Protein AF-A0A955E7Z4-F1 (afdb_monomer)

Mean predicted aligned error: 15.77 Å

Radius of gyration: 37.19 Å; Cα contacts (8 Å, |Δi|>4): 334; chains: 1; bounding box: 110×41×116 Å

Foldseek 3Di:
DDDDDDDPPPPDDDDPDPLLVLLVVLLVLAPDDPVVSVVVSVVVSVVLVVQLVVVVVVPDDSVVSSVVSVPLCPDSNVNNVQCNVQVVDPVSVVLVVVVSVVSSVVVVPPDDDDDDDDDDDDDDDDDDDDPDDDPDDPQPDFDQPDKDFDFFWQDQLVVLVCVLLVRRVAAEACVQPDPVSVVPSPATDGDGTIDGSVRSQVSSCVRVCVPFQWHWDDDRRYIYIHHVLRVFLVQWDKDKAAQLLDAPVVLVSLQVVLVVVLVVVDDSPQWDWDDDPRIIIITTHPVSVVVSVVSSVVSSVVVVVVLVVVLVVLVVVLVVLVVVLVVLVVVLVVLVVVLVVLVVVLVVDPDPVVNVVSVVVNVVSVVVNVVSVVVNVVSVVVNVVSVVVSVVVVCSVVVSDHDPDD

Solvent-accessible surface area (backbone atoms only — not comparable to full-atom values): 23881 Å² total; per-residue (Å²): 136,87,83,78,82,82,79,78,81,78,78,70,84,68,78,80,52,69,66,58,58,51,46,54,54,38,48,71,62,35,86,57,59,71,72,56,38,51,52,53,46,53,55,51,48,55,52,50,52,54,47,24,52,54,33,38,75,74,68,41,54,70,74,55,16,46,53,48,50,52,56,65,64,50,57,60,72,57,44,24,50,53,55,36,54,24,66,75,33,84,80,40,41,63,57,46,65,53,45,59,60,49,49,62,64,57,70,75,72,83,80,83,80,94,73,88,81,92,76,95,70,92,76,86,76,87,82,78,88,82,88,75,90,70,93,69,75,84,77,78,80,69,64,69,84,50,71,46,80,41,84,40,74,66,29,34,62,69,59,48,52,47,54,52,24,58,76,63,72,32,43,76,43,56,89,67,40,64,70,74,60,81,70,42,85,83,42,60,42,75,42,81,46,77,34,32,58,67,57,46,50,53,51,52,31,62,65,39,32,79,77,71,39,41,45,76,43,81,58,89,63,29,40,38,40,22,34,54,70,47,44,45,57,70,58,36,45,80,46,77,45,81,36,80,91,43,56,76,68,54,39,49,51,52,46,54,50,52,47,50,56,61,54,72,76,53,85,79,85,62,70,44,76,43,81,55,89,61,26,46,35,39,34,25,42,62,70,54,48,59,52,47,53,50,50,53,51,50,53,49,48,55,50,53,51,55,50,51,53,50,53,51,52,51,52,54,51,49,51,53,50,51,56,48,49,54,51,52,52,53,50,48,51,54,51,50,56,48,48,54,52,52,55,51,49,57,76,69,55,87,50,72,74,58,49,54,56,51,51,51,53,51,52,55,50,53,52,51,54,52,52,50,55,52,52,51,54,52,50,52,52,54,46,54,53,53,51,50,54,49,52,55,52,52,47,54,64,74,60,77,55,80,78,82,82,130

Secondary structure (DSSP, 8-state):
-PPPP------PPPS--HHHHHHHHHHHH--S-HHHHHHHHHHHHHHHHHHHHHHHHTT--HHHHHHHHHHHT--HHHHHHHHHHHHHSTTHHHHHHHHHHHHHHHGGGSSS-----------PPPPP---------------TT--EEEEEEEE-HHHHHHHHHHHHT-EEE-TTS-HHHHT-TT--EEEEEEE-HHHHHHHHHHHHHHHH-EEEEEETTEEEEEEHHHHHHHH-EEEEEE-TTS-HHHHHHHHHHHHHHHHHS---S--EEEEETTEEEEEE-HHHHHHHHHHHHHHHHHHHHHHHHHHHHHHHHHHHHHHHHHHHHHHHHHHHHHHHHHHHHHHH---HHHHHHHHHHHHHHHHHHHHHHHHHHHHHHHHHHHHHHHHHHHHHHHH-S-----

Sequence (406 aa):
MKTRPKNKLIVEPSTRDSISAWLDVLTSMLALPAHQRVQVRDELEDHLRSRVDDLLITGLDEPDAIRKAVSELGETAELAKVVTNAHTQPTQRRRIMQSVLITAAIAGMSIGGFSLMTSTGNTSAPQVPVVGAVDTEPEKSVDPARIEGFNLESVSLFDAVTQVADRYGMSVDFSQTPEFIRDSSLSAADLMGKYNLDLALGTLESQYAMQFGYRLLVDGNRIVVLSEDGYARYHAVTMVYSIDWADEATAHEVFDTVDELLSQGRSDGITIVRKVASSLVIYGDPDIQIEAEKMVTQLMHVYMEARTAKLVEHRDRIRRIDEELERVRNELRVAHDKEVVVANSMRQQENAADLQSVAKQYAEQQELLRDLRLQIRDLDKRYEYLSGLLIEQEYLELSGKPIPGG

Nearest PDB structures (foldseek):
  3na7-assembly1_A  TM=7.162E-01  e=8.065E-01  Helicobacter pylori NCTC 11638
  8sbj-assembly1_B  TM=3.851E-01  e=1.193E+00  Homo sapiens

pLDDT: mean 79.39, std 18.03, range [28.94, 97.25]

Structure (mmCIF, N/CA/C/O backbone):
data_AF-A0A955E7Z4-F1
#
_entry.id   AF-A0A955E7Z4-F1
#
loop_
_atom_site.group_PDB
_atom_site.id
_atom_site.type_symbol
_atom_site.label_atom_id
_atom_site.label_alt_id
_atom_site.label_comp_id
_atom_site.label_asym_id
_atom_site.label_entity_id
_atom_site.label_seq_id
_atom_site.pdbx_PDB_ins_code
_atom_site.Cartn_x
_atom_site.Cartn_y
_atom_site.Cartn_z
_atom_site.occupancy
_atom_site.B_iso_or_equiv
_atom_site.auth_seq_id
_atom_site.auth_comp_id
_atom_site.auth_asym_id
_atom_site.auth_atom_id
_atom_site.pdbx_PDB_model_num
ATOM 1 N N . MET A 1 1 ? 66.608 15.744 -22.080 1.00 44.94 1 MET A N 1
ATOM 2 C CA . MET A 1 1 ? 65.505 15.512 -21.119 1.00 44.94 1 MET A CA 1
ATOM 3 C C . MET A 1 1 ? 65.171 14.028 -21.129 1.00 44.94 1 MET A C 1
ATOM 5 O O . MET A 1 1 ? 64.788 13.524 -22.173 1.00 44.94 1 MET A O 1
ATOM 9 N N . LYS A 1 2 ? 65.417 13.309 -20.025 1.00 43.53 2 LYS A N 1
ATOM 10 C CA . LYS A 1 2 ? 65.114 11.872 -19.898 1.00 43.53 2 LYS A CA 1
ATOM 11 C C . LYS A 1 2 ? 63.672 11.720 -19.412 1.00 43.53 2 LYS A C 1
ATOM 13 O O . LYS A 1 2 ? 63.341 12.199 -18.331 1.00 43.53 2 LYS A O 1
ATOM 18 N N . THR A 1 3 ? 62.820 11.103 -20.219 1.00 51.41 3 THR A N 1
ATOM 19 C CA . THR A 1 3 ? 61.421 10.812 -19.893 1.00 51.41 3 THR A CA 1
ATOM 20 C C . THR A 1 3 ? 61.345 9.669 -18.879 1.00 51.41 3 THR A C 1
ATOM 22 O O . THR A 1 3 ? 61.904 8.593 -19.075 1.00 51.41 3 THR A O 1
ATOM 25 N N . ARG A 1 4 ? 60.682 9.937 -17.751 1.00 41.91 4 ARG A N 1
ATOM 26 C CA . ARG A 1 4 ? 60.452 8.996 -16.647 1.00 41.91 4 ARG A CA 1
ATOM 27 C C . ARG A 1 4 ? 59.278 8.079 -17.034 1.00 41.91 4 ARG A C 1
ATOM 29 O O . ARG A 1 4 ? 58.229 8.615 -17.399 1.00 41.91 4 ARG A O 1
ATOM 36 N N . PRO A 1 5 ? 59.407 6.743 -16.988 1.00 54.09 5 PRO A N 1
ATOM 37 C CA . PRO A 1 5 ? 58.297 5.860 -17.327 1.00 54.09 5 PRO A CA 1
ATOM 38 C C . PRO A 1 5 ? 57.207 5.964 -16.253 1.00 54.09 5 PRO A C 1
ATOM 40 O O . PRO A 1 5 ? 57.486 5.883 -15.055 1.00 54.09 5 PRO A O 1
ATOM 43 N N . LYS A 1 6 ? 55.963 6.187 -16.690 1.00 53.38 6 LYS A N 1
ATOM 44 C CA . LYS A 1 6 ? 54.777 6.175 -15.829 1.00 53.38 6 LYS A CA 1
ATOM 45 C C . LYS A 1 6 ? 54.517 4.735 -15.391 1.00 53.38 6 LYS A C 1
ATOM 47 O O . LYS A 1 6 ? 54.146 3.898 -16.209 1.00 53.38 6 LYS A O 1
ATOM 52 N N . ASN A 1 7 ? 54.727 4.471 -14.108 1.00 44.97 7 ASN A N 1
ATOM 53 C CA . ASN A 1 7 ? 54.358 3.217 -13.471 1.00 44.97 7 ASN A CA 1
ATOM 54 C C . ASN A 1 7 ? 52.821 3.146 -13.443 1.00 44.97 7 ASN A C 1
ATOM 56 O O . ASN A 1 7 ? 52.184 3.961 -12.776 1.00 44.97 7 ASN A O 1
ATOM 60 N N . LYS A 1 8 ? 52.219 2.234 -14.215 1.00 47.91 8 LYS A N 1
ATOM 61 C CA . LYS A 1 8 ? 50.800 1.892 -14.064 1.00 47.91 8 LYS A CA 1
ATOM 62 C C . LYS A 1 8 ? 50.671 1.170 -12.726 1.00 47.91 8 LYS A C 1
ATOM 64 O O . LYS A 1 8 ? 51.192 0.069 -12.584 1.00 47.91 8 LYS A O 1
ATOM 69 N N . LEU A 1 9 ? 50.016 1.807 -11.758 1.00 43.94 9 LEU A N 1
ATOM 70 C CA . LEU A 1 9 ? 49.538 1.133 -10.557 1.00 43.94 9 LEU A CA 1
ATOM 71 C C . LEU A 1 9 ? 48.560 0.049 -11.015 1.00 43.94 9 LEU A C 1
ATOM 73 O O . LEU A 1 9 ? 47.471 0.348 -11.500 1.00 43.94 9 LEU A O 1
ATOM 77 N N . ILE A 1 10 ? 49.001 -1.201 -10.942 1.00 47.34 10 ILE A N 1
ATOM 78 C CA . ILE A 1 10 ? 48.120 -2.356 -11.018 1.00 47.34 10 ILE A CA 1
ATOM 79 C C . ILE A 1 10 ? 47.387 -2.354 -9.678 1.00 47.34 10 ILE A C 1
ATOM 81 O O . ILE A 1 10 ? 47.985 -2.645 -8.647 1.00 47.34 10 ILE A O 1
ATOM 85 N N . VAL A 1 11 ? 46.132 -1.912 -9.689 1.00 48.66 11 VAL A N 1
ATOM 86 C CA . VAL A 1 11 ? 45.216 -2.098 -8.562 1.00 48.66 11 VAL A CA 1
ATOM 87 C C . VAL A 1 11 ? 44.928 -3.595 -8.527 1.00 48.66 11 VAL A C 1
ATOM 89 O O . VAL A 1 11 ? 44.290 -4.117 -9.441 1.00 48.66 11 VAL A O 1
ATOM 92 N N . GLU A 1 12 ? 45.487 -4.306 -7.548 1.00 44.69 12 GLU A N 1
ATOM 93 C CA . GLU A 1 12 ? 45.086 -5.688 -7.286 1.00 44.69 12 GLU A CA 1
ATOM 94 C C . GLU A 1 12 ? 43.575 -5.699 -6.998 1.00 44.69 12 GLU A C 1
ATOM 96 O O . GLU A 1 12 ? 43.101 -4.806 -6.289 1.00 44.69 12 GLU A O 1
ATOM 101 N N . PRO A 1 13 ? 42.800 -6.642 -7.570 1.00 45.06 13 PRO A N 1
ATOM 102 C CA . PRO A 1 13 ? 41.376 -6.739 -7.288 1.00 45.06 13 PRO A CA 1
ATOM 103 C C . PRO A 1 13 ? 41.217 -6.900 -5.779 1.00 45.06 13 PRO A C 1
ATOM 105 O O . PRO A 1 13 ? 41.769 -7.830 -5.186 1.00 45.06 13 PRO A O 1
ATOM 108 N N . SER A 1 14 ? 40.536 -5.932 -5.171 1.00 45.81 14 SER A N 1
ATOM 109 C CA . SER A 1 14 ? 40.342 -5.860 -3.733 1.00 45.81 14 SER A CA 1
ATOM 110 C C . SER A 1 14 ? 39.793 -7.183 -3.210 1.00 45.81 14 SER A C 1
ATOM 112 O O . SER A 1 14 ? 39.015 -7.866 -3.880 1.00 45.81 14 SER A O 1
ATOM 114 N N . THR A 1 15 ? 40.209 -7.526 -1.994 1.00 55.75 15 THR A N 1
ATOM 115 C CA . THR A 1 15 ? 39.508 -8.413 -1.060 1.00 55.75 15 THR A CA 1
ATOM 116 C C . THR A 1 15 ? 38.023 -8.505 -1.409 1.00 55.75 15 THR A C 1
ATOM 118 O O . THR A 1 15 ? 37.374 -7.465 -1.519 1.00 55.75 15 THR A O 1
ATOM 121 N N . ARG A 1 16 ? 37.512 -9.726 -1.645 1.00 62.31 16 ARG A N 1
ATOM 122 C CA . ARG A 1 16 ? 36.105 -9.963 -2.013 1.00 62.31 16 ARG A CA 1
ATOM 123 C C . ARG A 1 16 ? 35.189 -9.089 -1.154 1.00 62.31 16 ARG A C 1
ATOM 125 O O . ARG A 1 16 ? 35.289 -9.144 0.071 1.00 62.31 16 ARG A O 1
ATOM 132 N N . ASP A 1 17 ? 34.336 -8.308 -1.811 1.00 85.81 17 ASP A N 1
ATOM 133 C CA . ASP A 1 17 ? 33.347 -7.458 -1.156 1.00 85.81 17 ASP A CA 1
ATOM 134 C C . ASP A 1 17 ? 32.464 -8.316 -0.232 1.00 85.81 17 ASP A C 1
ATOM 136 O O . ASP A 1 17 ? 32.019 -9.409 -0.599 1.00 85.81 17 ASP A O 1
ATOM 140 N N . SER A 1 18 ? 32.254 -7.837 0.992 1.00 91.44 18 SER A N 1
ATOM 141 C CA . SER A 1 18 ? 31.428 -8.493 2.006 1.00 91.44 18 SER A CA 1
ATOM 142 C C . SER A 1 18 ? 29.991 -8.748 1.537 1.00 91.44 18 SER A C 1
ATOM 144 O O . SER A 1 18 ? 29.428 -9.787 1.887 1.00 91.44 18 SER A O 1
ATOM 146 N N . ILE A 1 19 ? 29.442 -7.881 0.675 1.00 93.69 19 ILE A N 1
ATOM 147 C CA . ILE A 1 19 ? 28.129 -8.083 0.044 1.00 93.69 19 ILE A CA 1
ATOM 148 C C . ILE A 1 19 ? 28.165 -9.324 -0.853 1.00 93.69 19 ILE A C 1
ATOM 150 O O . ILE A 1 19 ? 27.334 -10.221 -0.713 1.00 93.69 19 ILE A O 1
ATOM 154 N N . SER A 1 20 ? 29.168 -9.430 -1.731 1.00 94.50 20 SER A N 1
ATOM 155 C CA . SER A 1 20 ? 29.307 -10.580 -2.631 1.00 94.50 20 SER A CA 1
ATOM 156 C C . SER A 1 20 ? 29.493 -11.888 -1.859 1.00 94.50 20 SER A C 1
ATOM 158 O O . SER A 1 20 ? 28.901 -12.898 -2.226 1.00 94.50 20 SER A O 1
ATOM 160 N N . ALA A 1 21 ? 30.262 -11.876 -0.765 1.00 94.56 21 ALA A N 1
ATOM 161 C CA . ALA A 1 21 ? 30.447 -13.057 0.076 1.00 94.56 21 ALA A CA 1
ATOM 162 C C . ALA A 1 21 ? 29.135 -13.519 0.732 1.00 94.56 21 ALA A C 1
ATOM 164 O O . ALA A 1 21 ? 28.861 -14.719 0.779 1.00 94.56 21 ALA A O 1
ATOM 165 N N . TRP A 1 22 ? 28.312 -12.584 1.212 1.00 95.75 22 TRP A N 1
ATOM 166 C CA . TRP A 1 22 ? 27.001 -12.900 1.777 1.00 95.75 22 TRP A CA 1
ATOM 167 C C . TRP A 1 22 ? 26.026 -13.429 0.712 1.00 95.75 22 TRP A C 1
ATOM 169 O O . TRP A 1 22 ? 25.360 -14.443 0.932 1.00 95.75 22 TRP A O 1
ATOM 179 N N . LEU A 1 23 ? 25.997 -12.812 -0.474 1.00 95.69 23 LEU A N 1
ATOM 180 C CA . LEU A 1 23 ? 25.164 -13.259 -1.596 1.00 95.69 23 LEU A CA 1
ATOM 181 C C . LEU A 1 23 ? 25.560 -14.644 -2.113 1.00 95.69 23 LEU A C 1
ATOM 183 O O . LEU A 1 23 ? 24.689 -15.439 -2.469 1.00 95.69 23 LEU A O 1
ATOM 187 N N . ASP A 1 24 ? 26.850 -14.974 -2.125 1.00 95.75 24 ASP A N 1
ATOM 188 C CA . ASP A 1 24 ? 27.320 -16.314 -2.488 1.00 95.75 24 ASP A CA 1
ATOM 189 C C . ASP A 1 24 ? 26.765 -17.375 -1.516 1.00 95.75 24 ASP A C 1
ATOM 191 O O . ASP A 1 24 ? 26.342 -18.453 -1.941 1.00 95.75 24 ASP A O 1
ATOM 195 N N . VAL A 1 25 ? 26.688 -17.059 -0.215 1.00 96.81 25 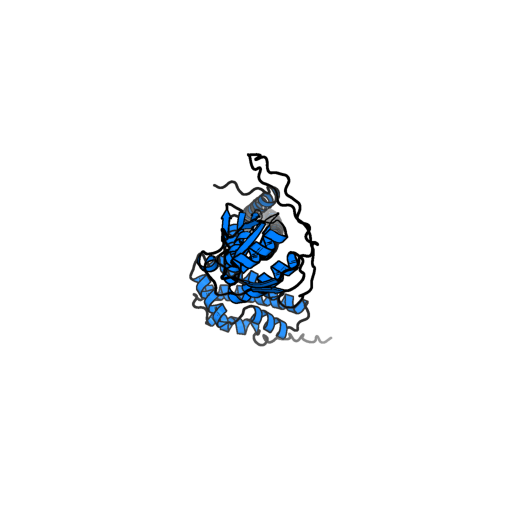VAL A N 1
ATOM 196 C CA . VAL A 1 25 ? 26.060 -17.938 0.786 1.00 96.81 25 VAL A CA 1
ATOM 197 C C . VAL A 1 25 ? 24.562 -18.061 0.525 1.00 96.81 25 VAL A C 1
ATOM 199 O O . VAL A 1 25 ? 24.076 -19.182 0.370 1.00 96.81 25 VAL A O 1
ATOM 202 N N . LEU A 1 26 ? 23.837 -16.945 0.407 1.00 95.38 26 LEU A N 1
ATOM 203 C CA . LEU A 1 26 ? 22.393 -16.955 0.157 1.00 95.38 26 LEU A CA 1
ATOM 204 C C . LEU A 1 26 ? 22.043 -17.753 -1.107 1.00 95.38 26 LEU A C 1
ATOM 206 O O . LEU A 1 26 ? 21.200 -18.648 -1.074 1.00 95.38 26 LEU A O 1
ATOM 210 N N . THR A 1 27 ? 22.720 -17.471 -2.220 1.00 95.81 27 THR A N 1
ATOM 211 C CA . THR A 1 27 ? 22.451 -18.110 -3.517 1.00 95.81 27 THR A CA 1
ATOM 212 C C . THR A 1 27 ? 22.762 -19.603 -3.505 1.00 95.81 27 THR A C 1
ATOM 214 O O . THR A 1 27 ? 22.070 -20.368 -4.178 1.00 95.81 27 THR A O 1
ATOM 217 N N . SER A 1 28 ? 23.729 -20.051 -2.696 1.00 96.81 28 SER A N 1
ATOM 218 C CA . SER A 1 28 ? 24.002 -21.479 -2.495 1.00 96.81 28 SER A CA 1
ATOM 219 C C . SER A 1 28 ? 22.857 -22.226 -1.797 1.00 96.81 28 SER A C 1
ATOM 221 O O . SER A 1 28 ? 22.704 -23.431 -1.999 1.00 96.81 28 SER A O 1
ATOM 223 N N . MET A 1 29 ? 22.024 -21.516 -1.027 1.00 97.25 29 MET A N 1
ATOM 224 C CA . MET A 1 29 ? 20.870 -22.071 -0.313 1.00 97.25 29 MET A CA 1
ATOM 225 C C . MET A 1 29 ? 19.584 -22.070 -1.155 1.00 97.25 29 MET A C 1
ATOM 227 O O . MET A 1 29 ? 18.607 -22.717 -0.778 1.00 97.25 29 MET A O 1
ATOM 231 N N . LEU A 1 30 ? 19.564 -21.375 -2.299 1.00 93.94 30 LEU A N 1
ATOM 232 C CA . LEU A 1 30 ? 18.395 -21.304 -3.177 1.00 93.94 30 LEU A CA 1
ATOM 233 C C . LEU A 1 30 ? 18.214 -22.609 -3.960 1.00 93.94 30 LEU A C 1
ATOM 235 O O . LEU A 1 30 ? 19.057 -22.986 -4.785 1.00 93.94 30 LEU A O 1
ATOM 239 N N . ALA A 1 31 ? 17.058 -23.256 -3.795 1.00 94.88 31 ALA A N 1
ATOM 240 C CA . ALA A 1 31 ? 16.692 -24.443 -4.570 1.00 94.88 31 ALA A CA 1
ATOM 241 C C . ALA A 1 31 ? 16.128 -24.059 -5.954 1.00 94.88 31 ALA A C 1
ATOM 243 O O . ALA A 1 31 ? 15.035 -24.466 -6.339 1.00 94.88 31 ALA A O 1
ATOM 244 N N . LEU A 1 32 ? 16.889 -23.250 -6.700 1.00 92.44 32 LEU A N 1
ATOM 245 C CA . LEU A 1 32 ? 16.521 -22.706 -8.008 1.00 92.44 32 LEU A CA 1
ATOM 246 C C . LEU A 1 32 ? 17.501 -23.146 -9.111 1.00 92.44 32 LEU A C 1
ATOM 248 O O . LEU A 1 32 ? 18.678 -23.397 -8.831 1.00 92.44 32 LEU A O 1
ATOM 252 N N . PRO A 1 33 ? 17.065 -23.209 -10.38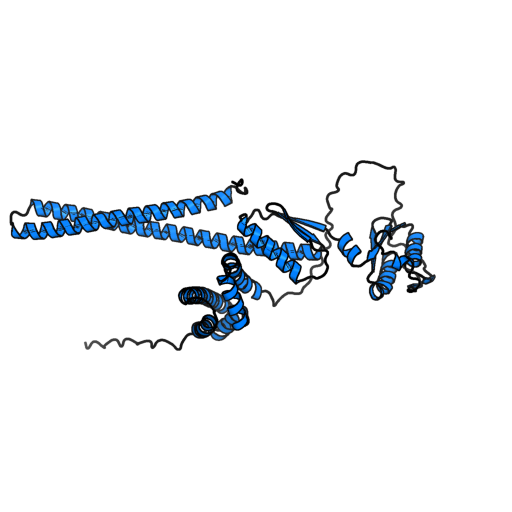3 1.00 93.81 33 PRO A N 1
ATOM 253 C CA . PRO A 1 33 ? 17.958 -23.363 -11.527 1.00 93.81 33 PRO A CA 1
ATOM 254 C C . PRO A 1 33 ? 19.067 -22.301 -11.550 1.00 93.81 33 PRO A C 1
ATOM 256 O O . PRO A 1 33 ? 18.850 -21.152 -11.172 1.00 93.81 33 PRO A O 1
ATOM 259 N N . ALA A 1 34 ? 20.247 -22.660 -12.066 1.00 90.75 34 ALA A N 1
ATOM 260 C CA . ALA A 1 34 ? 21.429 -21.791 -12.040 1.00 90.75 34 ALA A CA 1
ATOM 261 C C . ALA A 1 34 ? 21.191 -20.394 -12.642 1.00 90.75 34 ALA A C 1
ATOM 263 O O . ALA A 1 34 ? 21.648 -19.411 -12.073 1.00 90.75 34 ALA A O 1
ATOM 264 N N . HIS A 1 35 ? 20.433 -20.298 -13.739 1.00 87.31 35 HIS A N 1
ATOM 265 C CA . HIS A 1 35 ? 20.114 -19.012 -14.366 1.00 87.31 35 HIS A CA 1
ATOM 266 C C . HIS A 1 35 ? 19.250 -18.109 -13.468 1.00 87.31 35 HIS A C 1
ATOM 268 O O . HIS A 1 35 ? 19.472 -16.906 -13.424 1.00 87.31 35 HIS A O 1
ATOM 274 N N . GLN A 1 36 ? 18.309 -18.682 -12.710 1.00 87.62 36 GLN A N 1
ATOM 275 C CA . GLN A 1 36 ? 17.463 -17.923 -11.781 1.00 87.62 36 GLN A CA 1
ATOM 276 C C . GLN A 1 36 ? 18.252 -17.478 -10.554 1.00 87.62 36 GLN A C 1
ATOM 278 O O . GLN A 1 36 ? 18.052 -16.373 -10.071 1.00 87.62 36 GLN A O 1
ATOM 283 N N . ARG A 1 37 ? 19.197 -18.301 -10.077 1.00 93.81 37 ARG A N 1
ATOM 284 C CA . ARG A 1 37 ? 20.096 -17.899 -8.984 1.00 93.81 37 ARG A CA 1
ATOM 285 C C . ARG A 1 37 ? 20.953 -16.693 -9.351 1.00 93.81 37 ARG A C 1
ATOM 287 O O . ARG A 1 37 ? 21.154 -15.845 -8.497 1.00 93.81 37 ARG A O 1
ATOM 294 N N . VAL A 1 38 ? 21.434 -16.619 -10.595 1.00 92.00 38 VAL A N 1
ATOM 295 C CA . VAL A 1 38 ? 22.172 -15.445 -11.090 1.00 92.00 38 VAL A CA 1
ATOM 296 C C . VAL A 1 38 ? 21.263 -14.219 -11.109 1.00 92.00 38 VAL A C 1
ATOM 298 O O . VAL A 1 38 ? 21.636 -13.199 -10.555 1.00 92.00 38 VAL A O 1
ATOM 301 N N . GLN A 1 39 ? 20.040 -14.344 -11.632 1.00 84.06 39 GLN A N 1
ATOM 302 C CA . GLN A 1 39 ? 19.084 -13.235 -11.635 1.00 84.06 39 GLN A CA 1
ATOM 303 C C . GLN A 1 39 ? 18.780 -12.712 -10.220 1.00 84.06 39 GLN A C 1
ATOM 305 O O . GLN A 1 39 ? 18.853 -11.512 -9.988 1.00 84.06 39 GLN A O 1
ATOM 310 N N . VAL A 1 40 ? 18.487 -13.610 -9.273 1.00 86.50 40 VAL A N 1
ATOM 311 C CA . VAL A 1 40 ? 18.235 -13.245 -7.868 1.00 86.50 40 VAL A CA 1
ATOM 312 C C . VAL A 1 40 ? 19.466 -12.600 -7.231 1.00 86.50 40 VAL A C 1
ATOM 314 O O . VAL A 1 40 ? 19.334 -11.657 -6.457 1.00 86.50 40 VAL A O 1
ATOM 317 N N . ARG A 1 41 ? 20.664 -13.110 -7.540 1.00 94.75 41 ARG A N 1
ATOM 318 C CA . ARG A 1 41 ? 21.928 -12.555 -7.047 1.00 94.75 41 ARG A CA 1
ATOM 319 C C . ARG A 1 41 ? 22.112 -11.115 -7.506 1.00 94.75 41 ARG A C 1
ATOM 321 O O . ARG A 1 41 ? 22.414 -10.278 -6.669 1.00 94.75 41 ARG A O 1
ATOM 328 N N . ASP A 1 42 ? 21.941 -10.862 -8.799 1.00 88.12 42 ASP A N 1
ATOM 329 C CA . ASP A 1 42 ? 22.176 -9.548 -9.398 1.00 88.12 42 ASP A CA 1
ATOM 330 C C . ASP A 1 42 ? 21.171 -8.517 -8.854 1.00 88.12 42 ASP A C 1
ATOM 332 O O . ASP A 1 42 ? 21.561 -7.433 -8.436 1.00 88.12 42 ASP A O 1
ATOM 336 N N . GLU A 1 43 ? 19.893 -8.892 -8.738 1.00 83.12 43 GLU A N 1
ATOM 337 C CA . GLU A 1 43 ? 18.845 -8.023 -8.186 1.00 83.12 43 GLU A CA 1
ATOM 338 C C . GLU A 1 43 ? 19.074 -7.695 -6.699 1.00 83.12 43 GLU A C 1
ATOM 340 O O . GLU A 1 43 ? 18.995 -6.537 -6.289 1.00 83.12 43 GLU A O 1
ATOM 345 N N . LEU A 1 44 ? 19.421 -8.693 -5.878 1.00 89.69 44 LEU A N 1
ATOM 346 C CA . LEU A 1 44 ? 19.744 -8.458 -4.466 1.00 89.69 44 LEU A CA 1
ATOM 347 C C . LEU A 1 44 ? 21.054 -7.687 -4.280 1.00 89.69 44 LEU A C 1
ATOM 349 O O . LEU A 1 44 ? 21.178 -6.947 -3.305 1.00 89.69 44 LEU A O 1
ATOM 353 N N . GLU A 1 45 ? 22.025 -7.850 -5.181 1.00 94.50 45 GLU A N 1
ATOM 354 C CA . GLU A 1 45 ? 23.261 -7.066 -5.179 1.00 94.50 45 GLU A CA 1
ATOM 355 C C . GLU A 1 45 ? 22.964 -5.583 -5.406 1.00 94.50 45 GLU A C 1
ATOM 357 O O . GLU A 1 45 ? 23.398 -4.755 -4.603 1.00 94.50 45 GLU A O 1
ATOM 362 N N . ASP A 1 46 ? 22.174 -5.259 -6.430 1.00 84.88 46 ASP A N 1
ATOM 363 C CA . ASP A 1 46 ? 21.773 -3.884 -6.734 1.00 84.88 46 ASP A CA 1
ATOM 364 C C . ASP A 1 46 ? 21.006 -3.252 -5.559 1.00 84.88 46 ASP A C 1
ATOM 366 O O . ASP A 1 46 ? 21.327 -2.139 -5.128 1.00 84.88 46 ASP A O 1
ATOM 370 N N . HIS A 1 47 ? 20.049 -3.979 -4.969 1.00 83.69 47 HIS A N 1
ATOM 371 C CA . HIS A 1 47 ? 19.278 -3.488 -3.823 1.00 83.69 47 HIS A CA 1
ATOM 372 C C . HIS A 1 47 ? 20.124 -3.280 -2.565 1.00 83.69 47 HIS A C 1
ATOM 374 O O . HIS A 1 47 ? 20.000 -2.244 -1.909 1.00 83.69 47 HIS A O 1
ATOM 380 N N . LEU A 1 48 ? 21.000 -4.230 -2.222 1.00 92.25 48 LEU A N 1
ATOM 381 C CA . LEU A 1 48 ? 21.876 -4.088 -1.059 1.00 92.25 48 LEU A CA 1
ATOM 382 C C . LEU A 1 48 ? 22.846 -2.923 -1.226 1.00 92.25 48 LEU A C 1
ATOM 384 O O . LEU A 1 48 ? 23.053 -2.177 -0.272 1.00 92.25 48 LEU A O 1
ATOM 388 N N . ARG A 1 49 ? 23.410 -2.731 -2.423 1.00 93.69 49 ARG A N 1
ATOM 389 C CA . ARG A 1 49 ? 24.303 -1.599 -2.699 1.00 93.69 49 ARG A CA 1
ATOM 390 C C . ARG A 1 49 ? 23.573 -0.268 -2.577 1.00 93.69 49 ARG A C 1
ATOM 392 O O . ARG A 1 49 ? 24.047 0.598 -1.850 1.00 93.69 49 ARG A O 1
ATOM 399 N N . SER A 1 50 ? 22.388 -0.149 -3.180 1.00 86.12 50 SER A N 1
ATOM 400 C CA . SER A 1 50 ? 21.550 1.046 -3.031 1.00 86.12 50 SER A CA 1
ATOM 401 C C . SER A 1 50 ? 21.241 1.340 -1.561 1.00 86.12 50 SER A C 1
ATOM 403 O O . SER A 1 50 ? 21.333 2.484 -1.126 1.00 86.12 50 SER A O 1
ATOM 405 N N . ARG A 1 51 ? 20.920 0.310 -0.765 1.00 91.44 51 ARG A N 1
ATOM 406 C CA . ARG A 1 51 ? 20.611 0.488 0.658 1.00 91.44 51 ARG A CA 1
ATOM 407 C C . ARG A 1 51 ? 21.832 0.888 1.485 1.00 91.44 51 ARG A C 1
ATOM 409 O O . ARG A 1 51 ? 21.713 1.675 2.423 1.00 91.44 51 ARG A O 1
ATOM 416 N N . VAL A 1 52 ? 23.003 0.351 1.160 1.00 94.00 52 VAL A N 1
ATOM 417 C CA . VAL A 1 52 ? 24.267 0.747 1.791 1.00 94.00 52 VAL A CA 1
ATOM 418 C C . VAL A 1 52 ? 24.577 2.208 1.482 1.00 94.00 52 VAL A C 1
ATOM 420 O O . VAL A 1 52 ? 24.899 2.944 2.412 1.00 94.00 52 VAL A O 1
ATOM 423 N N . ASP A 1 53 ? 24.398 2.651 0.237 1.00 89.75 53 ASP A N 1
ATOM 424 C CA . ASP A 1 53 ? 24.585 4.053 -0.152 1.00 89.75 53 ASP A CA 1
ATOM 425 C C . ASP A 1 53 ? 23.664 4.994 0.646 1.00 89.75 53 ASP A C 1
ATOM 427 O O . ASP A 1 53 ? 24.129 6.005 1.179 1.00 89.75 53 ASP A O 1
ATOM 431 N N . ASP A 1 54 ? 22.391 4.629 0.835 1.00 85.31 54 ASP A N 1
ATOM 432 C CA . ASP A 1 54 ? 21.463 5.392 1.682 1.00 85.31 54 ASP A CA 1
ATOM 433 C C . ASP A 1 54 ? 21.962 5.495 3.132 1.00 85.31 54 ASP A C 1
ATOM 435 O O . ASP A 1 54 ? 21.952 6.567 3.741 1.00 85.31 54 ASP A O 1
ATOM 439 N N . LEU A 1 55 ? 22.428 4.382 3.705 1.00 88.69 55 LEU A N 1
ATOM 440 C CA . LEU A 1 55 ? 22.932 4.345 5.079 1.00 88.69 55 LEU A CA 1
ATOM 441 C C . LEU A 1 55 ? 24.228 5.151 5.239 1.00 88.69 55 LEU A C 1
ATOM 443 O O . LEU A 1 55 ? 24.398 5.842 6.250 1.00 88.69 55 LEU A O 1
ATOM 447 N N . LEU A 1 56 ? 25.097 5.144 4.231 1.00 91.88 56 LEU A N 1
ATOM 448 C CA . LEU A 1 56 ? 26.282 5.998 4.175 1.00 91.88 56 LEU A CA 1
ATOM 449 C C . LEU A 1 56 ? 25.901 7.485 4.156 1.00 91.88 56 LEU A C 1
ATOM 451 O O . LEU A 1 56 ? 26.496 8.278 4.889 1.00 91.88 56 LEU A O 1
ATOM 455 N N . ILE A 1 57 ? 24.872 7.872 3.391 1.00 89.94 57 ILE A N 1
ATOM 456 C CA . ILE A 1 57 ? 24.349 9.252 3.374 1.00 89.94 57 ILE A CA 1
ATOM 457 C C . ILE A 1 57 ? 23.835 9.663 4.763 1.00 89.94 57 ILE A C 1
ATOM 459 O O . ILE A 1 57 ? 24.009 10.814 5.167 1.00 89.94 57 ILE A O 1
ATOM 463 N N . THR A 1 58 ? 23.267 8.728 5.533 1.00 88.69 58 THR A N 1
ATOM 464 C CA . THR A 1 58 ? 22.851 8.980 6.928 1.00 88.69 58 THR A CA 1
ATOM 465 C C . THR A 1 58 ? 24.007 9.040 7.936 1.00 88.69 58 THR A C 1
ATOM 467 O O . THR A 1 58 ? 23.776 9.304 9.117 1.00 88.69 58 THR A O 1
ATOM 470 N N . GLY A 1 59 ? 25.249 8.847 7.485 1.00 94.19 59 GLY A N 1
ATOM 471 C CA . GLY A 1 59 ? 26.458 8.995 8.293 1.00 94.19 59 GLY A CA 1
ATOM 472 C C . GLY A 1 59 ? 26.950 7.715 8.971 1.00 94.19 59 GLY A C 1
ATOM 473 O O . GLY A 1 59 ? 27.793 7.814 9.863 1.00 94.19 59 GLY A O 1
ATOM 474 N N . LEU A 1 60 ? 26.449 6.534 8.585 1.00 94.88 60 LEU A N 1
ATOM 475 C CA . LEU A 1 60 ? 27.051 5.264 9.009 1.00 94.88 60 LEU A CA 1
ATOM 476 C C . LEU A 1 60 ? 28.386 5.052 8.285 1.00 94.88 60 LEU A C 1
ATOM 478 O O . LEU A 1 60 ? 28.570 5.510 7.157 1.00 94.88 60 LEU A O 1
ATOM 482 N N . ASP A 1 61 ? 29.317 4.346 8.926 1.00 95.69 61 ASP A N 1
ATOM 483 C CA . ASP A 1 61 ? 30.500 3.855 8.225 1.00 95.69 61 ASP A CA 1
ATOM 484 C C . ASP A 1 61 ? 30.132 2.677 7.302 1.00 95.69 61 ASP A C 1
ATOM 486 O O . ASP A 1 61 ? 29.096 2.032 7.465 1.00 95.69 61 ASP A O 1
ATOM 490 N N . GLU A 1 62 ? 30.951 2.418 6.281 1.00 93.69 62 GLU A N 1
ATOM 491 C CA . GLU A 1 62 ? 30.668 1.380 5.278 1.00 93.69 62 GLU A CA 1
ATOM 492 C C . GLU A 1 62 ? 30.478 -0.024 5.895 1.00 93.69 62 GLU A C 1
ATOM 494 O O . GLU A 1 62 ? 29.492 -0.687 5.560 1.00 93.69 62 GLU A O 1
ATOM 499 N N . PRO A 1 63 ? 31.316 -0.488 6.848 1.00 95.12 63 PRO A N 1
ATOM 500 C CA . PRO A 1 63 ? 31.092 -1.770 7.513 1.00 95.12 63 PRO A CA 1
ATOM 501 C C . PRO A 1 63 ? 29.773 -1.847 8.303 1.00 95.12 63 PRO A C 1
ATOM 503 O O . PRO A 1 63 ? 29.115 -2.892 8.279 1.00 95.12 63 PRO A O 1
ATOM 506 N N . ASP A 1 64 ? 29.367 -0.785 9.006 1.00 94.38 64 ASP A N 1
ATOM 507 C CA . ASP A 1 64 ? 28.098 -0.728 9.742 1.00 94.38 64 ASP A CA 1
ATOM 508 C C . ASP A 1 64 ? 26.898 -0.634 8.808 1.00 94.38 64 ASP A C 1
ATOM 510 O O . ASP A 1 64 ? 25.890 -1.300 9.050 1.00 94.38 64 ASP A O 1
ATOM 514 N N . ALA A 1 65 ? 27.011 0.133 7.723 1.00 94.38 65 ALA A N 1
ATOM 515 C CA . ALA A 1 65 ? 25.985 0.241 6.696 1.00 94.38 65 ALA A CA 1
ATOM 516 C C . ALA A 1 65 ? 25.696 -1.128 6.064 1.00 94.38 65 ALA A C 1
ATOM 518 O O . ALA A 1 65 ? 24.538 -1.538 5.995 1.00 94.38 65 ALA A O 1
ATOM 519 N N . ILE A 1 66 ? 26.738 -1.886 5.699 1.00 95.12 66 ILE A N 1
ATOM 520 C CA . ILE A 1 66 ? 26.588 -3.239 5.142 1.00 95.12 66 ILE A CA 1
ATOM 521 C C . ILE A 1 66 ? 25.963 -4.189 6.166 1.00 95.12 66 ILE A C 1
ATOM 523 O O . ILE A 1 66 ? 25.012 -4.902 5.843 1.00 95.12 66 ILE A O 1
ATOM 527 N N . ARG A 1 67 ? 26.448 -4.192 7.417 1.00 94.50 67 ARG A N 1
ATOM 528 C CA . ARG A 1 67 ? 25.874 -5.037 8.479 1.00 94.50 67 ARG A CA 1
ATOM 529 C C . ARG A 1 67 ? 24.399 -4.734 8.710 1.00 94.50 67 ARG A C 1
ATOM 531 O O . ARG A 1 67 ? 23.604 -5.663 8.836 1.00 94.50 67 ARG A O 1
ATOM 538 N N . LYS A 1 68 ? 24.040 -3.451 8.749 1.00 93.38 68 LYS A N 1
ATOM 539 C CA . LYS A 1 68 ? 22.665 -3.008 8.954 1.00 93.38 68 LYS A CA 1
ATOM 540 C C . LYS A 1 68 ? 21.778 -3.391 7.770 1.00 93.38 68 LYS A C 1
ATOM 542 O O . LYS A 1 68 ? 20.758 -4.032 8.000 1.00 93.38 68 LYS A O 1
ATOM 547 N N . ALA A 1 69 ? 22.199 -3.115 6.536 1.00 91.19 69 ALA A N 1
ATOM 548 C CA . ALA A 1 69 ? 21.461 -3.489 5.327 1.00 91.19 69 ALA A CA 1
ATOM 549 C C . ALA A 1 69 ? 21.208 -5.006 5.242 1.00 91.19 69 ALA A C 1
ATOM 551 O O . ALA A 1 69 ? 20.094 -5.435 4.960 1.00 91.19 69 ALA A O 1
ATOM 552 N N . VAL A 1 70 ? 22.211 -5.832 5.560 1.00 93.56 70 VAL A N 1
ATOM 553 C CA . VAL A 1 70 ? 22.043 -7.295 5.609 1.00 93.56 70 VAL A CA 1
ATOM 554 C C . VAL A 1 70 ? 21.098 -7.716 6.738 1.00 93.56 70 VAL A C 1
ATOM 556 O O . VAL A 1 70 ? 20.271 -8.601 6.536 1.00 93.56 70 VAL A O 1
ATOM 559 N N . SER A 1 71 ? 21.180 -7.087 7.916 1.00 92.00 71 SER A N 1
ATOM 560 C CA . SER A 1 71 ? 20.293 -7.413 9.043 1.00 92.00 71 SER A CA 1
ATOM 561 C C . SER A 1 71 ? 18.824 -7.051 8.792 1.00 92.00 71 SER A C 1
ATOM 563 O O . SER A 1 71 ? 17.943 -7.735 9.307 1.00 92.00 71 SER A O 1
ATOM 565 N N . GLU A 1 72 ? 18.554 -6.028 7.972 1.00 87.06 72 GLU A N 1
ATOM 566 C CA . GLU A 1 72 ? 17.196 -5.634 7.567 1.00 87.06 72 GLU A CA 1
ATOM 567 C C . GLU A 1 72 ? 16.504 -6.716 6.716 1.00 87.06 72 GLU A C 1
ATOM 569 O O . GLU A 1 72 ? 15.279 -6.803 6.719 1.00 87.06 72 GLU A O 1
ATOM 574 N N . LEU A 1 73 ? 17.270 -7.585 6.042 1.00 85.31 73 LEU A N 1
ATOM 575 C CA . LEU A 1 73 ? 16.739 -8.712 5.264 1.00 85.31 73 LEU A CA 1
ATOM 576 C C . LEU A 1 73 ? 16.410 -9.958 6.111 1.00 85.31 73 LEU A C 1
ATOM 578 O O . LEU A 1 73 ? 15.852 -10.923 5.586 1.00 85.31 73 LEU A O 1
ATOM 582 N N . GLY A 1 74 ? 16.743 -9.955 7.405 1.00 88.81 74 GLY A N 1
ATOM 583 C CA . GLY A 1 74 ? 16.491 -11.069 8.320 1.00 88.81 74 GLY A CA 1
ATOM 584 C C . GLY A 1 74 ? 17.483 -12.233 8.198 1.00 88.81 74 GLY A C 1
ATOM 585 O O . GLY A 1 74 ? 18.603 -12.101 7.696 1.00 88.81 74 GLY A O 1
ATOM 586 N N . GLU A 1 75 ? 17.096 -13.402 8.717 1.00 90.50 75 GLU A N 1
ATOM 587 C CA . GLU A 1 75 ? 17.959 -14.584 8.713 1.00 90.50 75 GLU A CA 1
ATOM 588 C C . GLU A 1 75 ? 18.111 -15.150 7.290 1.00 90.50 75 GLU A C 1
ATOM 590 O O . GLU A 1 75 ? 17.138 -15.473 6.610 1.00 90.50 75 GLU A O 1
ATOM 595 N N . THR A 1 76 ? 19.357 -15.337 6.841 1.00 90.38 76 THR A N 1
ATOM 596 C CA . THR A 1 76 ? 19.689 -15.775 5.469 1.00 90.38 76 THR A CA 1
ATOM 597 C C . THR A 1 76 ? 18.994 -17.083 5.072 1.00 90.38 76 THR A C 1
ATOM 599 O O . THR A 1 76 ? 18.577 -17.243 3.925 1.00 90.38 76 THR A O 1
ATOM 602 N N . ALA A 1 77 ? 18.824 -18.012 6.018 1.00 84.31 77 ALA A N 1
ATOM 603 C CA . ALA A 1 77 ? 18.144 -19.281 5.774 1.00 84.31 77 ALA A CA 1
ATOM 604 C C . ALA A 1 77 ? 16.633 -19.116 5.541 1.00 84.31 77 ALA A C 1
ATOM 606 O O . ALA A 1 77 ? 16.057 -19.824 4.713 1.00 84.31 77 ALA A O 1
ATOM 607 N N . GLU A 1 78 ? 15.990 -18.198 6.262 1.00 79.56 78 GLU A N 1
ATOM 608 C CA . GLU A 1 78 ? 14.568 -17.894 6.092 1.00 79.56 78 GLU A CA 1
ATOM 609 C C . GLU A 1 78 ? 14.330 -17.148 4.783 1.00 79.56 78 GLU A C 1
ATOM 611 O O . GLU A 1 78 ? 13.468 -17.554 4.000 1.00 79.56 78 GLU A O 1
ATOM 616 N N . LEU A 1 79 ? 15.175 -16.158 4.479 1.00 89.06 79 LEU A N 1
ATOM 617 C CA . LEU A 1 79 ? 15.137 -15.438 3.209 1.00 89.06 79 LEU A CA 1
ATOM 618 C C . LEU A 1 79 ? 15.275 -16.397 2.018 1.00 89.06 79 LEU A C 1
ATOM 620 O O . LEU A 1 79 ? 14.484 -16.337 1.078 1.00 89.06 79 LEU A O 1
ATOM 624 N N . ALA A 1 80 ? 16.219 -17.343 2.071 1.00 91.88 80 ALA A N 1
ATOM 625 C CA . ALA A 1 80 ? 16.395 -18.335 1.011 1.00 91.88 80 ALA A CA 1
ATOM 626 C C . ALA A 1 80 ? 15.138 -19.199 0.791 1.00 91.88 80 ALA A C 1
ATOM 628 O O . ALA A 1 80 ? 14.781 -19.488 -0.357 1.00 91.88 80 ALA A O 1
ATOM 629 N N . LYS A 1 81 ? 14.442 -19.593 1.869 1.00 86.94 81 LYS A N 1
ATOM 630 C CA . LYS A 1 81 ? 13.174 -20.339 1.784 1.00 86.94 81 LYS A CA 1
ATOM 631 C C . LYS A 1 81 ? 12.076 -19.494 1.146 1.00 86.94 81 LYS A C 1
ATOM 633 O O . LYS A 1 81 ? 11.404 -19.980 0.238 1.00 86.94 81 LYS A O 1
ATOM 638 N N . VAL A 1 82 ? 11.920 -18.241 1.578 1.00 80.25 82 VAL A N 1
ATOM 639 C CA . VAL A 1 82 ? 10.916 -17.306 1.042 1.00 80.25 82 VAL A CA 1
ATOM 640 C C . VAL A 1 82 ? 11.140 -17.079 -0.453 1.00 80.25 82 VAL A C 1
ATOM 642 O O . VAL A 1 82 ? 10.221 -17.269 -1.247 1.00 80.25 82 VAL A O 1
ATOM 645 N N . VAL A 1 83 ? 12.377 -16.782 -0.859 1.00 85.50 83 VAL A N 1
ATOM 646 C CA . VAL A 1 83 ? 12.739 -16.550 -2.267 1.00 85.50 83 VAL A CA 1
ATOM 647 C C . VAL A 1 83 ? 12.526 -17.805 -3.123 1.00 85.50 83 VAL A C 1
ATOM 649 O O . VAL A 1 83 ? 11.997 -17.721 -4.234 1.00 85.50 83 VAL A O 1
ATOM 652 N N . THR A 1 84 ? 12.885 -18.985 -2.608 1.00 88.12 84 THR A N 1
ATOM 653 C CA . THR A 1 84 ? 12.674 -20.266 -3.305 1.00 88.12 84 THR A CA 1
ATOM 654 C C . THR A 1 84 ? 11.181 -20.569 -3.492 1.00 88.12 84 THR A C 1
ATOM 656 O O . THR A 1 84 ? 10.753 -20.962 -4.582 1.00 88.12 84 THR A O 1
ATOM 659 N N . ASN A 1 85 ? 10.367 -20.356 -2.456 1.00 79.06 85 ASN A N 1
ATOM 660 C CA . ASN A 1 85 ? 8.918 -20.556 -2.520 1.00 79.06 85 ASN A CA 1
ATOM 661 C C . ASN A 1 85 ? 8.257 -19.568 -3.495 1.00 79.06 85 ASN A C 1
ATOM 663 O O . ASN A 1 85 ? 7.425 -19.969 -4.308 1.00 79.06 85 ASN A O 1
ATOM 667 N N . ALA A 1 86 ? 8.707 -18.310 -3.502 1.00 72.75 86 ALA A N 1
ATOM 668 C CA . ALA A 1 86 ? 8.232 -17.288 -4.432 1.00 72.75 86 ALA A CA 1
ATOM 669 C C . ALA A 1 86 ? 8.463 -17.670 -5.901 1.00 72.75 86 ALA A C 1
ATOM 671 O O . ALA A 1 86 ? 7.616 -17.439 -6.760 1.00 72.75 86 ALA A O 1
ATOM 672 N N . HIS A 1 87 ? 9.621 -18.259 -6.203 1.00 74.06 87 HIS A N 1
ATOM 673 C CA . HIS A 1 87 ? 10.007 -18.615 -7.569 1.00 74.06 87 HIS A CA 1
ATOM 674 C C . HIS A 1 87 ? 9.379 -19.919 -8.070 1.00 74.06 87 HIS A C 1
ATOM 676 O O . HIS A 1 87 ? 9.241 -20.111 -9.278 1.00 74.06 87 HIS A O 1
ATOM 682 N N . THR A 1 88 ? 8.977 -20.811 -7.165 1.00 76.25 88 THR A N 1
ATOM 683 C CA . THR A 1 88 ? 8.298 -22.065 -7.526 1.00 76.25 88 THR A CA 1
ATOM 684 C C . THR A 1 88 ? 6.801 -21.875 -7.786 1.00 76.25 88 THR A C 1
ATOM 686 O O . THR A 1 88 ? 6.194 -22.711 -8.455 1.00 76.25 88 THR A O 1
ATOM 689 N N . GLN A 1 89 ? 6.214 -20.757 -7.345 1.00 65.38 89 GLN A N 1
ATOM 690 C CA . GLN A 1 89 ? 4.810 -20.414 -7.574 1.00 65.38 89 GLN A CA 1
ATOM 691 C C . GLN A 1 89 ? 4.673 -19.218 -8.544 1.00 65.38 89 GLN A C 1
ATOM 693 O O . GLN A 1 89 ? 4.913 -18.074 -8.155 1.00 65.38 89 GLN A O 1
ATOM 698 N N . PRO A 1 90 ? 4.253 -19.432 -9.810 1.00 51.91 90 PRO A N 1
ATOM 699 C CA . PRO A 1 90 ? 4.254 -18.385 -10.838 1.00 51.91 90 PRO A CA 1
ATOM 700 C C . PRO A 1 90 ? 3.395 -17.152 -10.508 1.00 51.91 90 PRO A C 1
ATOM 702 O O . PRO A 1 90 ? 3.680 -16.065 -11.006 1.00 51.91 90 PRO A O 1
ATOM 705 N N . THR A 1 91 ? 2.376 -17.291 -9.657 1.00 45.62 91 THR A N 1
ATOM 706 C CA . THR A 1 91 ? 1.518 -16.188 -9.189 1.00 45.62 91 THR A CA 1
ATOM 707 C C . THR A 1 91 ? 2.103 -15.423 -7.993 1.00 45.62 91 THR A C 1
ATOM 709 O O . THR A 1 91 ? 1.818 -14.237 -7.845 1.00 45.62 91 THR A O 1
ATOM 712 N N . GLN A 1 92 ? 2.958 -16.049 -7.172 1.00 49.97 92 GLN A N 1
ATOM 713 C CA . GLN A 1 92 ? 3.622 -15.408 -6.023 1.00 49.97 92 GLN A CA 1
ATOM 714 C C . GLN A 1 92 ? 4.935 -14.707 -6.391 1.00 49.97 92 GLN A C 1
ATOM 716 O O . GLN A 1 92 ? 5.359 -13.801 -5.675 1.00 49.97 92 GLN A O 1
ATOM 721 N N . ARG A 1 93 ? 5.549 -15.063 -7.528 1.00 50.84 93 ARG A N 1
ATOM 722 C CA . ARG A 1 93 ? 6.790 -14.444 -8.023 1.00 50.84 93 ARG A CA 1
ATOM 723 C C . ARG A 1 93 ? 6.710 -12.915 -8.101 1.00 50.84 93 ARG A C 1
ATOM 725 O O . ARG A 1 93 ? 7.679 -12.244 -7.774 1.00 50.84 93 ARG A O 1
ATOM 732 N N . ARG A 1 94 ? 5.563 -12.370 -8.523 1.00 54.59 94 ARG A N 1
ATOM 733 C CA . ARG A 1 94 ? 5.342 -10.917 -8.636 1.00 54.59 94 ARG A CA 1
ATOM 734 C C . ARG A 1 94 ? 5.145 -10.256 -7.261 1.00 54.59 94 ARG A C 1
ATOM 736 O O . ARG A 1 94 ? 5.741 -9.220 -7.005 1.00 54.59 94 ARG A O 1
ATOM 743 N N . ARG A 1 95 ? 4.410 -10.926 -6.366 1.00 50.59 95 ARG A N 1
ATOM 744 C CA . ARG A 1 95 ? 4.043 -10.440 -5.023 1.00 50.59 95 ARG A CA 1
ATOM 745 C C . ARG A 1 95 ? 5.253 -10.271 -4.099 1.00 50.59 95 ARG A C 1
ATOM 747 O O . ARG A 1 95 ? 5.340 -9.294 -3.370 1.00 50.59 95 ARG A O 1
ATOM 754 N N . ILE A 1 96 ? 6.223 -11.189 -4.153 1.00 54.59 96 ILE A N 1
ATOM 755 C CA . ILE A 1 96 ? 7.370 -11.155 -3.225 1.00 54.59 96 ILE A CA 1
ATOM 756 C C . ILE A 1 96 ? 8.505 -10.240 -3.709 1.00 54.59 96 ILE A C 1
ATOM 758 O O . ILE A 1 96 ? 9.184 -9.617 -2.898 1.00 54.59 96 ILE A O 1
ATOM 762 N N . MET A 1 97 ? 8.672 -10.072 -5.025 1.00 53.91 97 MET A N 1
ATOM 763 C CA . MET A 1 97 ? 9.607 -9.074 -5.570 1.00 53.91 97 MET A CA 1
ATOM 764 C C . MET A 1 97 ? 9.195 -7.650 -5.146 1.00 53.91 97 MET A C 1
ATOM 766 O O . MET A 1 97 ? 10.043 -6.811 -4.866 1.00 53.91 97 MET A O 1
ATOM 770 N N . GLN A 1 98 ? 7.885 -7.410 -5.001 1.00 46.47 98 GLN A N 1
ATOM 771 C CA . GLN A 1 98 ? 7.334 -6.171 -4.446 1.00 46.47 98 GLN A CA 1
ATOM 772 C C . GLN A 1 98 ? 7.359 -6.146 -2.903 1.00 46.47 98 GLN A C 1
ATOM 774 O O . GLN A 1 98 ? 7.581 -5.087 -2.323 1.00 46.47 98 GLN A O 1
ATOM 779 N N . SER A 1 99 ? 7.215 -7.285 -2.212 1.00 42.34 99 SER A N 1
ATOM 780 C CA . SER A 1 99 ? 7.264 -7.321 -0.741 1.00 42.34 99 SER A CA 1
ATOM 781 C C . SER A 1 99 ? 8.671 -7.100 -0.170 1.00 42.34 99 SER A C 1
ATOM 783 O O . SER A 1 99 ? 8.801 -6.426 0.846 1.00 42.34 99 SER A O 1
ATOM 785 N N . VAL A 1 100 ? 9.734 -7.586 -0.827 1.00 52.72 100 VAL A N 1
ATOM 786 C CA . VAL A 1 100 ? 11.132 -7.317 -0.417 1.00 52.72 100 VAL A CA 1
ATOM 787 C C . VAL A 1 100 ? 11.461 -5.816 -0.510 1.00 52.72 100 VAL A C 1
ATOM 789 O O . VAL A 1 100 ? 12.159 -5.289 0.356 1.00 52.72 100 VAL A O 1
ATOM 792 N N . LEU A 1 101 ? 10.877 -5.105 -1.483 1.00 50.75 101 LEU A N 1
ATOM 793 C CA . LEU A 1 101 ? 10.931 -3.639 -1.586 1.00 50.75 101 LEU A CA 1
ATOM 794 C C . LEU A 1 101 ? 10.220 -2.933 -0.413 1.00 50.75 101 LEU A C 1
ATOM 796 O O . LEU A 1 101 ? 10.702 -1.912 0.073 1.00 50.75 101 LEU A O 1
ATOM 800 N N . ILE A 1 102 ? 9.102 -3.480 0.076 1.00 43.19 102 ILE A N 1
ATOM 801 C CA . ILE A 1 102 ? 8.320 -2.896 1.181 1.00 43.19 102 ILE A CA 1
ATOM 802 C C . ILE A 1 102 ? 8.982 -3.163 2.545 1.00 43.19 102 ILE A C 1
ATOM 804 O O . ILE A 1 102 ? 9.020 -2.273 3.398 1.00 43.19 102 ILE A O 1
ATOM 808 N N . THR A 1 103 ? 9.567 -4.345 2.763 1.00 44.12 103 THR A N 1
ATOM 809 C CA . THR A 1 103 ? 10.221 -4.692 4.040 1.00 44.12 103 THR A CA 1
ATOM 810 C C . THR A 1 103 ? 11.451 -3.817 4.328 1.00 44.12 103 THR A C 1
ATOM 812 O O . THR A 1 103 ? 11.638 -3.395 5.470 1.00 44.12 103 THR A O 1
ATOM 815 N N . ALA A 1 104 ? 12.234 -3.449 3.306 1.00 44.38 104 ALA A N 1
ATOM 816 C CA . ALA A 1 104 ? 13.373 -2.536 3.463 1.00 44.38 104 ALA A CA 1
ATOM 817 C C . ALA A 1 104 ? 12.952 -1.086 3.796 1.00 44.38 104 ALA A C 1
ATOM 819 O O . ALA A 1 104 ? 13.664 -0.379 4.511 1.00 44.38 104 ALA A O 1
ATOM 820 N N . ALA A 1 105 ? 11.772 -0.645 3.344 1.00 41.84 105 ALA A N 1
ATOM 821 C CA . ALA A 1 105 ? 11.241 0.687 3.643 1.00 41.84 105 ALA A CA 1
ATOM 822 C C . ALA A 1 105 ? 10.681 0.805 5.078 1.00 41.84 105 ALA A C 1
ATOM 824 O O . ALA A 1 105 ? 10.789 1.858 5.708 1.00 41.84 105 ALA A O 1
ATOM 825 N N . ILE A 1 106 ? 10.114 -0.276 5.628 1.00 39.28 106 ILE A N 1
ATOM 826 C CA . ILE A 1 106 ? 9.461 -0.269 6.950 1.00 39.28 106 ILE A CA 1
ATOM 827 C C . ILE A 1 106 ? 10.474 -0.398 8.106 1.00 39.28 106 ILE A C 1
ATOM 829 O O . ILE A 1 106 ? 10.263 0.177 9.178 1.00 39.28 106 ILE A O 1
ATOM 833 N N . ALA A 1 107 ? 11.620 -1.056 7.896 1.00 41.50 107 ALA A N 1
ATOM 834 C CA . ALA A 1 107 ? 12.642 -1.241 8.936 1.00 41.50 107 ALA A CA 1
ATOM 835 C C . ALA A 1 107 ? 13.319 0.070 9.411 1.00 41.50 107 ALA A C 1
ATOM 837 O O . ALA A 1 107 ? 13.963 0.092 10.460 1.00 41.50 107 ALA A O 1
ATOM 838 N N . GLY A 1 108 ? 13.137 1.184 8.690 1.00 41.03 108 GLY A N 1
ATOM 839 C CA . GLY A 1 108 ? 13.662 2.504 9.059 1.00 41.03 108 GLY A CA 1
ATOM 840 C C . GLY A 1 108 ? 12.852 3.281 10.110 1.00 41.03 108 GLY A C 1
ATOM 841 O O . GLY A 1 108 ? 13.353 4.284 10.612 1.00 41.03 108 GLY A O 1
ATOM 842 N N . MET A 1 109 ? 11.630 2.855 10.464 1.00 44.12 109 MET A N 1
ATOM 843 C CA . MET A 1 109 ? 10.710 3.643 11.313 1.00 44.12 109 MET A CA 1
ATOM 844 C C . MET A 1 109 ? 10.454 3.067 12.717 1.00 44.12 109 MET A C 1
ATOM 846 O O . MET A 1 109 ? 9.526 3.499 13.397 1.00 44.12 109 MET A O 1
ATOM 850 N N . SER A 1 110 ? 11.244 2.102 13.190 1.00 39.56 110 SER A N 1
ATOM 851 C CA . SER A 1 110 ? 11.000 1.444 14.485 1.00 39.56 110 SER A CA 1
ATOM 852 C C . SER A 1 110 ? 11.723 2.070 15.687 1.00 39.56 110 SER A C 1
ATOM 854 O O . SER A 1 110 ? 11.613 1.547 16.794 1.00 39.56 110 SER A O 1
ATOM 856 N N . ILE A 1 111 ? 12.410 3.213 15.545 1.00 45.22 111 ILE A N 1
ATOM 857 C CA . ILE A 1 111 ? 13.054 3.883 16.691 1.00 45.22 111 ILE A CA 1
ATOM 858 C C . ILE A 1 111 ? 12.831 5.399 16.642 1.00 45.22 111 ILE A C 1
ATOM 860 O O . ILE A 1 111 ? 13.661 6.151 16.141 1.00 45.22 111 ILE A O 1
ATOM 864 N N . GLY A 1 112 ? 11.716 5.853 17.220 1.00 33.03 112 GLY A N 1
ATOM 865 C CA . GLY A 1 112 ? 11.562 7.245 17.652 1.00 33.03 112 GLY A CA 1
ATOM 866 C C . GLY A 1 112 ? 10.144 7.795 17.549 1.00 33.03 112 GLY A C 1
ATOM 867 O O . GLY A 1 112 ? 9.749 8.258 16.488 1.00 33.03 112 GLY A O 1
ATOM 868 N N . GLY A 1 113 ? 9.418 7.845 18.673 1.00 28.94 113 GLY A N 1
ATOM 869 C CA . GLY A 1 113 ? 8.330 8.820 18.823 1.00 28.94 113 GLY A CA 1
ATOM 870 C C . GLY A 1 113 ? 7.020 8.325 19.426 1.00 28.94 113 GLY A C 1
ATOM 871 O O . GLY A 1 113 ? 5.963 8.553 18.853 1.00 28.94 113 GLY A O 1
ATOM 872 N N . PHE A 1 114 ? 7.060 7.741 20.625 1.00 38.69 114 PHE A N 1
ATOM 873 C CA . PHE A 1 114 ? 5.927 7.844 21.548 1.00 38.69 114 PHE A CA 1
ATOM 874 C C . PHE A 1 114 ? 5.879 9.293 22.075 1.00 38.69 114 PHE A C 1
ATOM 876 O O . PHE A 1 114 ? 6.713 9.672 22.898 1.00 38.69 114 PHE A O 1
ATOM 883 N N . SER A 1 115 ? 4.946 10.121 21.591 1.00 31.89 115 SER A N 1
ATOM 884 C CA . SER A 1 115 ? 4.460 11.317 22.308 1.00 31.89 115 SER A CA 1
ATOM 885 C C . SER A 1 115 ? 3.176 11.889 21.697 1.00 31.89 115 SER A C 1
ATOM 887 O O . SER A 1 115 ? 3.200 12.560 20.674 1.00 31.89 115 SER A O 1
ATOM 889 N N . LEU A 1 116 ? 2.073 11.607 22.396 1.00 39.38 116 LEU A N 1
ATOM 890 C CA . LEU A 1 116 ? 0.959 12.497 22.751 1.00 39.38 116 LEU A CA 1
ATOM 891 C C . LEU A 1 116 ? 0.561 13.606 21.759 1.00 39.38 116 LEU A C 1
ATOM 893 O O . LEU A 1 116 ? 1.171 14.670 21.741 1.00 39.38 116 LEU A O 1
ATOM 897 N N . MET A 1 117 ? -0.618 13.451 21.150 1.00 32.12 117 MET A N 1
ATOM 898 C CA . MET A 1 117 ? -1.597 14.541 21.095 1.00 32.12 117 MET A CA 1
ATOM 899 C C . MET A 1 117 ? -3.020 14.000 21.244 1.00 32.12 117 MET A C 1
ATOM 901 O O . MET A 1 117 ? -3.576 13.363 20.357 1.00 32.12 117 MET A O 1
ATOM 905 N N . THR A 1 118 ? -3.606 14.301 22.399 1.00 37.59 118 THR A N 1
ATOM 906 C CA . THR A 1 118 ? -5.046 14.318 22.636 1.00 37.59 118 THR A CA 1
ATOM 907 C C . THR A 1 118 ? -5.682 15.377 21.736 1.00 37.59 118 THR A C 1
ATOM 909 O O . THR A 1 118 ? -5.408 16.567 21.909 1.00 37.59 118 THR A O 1
ATOM 912 N N . SER A 1 119 ? -6.541 14.971 20.805 1.00 31.58 119 SER A N 1
ATOM 913 C CA . SER A 1 119 ? -7.441 15.886 20.103 1.00 31.58 119 SER A CA 1
ATOM 914 C C . SER A 1 119 ? -8.862 15.351 20.205 1.00 31.58 119 SER A C 1
ATOM 916 O O . SER A 1 119 ? -9.248 14.394 19.543 1.00 31.58 119 SER A O 1
ATOM 918 N N . THR A 1 120 ? -9.625 15.962 21.104 1.00 36.94 120 THR A N 1
ATOM 919 C CA . THR A 1 120 ? -11.076 15.859 21.188 1.00 36.94 120 THR A CA 1
ATOM 920 C C . THR A 1 120 ? -11.681 16.672 20.045 1.00 36.94 120 THR A C 1
ATOM 922 O O . THR A 1 120 ? -11.746 17.899 20.103 1.00 36.94 120 THR A O 1
ATOM 925 N N . GLY A 1 121 ? -12.115 15.987 18.989 1.00 31.77 121 GLY A N 1
ATOM 926 C CA . GLY A 1 121 ? -12.823 16.584 17.861 1.00 31.77 121 GLY A CA 1
ATOM 927 C C . GLY A 1 121 ? -14.089 15.799 17.548 1.00 31.77 121 GLY A C 1
ATOM 928 O O . GLY A 1 121 ? -14.026 14.768 16.887 1.00 31.77 121 GLY A O 1
ATOM 929 N N . ASN A 1 122 ? -15.236 16.299 18.019 1.00 38.50 122 ASN A N 1
ATOM 930 C CA . ASN A 1 122 ? -16.563 15.821 17.632 1.00 38.50 122 ASN A CA 1
ATOM 931 C C . ASN A 1 122 ? -16.699 15.818 16.103 1.00 38.50 122 ASN A C 1
ATOM 933 O O . ASN A 1 122 ? -16.720 16.881 15.480 1.00 38.50 122 ASN A O 1
ATOM 937 N N . THR A 1 123 ? -16.862 14.637 15.514 1.00 32.59 123 THR A N 1
ATOM 938 C CA . THR A 1 123 ? -17.286 14.472 14.123 1.00 32.59 123 THR A CA 1
ATOM 939 C C . THR A 1 123 ? -18.715 13.942 14.112 1.00 32.59 123 THR A C 1
ATOM 941 O O . THR A 1 123 ? -19.007 12.830 14.539 1.00 32.59 123 THR A O 1
ATOM 944 N N . SER A 1 124 ? -19.640 14.795 13.672 1.00 34.22 124 SER A N 1
ATOM 945 C CA . SER A 1 124 ? -21.041 14.439 13.468 1.00 34.22 124 SER A CA 1
ATOM 946 C C . SER A 1 124 ? -21.157 13.452 12.307 1.00 34.22 124 SER A C 1
ATOM 948 O O . SER A 1 124 ? -20.848 13.799 11.166 1.00 34.22 124 SER A O 1
ATOM 950 N N . ALA A 1 125 ? -21.619 12.235 12.589 1.00 35.25 125 ALA A N 1
ATOM 951 C CA . ALA A 1 125 ? -21.958 11.249 11.569 1.00 35.25 125 ALA A CA 1
ATOM 952 C C . ALA A 1 125 ? -23.239 11.655 10.798 1.00 35.25 125 ALA A C 1
ATOM 954 O O . ALA A 1 125 ? -24.131 12.286 11.378 1.00 35.25 125 ALA A O 1
ATOM 955 N N . PRO A 1 126 ? -23.383 11.291 9.508 1.00 34.56 126 PRO A N 1
ATOM 956 C CA . PRO A 1 126 ? -24.594 11.557 8.741 1.00 34.56 126 PRO A CA 1
ATOM 957 C C . PRO A 1 126 ? -25.734 10.630 9.185 1.00 34.56 126 PRO A C 1
ATOM 959 O O . PRO A 1 126 ? -25.618 9.407 9.122 1.00 34.56 126 PRO A O 1
ATOM 962 N N . GLN A 1 127 ? -26.857 11.215 9.606 1.00 31.92 127 GLN A N 1
ATOM 963 C CA . GLN A 1 127 ? -28.070 10.474 9.951 1.00 31.92 127 GLN A CA 1
ATOM 964 C C . GLN A 1 127 ? -28.791 9.981 8.686 1.00 31.92 127 GLN A C 1
ATOM 966 O O . GLN A 1 127 ? -29.119 10.758 7.789 1.00 31.92 127 GLN A O 1
ATOM 971 N N . VAL A 1 128 ? -29.069 8.678 8.639 1.00 33.91 128 VAL A N 1
ATOM 972 C CA . VAL A 1 128 ? -29.990 8.051 7.681 1.00 33.91 128 VAL A CA 1
ATOM 973 C C . VAL A 1 128 ? -31.425 8.487 8.031 1.00 33.91 128 VAL A C 1
ATOM 975 O O . VAL A 1 128 ? -31.778 8.474 9.211 1.00 33.91 128 VAL A O 1
ATOM 978 N N . PRO A 1 129 ? -32.276 8.875 7.063 1.00 35.03 129 PRO A N 1
ATOM 979 C CA . PRO A 1 129 ? -33.621 9.355 7.363 1.00 35.03 129 PRO A CA 1
ATOM 980 C C . PRO A 1 129 ?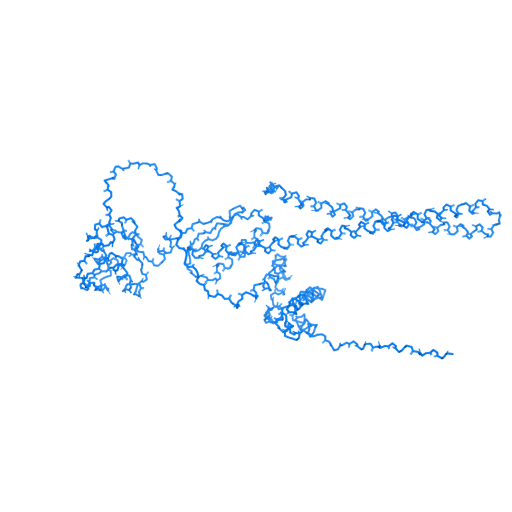 -34.521 8.202 7.828 1.00 35.03 129 PRO A C 1
ATOM 982 O O . PRO A 1 129 ? -34.884 7.322 7.046 1.00 35.03 129 PRO A O 1
ATOM 985 N N . VAL A 1 130 ? -34.904 8.224 9.105 1.00 38.97 130 VAL A N 1
ATOM 986 C CA . VAL A 1 130 ? -35.911 7.324 9.681 1.00 38.97 130 VAL A CA 1
ATOM 987 C C . VAL A 1 130 ? -37.302 7.900 9.407 1.00 38.97 130 VAL A C 1
ATOM 989 O O . VAL A 1 130 ? -37.640 9.002 9.835 1.00 38.97 130 VAL A O 1
ATOM 992 N N . VAL A 1 131 ? -38.111 7.152 8.656 1.00 39.16 131 VAL A N 1
ATOM 993 C CA . VAL A 1 131 ? -39.516 7.460 8.364 1.00 39.16 131 VAL A CA 1
ATOM 994 C C . VAL A 1 131 ? -40.381 6.904 9.495 1.00 39.16 131 VAL A C 1
ATOM 996 O O . VAL A 1 131 ? -40.462 5.691 9.663 1.00 39.16 131 VAL A O 1
ATOM 999 N N . GLY A 1 132 ? -41.051 7.789 10.235 1.00 38.53 132 GLY A N 1
ATOM 1000 C CA . GLY A 1 132 ? -42.071 7.438 11.229 1.00 38.53 132 GLY A CA 1
ATOM 1001 C C . GLY A 1 132 ? -41.905 8.211 12.532 1.00 38.53 132 GLY A C 1
ATOM 1002 O O . GLY A 1 132 ? -41.288 7.717 13.468 1.00 38.53 132 GLY A O 1
ATOM 1003 N N . ALA A 1 133 ? -42.457 9.425 12.597 1.00 40.84 133 ALA A N 1
ATOM 1004 C CA . ALA A 1 133 ? -42.540 10.186 13.839 1.00 40.84 133 ALA A CA 1
ATOM 1005 C C . ALA A 1 133 ? -43.571 9.524 14.767 1.00 40.84 133 ALA A C 1
ATOM 1007 O O . ALA A 1 133 ? -44.779 9.683 14.594 1.00 40.84 133 ALA A O 1
ATOM 1008 N N . VAL A 1 134 ? -43.078 8.732 15.715 1.00 54.00 134 VAL A N 1
ATOM 1009 C CA . VAL A 1 134 ? -43.805 8.398 16.940 1.00 54.00 134 VAL A CA 1
ATOM 1010 C C . VAL A 1 134 ? -43.727 9.638 17.831 1.00 54.00 134 VAL A C 1
ATOM 1012 O O . VAL A 1 134 ? -42.639 10.179 18.007 1.00 54.00 134 VAL A O 1
ATOM 1015 N N . ASP A 1 135 ? -44.861 10.104 18.361 1.00 41.78 135 ASP A N 1
ATOM 1016 C CA . ASP A 1 135 ? -44.909 11.146 19.396 1.00 41.78 135 ASP A CA 1
ATOM 1017 C C . ASP A 1 135 ? -44.220 10.619 20.667 1.00 41.78 135 ASP A C 1
ATOM 1019 O O . ASP A 1 135 ? -44.848 10.046 21.557 1.00 41.78 135 ASP A O 1
ATOM 1023 N N . THR A 1 136 ? -42.898 10.751 20.732 1.00 52.97 136 THR A N 1
ATOM 1024 C CA . THR A 1 136 ? -42.119 10.547 21.952 1.00 52.97 136 THR A CA 1
ATOM 1025 C C . THR A 1 136 ? -42.245 11.790 22.823 1.00 52.97 136 THR A C 1
ATOM 1027 O O . THR A 1 136 ? -41.896 12.892 22.396 1.00 52.97 136 THR A O 1
ATOM 1030 N N . GLU A 1 137 ? -42.753 11.607 24.047 1.00 59.03 137 GLU A N 1
ATOM 1031 C CA . GLU A 1 137 ? -42.675 12.607 25.117 1.00 59.03 137 GLU A CA 1
ATOM 1032 C C . GLU A 1 137 ? -41.252 13.187 25.196 1.00 59.03 137 GLU A C 1
ATOM 1034 O O . GLU A 1 137 ? -40.286 12.442 25.008 1.00 59.03 137 GLU A O 1
ATOM 1039 N N . PRO A 1 138 ? -41.102 14.500 25.461 1.00 65.56 138 PRO A N 1
ATOM 1040 C CA . PRO A 1 138 ? -39.797 15.141 25.513 1.00 65.56 138 PRO A CA 1
ATOM 1041 C C . PRO A 1 138 ? -38.909 14.422 26.529 1.00 65.56 138 PRO A C 1
ATOM 1043 O O . PRO A 1 138 ? -39.198 14.403 27.728 1.00 65.56 138 PRO A O 1
ATOM 1046 N N . GLU A 1 139 ? -37.838 13.822 26.018 1.00 67.12 139 GLU A N 1
ATOM 1047 C CA . GLU A 1 139 ? -36.841 13.099 26.793 1.00 67.12 139 GLU A CA 1
ATOM 1048 C C . GLU A 1 139 ? -36.321 14.022 27.904 1.00 67.12 139 GLU A C 1
ATOM 1050 O O . GLU A 1 139 ? -35.813 15.120 27.647 1.00 67.12 139 GLU A O 1
ATOM 1055 N N . LYS A 1 140 ? -36.498 13.620 29.168 1.00 76.56 140 LYS A N 1
ATOM 1056 C CA . LYS A 1 140 ? -35.916 14.357 30.290 1.00 76.56 140 LYS A CA 1
ATOM 1057 C C . LYS A 1 140 ? -34.400 14.250 30.178 1.00 76.56 140 LYS A C 1
ATOM 1059 O O . LYS A 1 140 ? -33.837 13.203 30.465 1.00 76.56 140 LYS A O 1
ATOM 1064 N N . SER A 1 141 ? -33.760 15.349 29.788 1.00 80.19 141 SER A N 1
ATOM 1065 C CA . SER A 1 141 ? -32.305 15.502 29.815 1.00 80.19 141 SER A CA 1
ATOM 1066 C C . SER A 1 141 ? -31.759 15.093 31.185 1.00 80.19 141 SER A C 1
ATOM 1068 O O . SER A 1 141 ? -32.059 15.740 32.191 1.00 80.19 141 SER A O 1
ATOM 1070 N N . VAL A 1 142 ? -30.948 14.037 31.216 1.00 85.88 142 VAL A N 1
ATOM 1071 C CA . VAL A 1 142 ? -30.211 13.607 32.408 1.00 85.88 142 VAL A CA 1
ATOM 1072 C C . VAL A 1 142 ? -29.145 14.660 32.720 1.00 85.88 142 VAL A C 1
ATOM 1074 O O . VAL A 1 142 ? -28.427 15.094 31.824 1.00 85.88 142 VAL A O 1
ATOM 1077 N N . ASP A 1 143 ? -29.058 15.102 33.977 1.00 89.69 143 ASP A N 1
ATOM 1078 C CA . ASP A 1 143 ? -27.965 15.962 34.447 1.00 89.69 143 ASP A CA 1
ATOM 1079 C C . ASP A 1 143 ? -26.799 15.075 34.922 1.00 89.69 143 ASP A C 1
ATOM 1081 O O . ASP A 1 143 ? -26.904 14.470 35.996 1.00 89.69 143 ASP A O 1
ATOM 1085 N N . PRO A 1 144 ? -25.692 14.973 34.162 1.00 83.38 144 PRO A N 1
ATOM 1086 C CA . PRO A 1 144 ? -24.573 14.098 34.508 1.00 83.38 144 PRO A CA 1
ATOM 1087 C C . PRO A 1 144 ? -23.826 14.558 35.770 1.00 83.38 144 PRO A C 1
ATOM 1089 O O . PRO A 1 144 ? -23.150 13.755 36.413 1.00 83.38 144 PRO A O 1
ATOM 1092 N N . ALA A 1 145 ? -23.963 15.828 36.174 1.00 91.31 145 ALA A N 1
ATOM 1093 C CA . ALA A 1 145 ? -23.340 16.353 37.388 1.00 91.31 145 ALA A CA 1
ATOM 1094 C C . ALA A 1 145 ? -24.151 16.048 38.660 1.00 91.31 145 ALA A C 1
ATOM 1096 O O . ALA A 1 145 ? -23.683 16.312 39.772 1.00 91.31 145 ALA A O 1
ATOM 1097 N N . ARG A 1 146 ? -25.359 15.484 38.522 1.00 94.81 146 ARG A N 1
ATOM 1098 C CA . ARG A 1 146 ? -26.213 15.115 39.651 1.00 94.81 146 ARG A CA 1
ATOM 1099 C C . ARG A 1 146 ? -25.553 14.018 40.487 1.00 94.81 146 ARG A C 1
ATOM 1101 O O . ARG A 1 146 ? -25.178 12.957 39.989 1.00 94.81 146 ARG A O 1
ATOM 1108 N N . ILE A 1 147 ? -25.447 14.274 41.788 1.00 95.50 147 ILE A N 1
ATOM 1109 C CA . ILE A 1 147 ? -24.851 13.349 42.753 1.00 95.50 147 ILE A CA 1
ATOM 1110 C C . ILE A 1 147 ? -25.963 12.622 43.503 1.00 95.50 147 ILE A C 1
ATOM 1112 O O . ILE A 1 147 ? -26.773 13.259 44.177 1.00 95.50 147 ILE A O 1
ATOM 1116 N N . GLU A 1 148 ? -25.954 11.297 43.436 1.00 96.88 148 GLU A N 1
ATOM 1117 C CA . GLU A 1 148 ? -26.908 10.426 44.117 1.00 96.88 148 GLU A CA 1
ATOM 1118 C C . GLU A 1 148 ? -26.218 9.572 45.185 1.00 96.88 148 GLU A C 1
ATOM 1120 O O . GLU A 1 148 ? -25.027 9.267 45.106 1.00 96.88 148 GLU A O 1
ATOM 1125 N N . GLY A 1 149 ? -26.969 9.239 46.237 1.00 96.19 149 GLY A N 1
ATOM 1126 C CA . GLY A 1 149 ? -26.503 8.373 47.317 1.00 96.19 149 GLY A CA 1
ATOM 1127 C C . GLY A 1 149 ? -26.845 6.911 47.042 1.00 96.19 149 GLY A C 1
ATOM 1128 O O . GLY A 1 149 ? -28.017 6.586 46.854 1.00 96.19 149 GLY A O 1
ATOM 1129 N N . PHE A 1 150 ? -25.840 6.041 47.089 1.00 96.56 150 PHE A N 1
ATOM 1130 C CA . PHE A 1 150 ? -25.957 4.600 46.899 1.00 96.56 150 PHE A CA 1
ATOM 1131 C C . PHE A 1 150 ? -25.581 3.845 48.179 1.00 96.56 150 PHE A C 1
ATOM 1133 O O . PHE A 1 150 ? -24.657 4.226 48.903 1.00 96.56 150 PHE A O 1
ATOM 1140 N N . ASN A 1 151 ? -26.349 2.794 48.458 1.00 95.69 151 ASN A N 1
ATOM 1141 C CA . ASN A 1 151 ? -26.129 1.844 49.545 1.00 95.69 151 ASN A CA 1
ATOM 1142 C C . ASN A 1 151 ? -26.459 0.436 49.023 1.00 95.69 151 ASN A C 1
ATOM 1144 O O . ASN A 1 151 ? -27.448 -0.173 49.426 1.00 95.69 151 ASN A O 1
ATOM 1148 N N . LEU A 1 152 ? -25.689 -0.006 48.026 1.00 93.12 152 LEU A N 1
ATOM 1149 C CA . LEU A 1 152 ? -25.792 -1.334 47.421 1.00 93.12 152 LEU A CA 1
ATOM 1150 C C . LEU A 1 152 ? -24.741 -2.252 48.051 1.00 93.12 152 LEU A C 1
ATOM 1152 O O . LEU A 1 152 ? -23.564 -2.068 47.762 1.00 93.12 152 LEU A O 1
ATOM 1156 N N . GLU A 1 153 ? -25.143 -3.178 48.923 1.00 92.75 153 GLU A N 1
ATOM 1157 C CA . GLU A 1 153 ? -24.254 -4.202 49.496 1.00 92.75 153 GLU A CA 1
ATOM 1158 C C . GLU A 1 153 ? -24.594 -5.566 48.902 1.00 92.75 153 GLU A C 1
ATOM 1160 O O . GLU A 1 153 ? -25.724 -6.044 49.029 1.00 92.75 153 GLU A O 1
ATOM 1165 N N . SER A 1 154 ? -23.608 -6.208 48.281 1.00 89.62 154 SER A N 1
ATOM 1166 C CA . SER A 1 154 ? -23.712 -7.564 47.745 1.00 89.62 154 SER A CA 1
ATOM 1167 C C . SER A 1 154 ? -24.878 -7.797 46.781 1.00 89.62 154 SER A C 1
ATOM 1169 O O . SER A 1 154 ? -25.529 -8.844 46.794 1.00 89.62 154 SER A O 1
ATOM 1171 N N . VAL A 1 155 ? -25.131 -6.810 45.926 1.00 90.50 155 VAL A N 1
ATOM 1172 C CA . VAL A 1 155 ? -26.236 -6.817 44.964 1.00 90.50 155 VAL A CA 1
ATOM 1173 C C . VAL A 1 155 ? -25.768 -7.401 43.625 1.00 90.50 155 VAL A C 1
ATOM 1175 O O . VAL A 1 155 ? -24.595 -7.278 43.276 1.00 90.50 155 VAL A O 1
ATOM 1178 N N . SER A 1 156 ? -26.658 -8.051 4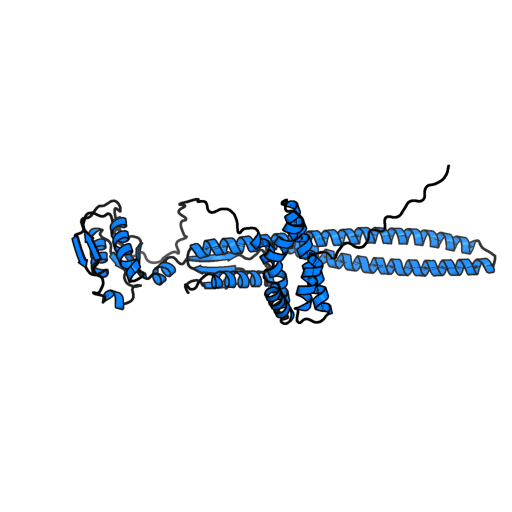2.866 1.00 89.69 156 SER A N 1
ATOM 1179 C CA . SER A 1 156 ? -26.324 -8.540 41.519 1.00 89.69 156 SER A CA 1
ATOM 1180 C C . SER A 1 156 ? -25.976 -7.376 40.576 1.00 89.69 156 SER A C 1
ATOM 1182 O O . SER A 1 156 ? -26.458 -6.260 40.771 1.00 89.69 156 SER A O 1
ATOM 1184 N N . LEU A 1 157 ? -25.188 -7.621 39.517 1.00 88.25 157 LEU A N 1
ATOM 1185 C CA . LEU A 1 157 ? -24.873 -6.586 38.515 1.00 88.25 157 LEU A CA 1
ATOM 1186 C C . LEU A 1 157 ? -26.151 -5.988 37.920 1.00 88.25 157 LEU A C 1
ATOM 1188 O O . LEU A 1 157 ? -26.262 -4.774 37.768 1.00 88.25 157 LEU A O 1
ATOM 1192 N N . PHE A 1 158 ? -27.118 -6.849 37.602 1.00 89.88 158 PHE A N 1
ATOM 1193 C CA . PHE A 1 158 ? -28.392 -6.449 37.019 1.00 89.88 158 PHE A CA 1
ATOM 1194 C C . PHE A 1 158 ? -29.138 -5.479 37.937 1.00 89.88 158 PHE A C 1
ATOM 1196 O O . PHE A 1 158 ? -29.532 -4.392 37.511 1.00 89.88 158 PHE A O 1
ATOM 1203 N N . ASP A 1 159 ? -29.277 -5.841 39.210 1.00 92.50 159 ASP A N 1
ATOM 1204 C CA . ASP A 1 159 ? -29.971 -5.021 40.199 1.00 92.50 159 ASP A CA 1
ATOM 1205 C C . ASP A 1 159 ? -29.189 -3.743 40.520 1.00 92.50 159 ASP A C 1
ATOM 1207 O O . ASP A 1 159 ? -29.793 -2.695 40.746 1.00 92.50 159 ASP A O 1
ATOM 1211 N N . ALA A 1 160 ? -27.854 -3.800 40.525 1.00 93.81 160 ALA A N 1
ATOM 1212 C CA . ALA A 1 160 ? -27.008 -2.639 40.762 1.00 93.81 160 ALA A CA 1
ATOM 1213 C C . ALA A 1 160 ? -27.132 -1.615 39.625 1.00 93.81 160 ALA A C 1
ATOM 1215 O O . ALA A 1 160 ? -27.399 -0.442 39.887 1.00 93.81 160 ALA A O 1
ATOM 1216 N N . VAL A 1 161 ? -27.017 -2.051 38.364 1.00 94.69 161 VAL A N 1
ATOM 1217 C CA . VAL A 1 161 ? -27.172 -1.176 37.189 1.00 94.69 161 VAL A CA 1
ATOM 1218 C C . VAL A 1 161 ? -28.599 -0.641 37.090 1.00 94.69 161 VAL A C 1
ATOM 1220 O O . VAL A 1 161 ? -28.775 0.548 36.837 1.00 94.69 161 VAL A O 1
ATOM 1223 N N . THR A 1 162 ? -29.613 -1.470 37.358 1.00 95.62 162 THR A N 1
ATOM 1224 C CA . THR A 1 162 ? -31.023 -1.038 37.366 1.00 95.62 162 THR A CA 1
ATOM 1225 C C . THR A 1 162 ? -31.271 0.029 38.431 1.00 95.62 162 THR A C 1
ATOM 1227 O O . THR A 1 162 ? -31.871 1.058 38.140 1.00 95.62 162 THR A O 1
ATOM 1230 N N . GLN A 1 163 ? -30.730 -0.142 39.641 1.00 95.94 163 GLN A N 1
ATOM 1231 C CA . GLN A 1 163 ? -30.854 0.866 40.696 1.00 95.94 163 GLN A CA 1
ATOM 1232 C C . GLN A 1 163 ? -30.112 2.165 40.372 1.00 95.94 163 GLN A C 1
ATOM 1234 O O . GLN A 1 163 ? -30.603 3.242 40.713 1.00 95.94 163 GLN A O 1
ATOM 1239 N N . VAL A 1 164 ? -28.950 2.097 39.714 1.00 96.31 164 VAL A N 1
ATOM 1240 C CA . VAL A 1 164 ? -28.276 3.297 39.197 1.00 96.31 164 VAL A CA 1
ATOM 1241 C C . VAL A 1 164 ? -29.159 3.981 38.153 1.00 96.31 164 VAL A C 1
ATOM 1243 O O . VAL A 1 164 ? -29.441 5.170 38.292 1.00 96.31 164 VAL A O 1
ATOM 1246 N N . ALA A 1 165 ? -29.672 3.241 37.172 1.00 96.25 165 ALA A N 1
ATOM 1247 C CA . ALA A 1 165 ? -30.532 3.779 36.123 1.00 96.25 165 ALA A CA 1
ATOM 1248 C C . ALA A 1 165 ? -31.785 4.466 36.690 1.00 96.25 165 ALA A C 1
ATOM 1250 O O . ALA A 1 165 ? -32.041 5.628 36.373 1.00 96.25 165 ALA A O 1
ATOM 1251 N N . ASP A 1 166 ? -32.496 3.812 37.613 1.00 96.38 166 ASP A N 1
ATOM 1252 C CA . ASP A 1 166 ? -33.705 4.341 38.255 1.00 96.38 166 ASP A CA 1
ATOM 1253 C C . ASP A 1 166 ? -33.448 5.672 38.978 1.00 96.38 166 ASP A C 1
ATOM 1255 O O . ASP A 1 166 ? -34.259 6.601 38.914 1.00 96.38 166 ASP A O 1
ATOM 1259 N N . ARG A 1 167 ? -32.297 5.806 39.653 1.00 96.25 167 ARG A N 1
ATOM 1260 C CA . ARG A 1 167 ? -31.918 7.037 40.373 1.00 96.25 167 ARG A CA 1
ATOM 1261 C C . ARG A 1 167 ? -31.675 8.211 39.431 1.00 96.25 167 ARG A C 1
ATOM 1263 O O . ARG A 1 167 ? -32.028 9.349 39.765 1.00 96.25 167 ARG A O 1
ATOM 1270 N N . TYR A 1 168 ? -31.115 7.924 38.260 1.00 95.62 168 TYR A N 1
ATOM 1271 C CA . TYR A 1 168 ? -30.838 8.905 37.216 1.00 95.62 168 TYR A CA 1
ATOM 1272 C C . TYR A 1 168 ? -31.997 9.100 36.227 1.00 95.62 168 TYR A C 1
ATOM 1274 O O . TYR A 1 168 ? -31.962 10.050 35.450 1.00 95.62 168 TYR A O 1
ATOM 1282 N N . GLY A 1 169 ? -33.063 8.296 36.312 1.00 94.94 169 GLY A N 1
ATOM 1283 C CA . GLY A 1 169 ? -34.214 8.365 35.406 1.00 94.94 169 GLY A CA 1
ATOM 1284 C C . GLY A 1 169 ? -33.951 7.751 34.026 1.00 94.94 169 GLY A C 1
ATOM 1285 O O . GLY A 1 169 ? -34.591 8.150 33.052 1.00 94.94 169 GLY A O 1
ATOM 1286 N N . MET A 1 170 ? -33.016 6.804 33.954 1.00 96.12 170 MET A N 1
ATOM 1287 C CA . MET A 1 170 ? -32.583 6.121 32.738 1.00 96.12 170 MET A CA 1
ATOM 1288 C C . MET A 1 170 ? -33.208 4.729 32.634 1.00 96.12 170 MET A C 1
ATOM 1290 O O . MET A 1 170 ? -33.588 4.121 33.630 1.00 96.12 170 MET A O 1
ATOM 1294 N N . SER A 1 171 ? -33.282 4.206 31.415 1.00 95.88 171 SER A N 1
ATOM 1295 C CA . SER A 1 171 ? -33.636 2.806 31.150 1.00 95.88 171 SER A CA 1
ATOM 1296 C C . SER A 1 171 ? -32.384 1.927 31.071 1.00 95.88 171 SER A C 1
ATOM 1298 O O . SER A 1 171 ? -31.281 2.438 30.890 1.00 95.88 171 SER A O 1
ATOM 1300 N N . VAL A 1 172 ? -32.528 0.606 31.204 1.00 95.25 172 VAL A N 1
ATOM 1301 C CA . VAL A 1 172 ? -31.406 -0.334 31.034 1.00 95.25 172 VAL A CA 1
ATOM 1302 C C . VAL A 1 172 ? -31.700 -1.306 29.902 1.00 95.25 172 VAL A C 1
ATOM 1304 O O . VAL A 1 172 ? -32.787 -1.881 29.838 1.00 95.25 172 VAL A O 1
ATOM 1307 N N . ASP A 1 173 ? -30.724 -1.495 29.019 1.00 94.56 173 ASP A N 1
ATOM 1308 C CA . ASP A 1 173 ? -30.783 -2.425 27.898 1.00 94.56 173 ASP A CA 1
ATOM 1309 C C . ASP A 1 173 ? -29.784 -3.571 28.102 1.00 94.56 173 ASP A C 1
ATOM 1311 O O . ASP A 1 173 ? -28.565 -3.390 28.065 1.00 94.56 173 ASP A O 1
ATOM 1315 N N . PHE A 1 174 ? -30.333 -4.770 28.300 1.00 90.38 174 PHE A N 1
ATOM 1316 C CA . PHE A 1 174 ? -29.586 -6.022 28.438 1.00 90.38 174 PHE A CA 1
ATOM 1317 C C . PHE A 1 174 ? -29.752 -6.936 27.215 1.00 90.38 174 PHE A C 1
ATOM 1319 O O . PHE A 1 174 ? -29.536 -8.145 27.317 1.00 90.38 174 PHE A O 1
ATOM 1326 N N . SER A 1 175 ? -30.249 -6.433 26.081 1.00 84.94 175 SER A N 1
ATOM 1327 C CA . SER A 1 175 ? -30.561 -7.253 24.897 1.00 84.94 175 SER A CA 1
ATOM 1328 C C . SER A 1 175 ? -29.337 -7.965 24.315 1.00 84.94 175 SER A C 1
ATOM 1330 O O . SER A 1 175 ? -29.466 -9.044 23.744 1.00 84.94 175 SER A O 1
ATOM 1332 N N . GLN A 1 176 ? -28.155 -7.383 24.506 1.00 82.50 176 GLN A N 1
ATOM 1333 C CA . GLN A 1 176 ? -26.866 -7.911 24.055 1.00 82.50 176 GLN A CA 1
ATOM 1334 C C . GLN A 1 176 ? -26.129 -8.702 25.150 1.00 82.50 176 GLN A C 1
ATOM 1336 O O . GLN A 1 176 ? -25.015 -9.174 24.931 1.00 82.50 176 GLN A O 1
ATOM 1341 N N . THR A 1 177 ? -26.720 -8.842 26.339 1.00 82.62 177 THR A N 1
ATOM 1342 C CA . THR A 1 177 ? -26.110 -9.539 27.474 1.00 82.62 177 THR A CA 1
ATOM 1343 C C . THR A 1 177 ? -26.513 -11.021 27.449 1.00 82.62 177 THR A C 1
ATOM 1345 O O . THR A 1 177 ? -27.712 -11.313 27.475 1.00 82.62 177 THR A O 1
ATOM 1348 N N . PRO A 1 178 ? -25.562 -11.974 27.413 1.00 80.25 178 PRO A N 1
ATOM 1349 C CA . PRO A 1 178 ? -25.869 -13.403 27.494 1.00 80.25 178 PRO A CA 1
ATOM 1350 C C . PRO A 1 178 ? -26.778 -13.785 28.680 1.00 80.25 178 PRO A C 1
ATOM 1352 O O . PRO A 1 178 ? -26.608 -13.292 29.795 1.00 80.25 178 PRO A O 1
ATOM 1355 N N . GLU A 1 179 ? -27.718 -14.713 28.466 1.00 81.12 179 GLU A N 1
ATOM 1356 C CA . GLU A 1 179 ? -28.720 -15.095 29.482 1.00 81.12 179 GLU A CA 1
ATOM 1357 C C . GLU A 1 179 ? -28.101 -15.589 30.797 1.00 81.12 179 GLU A C 1
ATOM 1359 O O . GLU A 1 179 ? -28.600 -15.254 31.868 1.00 81.12 179 GLU A O 1
ATOM 1364 N N . PHE A 1 180 ? -26.969 -16.300 30.743 1.00 78.62 180 PHE A N 1
ATOM 1365 C CA . PHE A 1 180 ? -26.320 -16.862 31.936 1.00 78.62 180 PHE A CA 1
ATOM 1366 C C . PHE A 1 180 ? -25.861 -15.806 32.960 1.00 78.62 180 PHE A C 1
ATOM 1368 O O . PHE A 1 180 ? -25.613 -16.139 34.116 1.00 78.62 180 PHE A O 1
ATOM 1375 N N . ILE A 1 181 ? -25.742 -14.542 32.546 1.00 72.69 181 ILE A N 1
ATOM 1376 C CA . ILE A 1 181 ? -25.325 -13.415 33.395 1.00 72.69 181 ILE A CA 1
ATOM 1377 C C . ILE A 1 181 ? -26.522 -12.827 34.134 1.00 72.69 181 ILE A C 1
ATOM 1379 O O . ILE A 1 181 ? -26.394 -12.345 35.256 1.00 72.69 181 ILE A O 1
ATOM 1383 N N . ARG A 1 182 ? -27.710 -12.880 33.521 1.00 73.44 182 ARG A N 1
ATOM 1384 C CA . ARG A 1 182 ? -28.943 -12.442 34.184 1.00 73.44 182 ARG A CA 1
ATOM 1385 C C . ARG A 1 182 ? -29.247 -13.317 35.399 1.00 73.44 182 ARG A C 1
ATOM 1387 O O . ARG A 1 182 ? -29.739 -12.811 36.399 1.00 73.44 182 ARG A O 1
ATOM 1394 N N . ASP A 1 183 ? -28.867 -14.589 35.324 1.00 73.50 183 ASP A N 1
ATOM 1395 C CA . ASP A 1 183 ? -29.068 -15.568 36.393 1.00 73.50 183 ASP A CA 1
ATOM 1396 C C . ASP A 1 183 ? -27.887 -15.664 37.372 1.00 73.50 183 ASP A C 1
ATOM 1398 O O . ASP A 1 183 ? -27.975 -16.363 38.387 1.00 73.50 183 ASP A O 1
ATOM 1402 N N . SER A 1 184 ? -26.763 -14.984 37.109 1.00 64.44 184 SER A N 1
ATOM 1403 C CA . SER A 1 184 ? -25.585 -15.102 37.963 1.00 64.44 184 SER A CA 1
ATOM 1404 C C . SER A 1 184 ? -25.762 -14.304 39.256 1.00 64.44 184 SER A C 1
ATOM 1406 O O . SER A 1 184 ? -25.354 -13.152 39.369 1.00 64.44 184 SER A O 1
ATOM 1408 N N . SER A 1 185 ? -26.267 -14.968 40.296 1.00 64.75 185 SER A N 1
ATOM 1409 C CA . SER A 1 185 ? -26.203 -14.523 41.698 1.00 64.75 185 SER A CA 1
ATOM 1410 C C . SER A 1 185 ? -24.770 -14.497 42.268 1.00 64.75 185 SER A C 1
ATOM 1412 O O . SER A 1 185 ? -24.580 -14.414 43.478 1.00 64.75 185 SER A O 1
ATOM 1414 N N . LEU A 1 186 ? -23.753 -14.672 41.418 1.00 55.97 186 LEU A N 1
ATOM 1415 C CA . LEU A 1 186 ? -22.371 -14.996 41.784 1.00 55.97 186 LEU A CA 1
ATOM 1416 C C . LEU A 1 186 ? -21.469 -13.767 41.925 1.00 55.97 186 LEU A C 1
ATOM 1418 O O . LEU A 1 186 ? -20.257 -13.910 42.085 1.00 55.97 186 LEU A O 1
ATOM 1422 N N . SER A 1 187 ? -22.033 -12.565 41.866 1.00 61.69 187 SER A N 1
ATOM 1423 C CA . SER A 1 187 ? -21.234 -11.352 41.806 1.00 61.69 187 SER A CA 1
ATOM 1424 C C . SER A 1 187 ? -21.908 -10.191 42.522 1.00 61.69 187 SER A C 1
ATOM 1426 O O . SER A 1 187 ? -22.733 -9.470 41.957 1.00 61.69 187 SER A O 1
ATOM 1428 N N . ALA A 1 188 ? -21.536 -10.074 43.790 1.00 76.50 188 ALA A N 1
ATOM 1429 C CA . ALA A 1 188 ? -21.858 -8.988 44.692 1.00 76.50 188 ALA A CA 1
ATOM 1430 C C . ALA A 1 188 ? -21.121 -7.710 44.256 1.00 76.50 188 ALA A C 1
ATOM 1432 O O . ALA A 1 188 ? -19.898 -7.654 44.367 1.00 76.50 188 ALA A O 1
ATOM 1433 N N . ALA A 1 189 ? -21.850 -6.708 43.762 1.00 82.19 189 ALA A N 1
ATOM 1434 C CA . ALA A 1 189 ? -21.345 -5.341 43.699 1.00 82.19 189 ALA A CA 1
ATOM 1435 C C . ALA A 1 189 ? -21.585 -4.637 45.020 1.00 82.19 189 ALA A C 1
ATOM 1437 O O . ALA A 1 189 ? -22.682 -4.710 45.585 1.00 82.19 189 ALA A O 1
ATOM 1438 N N . ASP A 1 190 ? -20.573 -3.874 45.415 1.00 90.00 190 ASP A N 1
ATOM 1439 C CA . ASP A 1 190 ? -20.671 -2.924 46.505 1.00 90.00 190 ASP A CA 1
ATOM 1440 C C . ASP A 1 190 ? -20.528 -1.503 45.948 1.00 90.00 190 ASP A C 1
ATOM 1442 O O . ASP A 1 190 ? -19.508 -1.148 45.349 1.00 90.00 190 ASP A O 1
ATOM 1446 N N . LEU A 1 191 ? -21.553 -0.672 46.153 1.00 93.06 191 LEU A N 1
ATOM 1447 C CA . LEU A 1 191 ? -21.543 0.747 45.789 1.00 93.06 191 LEU A CA 1
ATOM 1448 C C . LEU A 1 191 ? -22.041 1.577 46.978 1.00 93.06 191 LEU A C 1
ATOM 1450 O O . LEU A 1 191 ? -23.247 1.730 47.194 1.00 93.06 191 LEU A O 1
ATOM 1454 N N . MET A 1 192 ? -21.086 2.090 47.758 1.00 95.12 192 MET A N 1
ATOM 1455 C CA . MET A 1 192 ? -21.311 2.796 49.023 1.00 95.12 192 MET A CA 1
ATOM 1456 C C . MET A 1 192 ? -20.903 4.260 48.930 1.00 95.12 192 MET A C 1
ATOM 1458 O O . MET A 1 192 ? -19.726 4.570 48.761 1.00 95.12 192 MET A O 1
ATOM 1462 N N . GLY A 1 193 ? -21.849 5.179 49.112 1.00 96.19 193 GLY A N 1
ATOM 1463 C CA . GLY A 1 193 ? -21.553 6.607 49.219 1.00 96.19 193 GLY A CA 1
ATOM 1464 C C . GLY A 1 193 ? 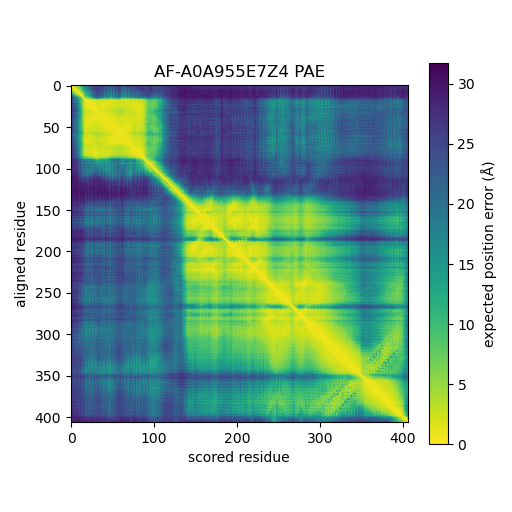-22.257 7.449 48.166 1.00 96.19 193 GLY A C 1
ATOM 1465 O O . GLY A 1 193 ? -23.378 7.154 47.769 1.00 96.19 193 GLY A O 1
ATOM 1466 N N . LYS A 1 194 ? -21.635 8.560 47.774 1.00 97.25 194 LYS A N 1
ATOM 1467 C CA . LYS A 1 194 ? -22.216 9.529 46.842 1.00 97.25 194 LYS A CA 1
ATOM 1468 C C . LYS A 1 194 ? -21.443 9.520 45.535 1.00 97.25 194 LYS A C 1
ATOM 1470 O O . LYS A 1 194 ? -20.243 9.780 45.547 1.00 97.25 194 LYS A O 1
ATOM 1475 N N . TYR A 1 195 ? -22.142 9.276 44.438 1.00 97.06 195 TYR A N 1
ATOM 1476 C CA . TYR A 1 195 ? -21.556 9.137 43.110 1.00 97.06 195 TYR A CA 1
ATOM 1477 C C . TYR A 1 195 ? -22.309 10.023 42.121 1.00 97.06 195 TYR A C 1
ATOM 1479 O O . TYR A 1 195 ? -23.497 10.278 42.308 1.00 97.06 195 TYR A O 1
ATOM 1487 N N . ASN A 1 196 ? -21.614 10.513 41.096 1.00 96.62 196 ASN A N 1
ATOM 1488 C CA . ASN A 1 196 ? -22.268 10.926 39.856 1.00 96.62 196 ASN A CA 1
ATOM 1489 C C . ASN A 1 196 ? -22.436 9.694 38.942 1.00 96.62 196 ASN A C 1
ATOM 1491 O O . ASN A 1 196 ? -21.917 8.620 39.264 1.00 96.62 196 ASN A O 1
ATOM 1495 N N . LEU A 1 197 ? -23.157 9.837 37.825 1.00 95.69 197 LEU A N 1
ATOM 1496 C CA . LEU A 1 197 ? -23.450 8.715 36.927 1.00 95.69 197 LEU A CA 1
ATOM 1497 C C . LEU A 1 197 ? -22.162 8.036 36.432 1.00 95.69 197 LEU A C 1
ATOM 1499 O O . LEU A 1 197 ? -22.013 6.826 36.588 1.00 95.69 197 LEU A O 1
ATOM 1503 N N . ASP A 1 198 ? -21.207 8.821 35.931 1.00 95.62 198 ASP A N 1
ATOM 1504 C CA . ASP A 1 198 ? -19.944 8.311 35.382 1.00 95.62 198 ASP A CA 1
ATOM 1505 C C . ASP A 1 198 ? -19.119 7.546 36.424 1.00 95.62 198 ASP A C 1
ATOM 1507 O O . ASP A 1 198 ? -18.606 6.465 36.145 1.00 95.62 198 ASP A O 1
ATOM 1511 N N . LEU A 1 199 ? -19.005 8.067 37.652 1.00 96.06 199 LEU A N 1
ATOM 1512 C CA . LEU A 1 199 ? -18.245 7.410 38.715 1.00 96.06 199 LEU A CA 1
ATOM 1513 C C . LEU A 1 199 ? -18.959 6.152 39.217 1.00 96.06 199 LEU A C 1
ATOM 1515 O O . LEU A 1 199 ? -18.288 5.176 39.551 1.00 96.06 199 LEU A O 1
ATOM 1519 N N . ALA A 1 200 ? -20.295 6.155 39.273 1.00 96.38 200 ALA A N 1
ATOM 1520 C CA . ALA A 1 200 ? -21.070 4.970 39.630 1.00 96.38 200 ALA A CA 1
ATOM 1521 C C . ALA A 1 200 ? -20.857 3.854 38.599 1.00 96.38 200 ALA A C 1
ATOM 1523 O O . ALA A 1 200 ? -20.487 2.740 38.973 1.00 96.38 200 ALA A O 1
ATOM 1524 N N . LEU A 1 201 ? -21.013 4.166 37.308 1.00 95.44 201 LEU A N 1
ATOM 1525 C CA . LEU A 1 201 ? -20.815 3.202 36.226 1.00 95.44 201 LEU A CA 1
ATOM 1526 C C . LEU A 1 201 ? -19.364 2.745 36.124 1.00 95.44 201 LEU A C 1
ATOM 1528 O O . LEU A 1 201 ? -19.138 1.546 36.058 1.00 95.44 201 LEU A O 1
ATOM 1532 N N . GLY A 1 202 ? -18.387 3.648 36.224 1.00 94.94 202 GLY A N 1
ATOM 1533 C CA . GLY A 1 202 ? -16.969 3.280 36.219 1.00 94.94 202 GLY A CA 1
ATOM 1534 C C . GLY A 1 202 ? -16.575 2.402 37.412 1.00 94.94 202 GLY A C 1
ATOM 1535 O O . GLY A 1 202 ? -15.770 1.482 37.268 1.00 94.94 202 GLY A O 1
ATOM 1536 N N . THR A 1 203 ? -17.175 2.628 38.587 1.00 94.81 203 THR A N 1
ATOM 1537 C CA . THR A 1 203 ? -16.954 1.770 39.764 1.00 94.81 203 THR A CA 1
ATOM 1538 C C . THR A 1 203 ? -17.528 0.376 39.528 1.00 94.81 203 THR A C 1
ATOM 1540 O O . THR A 1 203 ? -16.808 -0.604 39.720 1.00 94.81 203 THR A O 1
ATOM 1543 N N . LEU A 1 204 ? -18.781 0.274 39.068 1.00 93.19 204 LEU A N 1
ATOM 1544 C CA . LEU A 1 204 ? -19.399 -1.012 38.732 1.00 93.19 204 LEU A CA 1
ATOM 1545 C C . LEU A 1 204 ? -18.603 -1.725 37.632 1.00 93.19 204 LEU A C 1
ATOM 1547 O O . LEU A 1 204 ? -18.195 -2.870 37.808 1.00 93.19 204 LEU A O 1
ATOM 1551 N N . GLU A 1 205 ? -18.293 -1.037 36.536 1.00 93.06 205 GLU A N 1
ATOM 1552 C CA . GLU A 1 205 ? -17.499 -1.580 35.439 1.00 93.06 205 GLU A CA 1
ATOM 1553 C C . GLU A 1 205 ? -16.154 -2.115 35.938 1.00 93.06 205 GLU A C 1
ATOM 1555 O O . GLU A 1 205 ? -15.809 -3.241 35.615 1.00 93.06 205 GLU A O 1
ATOM 1560 N N . SER A 1 206 ? -15.424 -1.396 36.798 1.00 91.12 206 SER A N 1
ATOM 1561 C CA . SER A 1 206 ? -14.140 -1.885 37.326 1.00 91.12 206 SER A CA 1
ATOM 1562 C C . SER A 1 206 ? -14.257 -3.185 38.136 1.00 91.12 206 SER A C 1
ATOM 1564 O O . SER A 1 206 ? -13.380 -4.045 38.041 1.00 91.12 206 SER A O 1
ATOM 1566 N N . GLN A 1 207 ? -15.346 -3.353 38.897 1.00 89.69 207 GLN A N 1
ATOM 1567 C CA . GLN A 1 207 ? -15.597 -4.562 39.687 1.00 89.69 207 GLN A CA 1
ATOM 1568 C C . GLN A 1 207 ? -15.910 -5.758 38.777 1.00 89.69 207 GLN A C 1
ATOM 1570 O O . GLN A 1 207 ? -15.423 -6.864 39.012 1.00 89.69 207 GLN A O 1
ATOM 1575 N N . TYR A 1 208 ? -16.678 -5.536 37.708 1.00 84.12 208 TYR A N 1
ATOM 1576 C CA . TYR A 1 208 ? -17.183 -6.609 36.849 1.00 84.12 208 TYR A CA 1
ATOM 1577 C C . TYR A 1 208 ? -16.338 -6.888 35.606 1.00 84.12 208 TYR A C 1
ATOM 1579 O O . TYR A 1 208 ? -16.317 -8.028 35.139 1.00 84.12 208 TYR A O 1
ATOM 1587 N N . ALA A 1 209 ? -15.606 -5.902 35.091 1.00 82.88 209 ALA A N 1
ATOM 1588 C CA . ALA A 1 209 ? -14.710 -6.060 33.949 1.00 82.88 209 ALA A CA 1
ATOM 1589 C C . ALA A 1 209 ? -13.650 -7.128 34.241 1.00 82.88 209 ALA A C 1
ATOM 1591 O O . ALA A 1 209 ? -13.403 -7.982 33.396 1.00 82.88 209 ALA A O 1
ATOM 1592 N N . MET A 1 210 ? -13.098 -7.154 35.462 1.00 79.00 210 MET A N 1
ATOM 1593 C CA . MET A 1 210 ? -12.123 -8.177 35.859 1.00 79.00 210 MET A CA 1
ATOM 1594 C C . MET A 1 210 ? -12.717 -9.586 35.933 1.00 79.00 210 MET A C 1
ATOM 1596 O O . MET A 1 210 ? -12.017 -10.556 35.653 1.00 79.00 210 MET A O 1
ATOM 1600 N N . GLN A 1 211 ? -13.977 -9.714 36.351 1.00 83.38 211 GLN A N 1
ATOM 1601 C CA . GLN A 1 211 ? -14.570 -11.020 36.631 1.00 83.38 211 GLN A CA 1
ATOM 1602 C C . GLN A 1 211 ? -15.272 -11.623 35.409 1.00 83.38 211 GLN A C 1
ATOM 1604 O O . GLN A 1 211 ? -15.302 -12.845 35.269 1.00 83.38 211 GLN A O 1
ATOM 1609 N N . PHE A 1 212 ? -15.824 -10.787 34.527 1.00 82.81 212 PHE A N 1
ATOM 1610 C CA . PHE A 1 212 ? -16.675 -11.257 33.437 1.00 82.81 212 PHE A CA 1
ATOM 1611 C C . PHE A 1 212 ? -16.493 -10.542 32.092 1.00 82.81 212 PHE A C 1
ATOM 1613 O O . PHE A 1 212 ? -17.141 -10.943 31.128 1.00 82.81 212 PHE A O 1
ATOM 1620 N N . GLY A 1 213 ? -15.650 -9.506 32.005 1.00 86.56 213 GLY A N 1
ATOM 1621 C CA . GLY A 1 213 ? -15.393 -8.806 30.741 1.00 86.56 213 GLY A CA 1
ATOM 1622 C C . GLY A 1 213 ? -16.608 -8.056 30.182 1.00 86.56 213 GLY A C 1
ATOM 1623 O O . GLY A 1 213 ? -16.907 -8.176 28.996 1.00 86.56 213 GLY A O 1
ATOM 1624 N N . TYR A 1 214 ? -17.332 -7.308 31.024 1.00 88.25 214 TYR A N 1
ATOM 1625 C CA . TYR A 1 214 ? -18.417 -6.420 30.579 1.00 88.25 214 TYR A CA 1
ATOM 1626 C C . TYR A 1 214 ? -17.997 -4.955 30.558 1.00 88.25 214 TYR A C 1
ATOM 1628 O O . TYR A 1 214 ? -17.128 -4.524 31.317 1.00 88.25 214 TYR A O 1
ATOM 1636 N N . ARG A 1 215 ? -18.696 -4.193 29.719 1.00 91.69 215 ARG A N 1
ATOM 1637 C CA . ARG A 1 215 ? -18.636 -2.738 29.612 1.00 91.69 215 ARG A CA 1
ATOM 1638 C C . ARG A 1 215 ? -20.034 -2.164 29.819 1.00 91.69 215 ARG A C 1
ATOM 1640 O O . ARG A 1 215 ? -21.028 -2.746 29.371 1.00 91.69 215 ARG A O 1
ATOM 1647 N N . LEU A 1 216 ? -20.104 -1.026 30.499 1.00 93.81 216 LEU A N 1
ATOM 1648 C CA . LEU A 1 216 ? -21.336 -0.267 30.692 1.00 93.81 216 LEU A CA 1
ATOM 1649 C C . LEU A 1 216 ? -21.252 0.989 29.831 1.00 93.81 216 LEU A C 1
ATOM 1651 O O . LEU A 1 216 ? -20.319 1.772 29.971 1.00 93.81 216 LEU A O 1
ATOM 1655 N N . LEU A 1 217 ? -22.223 1.183 28.944 1.00 94.00 217 LEU A N 1
ATOM 1656 C CA . LEU A 1 217 ? -22.255 2.323 28.036 1.00 94.00 217 LEU A CA 1
ATOM 1657 C C . LEU A 1 217 ? -23.513 3.154 28.272 1.00 94.00 217 LEU A C 1
ATOM 1659 O O . LEU A 1 217 ? -24.613 2.615 28.351 1.00 94.00 217 LEU A O 1
ATOM 1663 N N . VAL A 1 218 ? -23.360 4.472 28.344 1.00 94.19 218 VAL A N 1
ATOM 1664 C CA . VAL A 1 218 ? -24.489 5.405 28.322 1.00 94.19 218 VAL A CA 1
ATOM 1665 C C . VAL A 1 218 ? -24.773 5.805 26.877 1.00 94.19 218 VAL A C 1
ATOM 1667 O O . VAL A 1 218 ? -23.913 6.379 26.215 1.00 94.19 218 VAL A O 1
ATOM 1670 N N . ASP A 1 219 ? -25.984 5.527 26.401 1.00 92.62 219 ASP A N 1
ATOM 1671 C CA . ASP A 1 219 ? -26.457 5.923 25.074 1.00 92.62 219 ASP A CA 1
ATOM 1672 C C . ASP A 1 219 ? -27.791 6.670 25.195 1.00 92.62 219 ASP A C 1
ATOM 1674 O O . ASP A 1 219 ? -28.844 6.068 25.382 1.00 92.62 219 ASP A O 1
ATOM 1678 N N . GLY A 1 220 ? -27.761 8.003 25.162 1.00 91.94 220 GLY A N 1
ATOM 1679 C CA . GLY A 1 220 ? -28.954 8.814 25.433 1.00 91.94 220 GLY A CA 1
ATOM 1680 C C . GLY A 1 220 ? -29.508 8.559 26.842 1.00 91.94 220 GLY A C 1
ATOM 1681 O O . GLY A 1 220 ? -28.772 8.656 27.823 1.00 91.94 220 GLY A O 1
ATOM 1682 N N . ASN A 1 221 ? -30.799 8.220 26.957 1.00 94.00 221 ASN A N 1
ATOM 1683 C CA . ASN A 1 221 ? -31.443 7.890 28.237 1.00 94.00 221 ASN A CA 1
ATOM 1684 C C . ASN A 1 221 ? -31.437 6.382 28.576 1.00 94.00 221 ASN A C 1
ATOM 1686 O O . ASN A 1 221 ? -32.300 5.897 29.320 1.00 94.00 221 ASN A O 1
ATOM 1690 N N . ARG A 1 222 ? -30.498 5.608 28.019 1.00 95.38 222 ARG A N 1
ATOM 1691 C CA . ARG A 1 222 ? -30.322 4.187 28.351 1.00 95.38 222 ARG A CA 1
ATOM 1692 C C . ARG A 1 222 ? -28.895 3.852 28.764 1.00 95.38 222 ARG A C 1
ATOM 1694 O O . ARG A 1 222 ? -27.932 4.408 28.243 1.00 95.38 222 ARG A O 1
ATOM 1701 N N . ILE A 1 223 ? -28.780 2.908 29.688 1.00 95.50 223 ILE A N 1
ATOM 1702 C CA . ILE A 1 223 ? -27.533 2.242 30.052 1.00 95.50 223 ILE A CA 1
ATOM 1703 C C . ILE A 1 223 ? -27.530 0.888 29.344 1.00 95.50 223 ILE A C 1
ATOM 1705 O O . ILE A 1 223 ? -28.408 0.061 29.583 1.00 95.50 223 ILE A O 1
ATOM 1709 N N . VAL A 1 224 ? -26.573 0.668 28.452 1.00 94.62 224 VAL A N 1
ATOM 1710 C CA . VAL A 1 224 ? -26.422 -0.567 27.680 1.00 94.62 224 VAL A CA 1
ATOM 1711 C C . VAL A 1 224 ? -25.338 -1.419 28.330 1.00 94.62 224 VAL A C 1
ATOM 1713 O O . VAL A 1 224 ? -24.226 -0.944 28.568 1.00 94.62 224 VAL A O 1
ATOM 1716 N N . VAL A 1 225 ? -25.659 -2.680 28.622 1.00 92.44 225 VAL A N 1
ATOM 1717 C CA . VAL A 1 225 ? -24.716 -3.634 29.221 1.00 92.44 225 VAL A CA 1
ATOM 1718 C C . VAL A 1 225 ? -24.214 -4.592 28.149 1.00 92.44 225 VAL A C 1
ATOM 1720 O O . VAL A 1 225 ? -24.969 -5.417 27.626 1.00 92.44 225 VAL A O 1
ATOM 1723 N N . LEU A 1 226 ? -22.930 -4.485 27.821 1.00 91.25 226 LEU A N 1
ATOM 1724 C CA . LEU A 1 226 ? -22.308 -5.187 26.701 1.00 91.25 226 LEU A CA 1
ATOM 1725 C C . LEU A 1 226 ? -21.186 -6.100 27.203 1.00 91.25 226 LEU A C 1
ATOM 1727 O O . LEU A 1 226 ? -20.440 -5.720 28.102 1.00 91.25 226 LEU A O 1
ATOM 1731 N N . SER A 1 227 ? -21.038 -7.295 26.621 1.00 89.12 227 SER A N 1
ATOM 1732 C CA . SER A 1 227 ? -19.772 -8.048 26.714 1.00 89.12 227 SER A CA 1
ATOM 1733 C C . SER A 1 227 ? -18.653 -7.277 26.018 1.00 89.12 227 SER A C 1
ATOM 1735 O O . SER A 1 227 ? -18.948 -6.380 25.234 1.00 89.12 227 SER A O 1
ATOM 1737 N N . GLU A 1 228 ? -17.383 -7.618 26.241 1.00 85.56 228 GLU A N 1
ATOM 1738 C CA . GLU A 1 228 ? -16.287 -7.017 25.464 1.00 85.56 228 GLU A CA 1
ATOM 1739 C C . GLU A 1 228 ? -16.513 -7.159 23.952 1.00 85.56 228 GLU A C 1
ATOM 1741 O O . GLU A 1 228 ? -16.450 -6.163 23.234 1.00 85.56 228 GLU A O 1
ATOM 1746 N N . ASP A 1 229 ? -16.915 -8.343 23.478 1.00 84.00 229 ASP A N 1
ATOM 1747 C CA . ASP A 1 229 ? -17.269 -8.550 22.067 1.00 84.00 229 ASP A CA 1
ATOM 1748 C C . ASP A 1 229 ? -18.459 -7.684 21.630 1.00 84.00 229 ASP A C 1
ATOM 1750 O O . ASP A 1 229 ? -18.481 -7.139 20.525 1.00 84.00 229 ASP A O 1
ATOM 1754 N N . GLY A 1 230 ? -19.481 -7.568 22.484 1.00 87.00 230 GLY A N 1
ATOM 1755 C CA . GLY A 1 230 ? -20.660 -6.746 22.224 1.00 87.00 230 GLY A CA 1
ATOM 1756 C C . GLY A 1 230 ? -20.315 -5.261 22.169 1.00 87.00 230 GLY A C 1
ATOM 1757 O O . GLY A 1 230 ? -20.834 -4.551 21.315 1.00 87.00 230 GLY A O 1
ATOM 1758 N N . TYR A 1 231 ? -19.402 -4.811 23.027 1.00 87.19 231 TYR A N 1
ATOM 1759 C CA . TYR A 1 231 ? -18.894 -3.447 23.084 1.00 87.19 231 TYR A CA 1
ATOM 1760 C C . TYR A 1 231 ? -18.091 -3.116 21.829 1.00 87.19 231 TYR A C 1
ATOM 1762 O O . TYR A 1 231 ? -18.376 -2.125 21.160 1.00 87.19 231 TYR A O 1
ATOM 1770 N N . ALA A 1 232 ? -17.171 -3.998 21.438 1.00 84.50 232 ALA A N 1
ATOM 1771 C CA . ALA A 1 232 ? -16.408 -3.847 20.207 1.00 84.50 232 ALA A CA 1
ATOM 1772 C C . ALA A 1 232 ? -17.321 -3.831 18.966 1.00 84.50 232 ALA A C 1
ATOM 1774 O O . ALA A 1 232 ? -17.139 -2.999 18.083 1.00 84.50 232 ALA A O 1
ATOM 1775 N N . ARG A 1 233 ? -18.371 -4.665 18.909 1.00 85.69 233 ARG A N 1
ATOM 1776 C CA . ARG A 1 233 ? -19.376 -4.614 17.823 1.00 85.69 233 ARG A CA 1
ATOM 1777 C C . ARG A 1 233 ? -20.243 -3.362 17.853 1.00 85.69 233 ARG A C 1
ATOM 1779 O O . ARG A 1 233 ? -20.639 -2.884 16.794 1.00 85.69 233 ARG A O 1
ATOM 1786 N N . TYR A 1 234 ? -20.563 -2.860 19.042 1.00 87.12 234 TYR A N 1
ATOM 1787 C CA . TYR A 1 234 ? -21.361 -1.650 19.219 1.00 87.12 234 TYR A CA 1
ATOM 1788 C C . TYR A 1 234 ? -20.620 -0.416 18.699 1.00 87.12 234 TYR A C 1
ATOM 1790 O O . TYR A 1 234 ? -21.219 0.439 18.052 1.00 87.12 234 TYR A O 1
ATOM 1798 N N . HIS A 1 235 ? -19.308 -0.359 18.932 1.00 86.00 235 HIS A N 1
ATOM 1799 C CA . HIS A 1 235 ? -18.437 0.698 18.423 1.00 86.00 235 HIS A CA 1
ATOM 1800 C C . HIS A 1 235 ? -17.851 0.415 17.042 1.00 86.00 235 HIS A C 1
ATOM 1802 O O . HIS A 1 235 ? -17.189 1.289 16.484 1.00 86.00 235 HIS A O 1
ATOM 1808 N N . ALA A 1 236 ? -18.092 -0.767 16.473 1.00 88.69 236 ALA A N 1
ATOM 1809 C CA . ALA A 1 236 ? -17.575 -1.094 15.161 1.00 88.69 236 ALA A CA 1
ATOM 1810 C C . ALA A 1 236 ? -18.214 -0.189 14.107 1.00 88.69 236 ALA A C 1
ATOM 1812 O O . ALA A 1 236 ? -19.434 -0.150 13.923 1.00 88.69 236 ALA A O 1
ATOM 1813 N N . VAL A 1 237 ? -17.365 0.526 13.381 1.00 89.56 237 VAL A N 1
ATOM 1814 C CA . VAL A 1 237 ? -17.781 1.446 12.329 1.00 89.56 237 VAL A CA 1
ATOM 1815 C C . VAL A 1 237 ? -17.339 0.873 10.983 1.00 89.56 237 VAL A C 1
ATOM 1817 O O . VAL A 1 237 ? -16.311 0.204 10.866 1.00 89.56 237 VAL A O 1
ATOM 1820 N N . THR A 1 238 ? -18.160 1.098 9.956 1.00 92.81 238 THR A N 1
ATOM 1821 C CA . THR A 1 238 ? -17.832 0.716 8.577 1.00 92.81 238 THR A CA 1
ATOM 1822 C C . THR A 1 238 ? -17.150 1.884 7.882 1.00 92.81 238 THR A C 1
ATOM 1824 O O . THR A 1 238 ? -17.739 2.957 7.773 1.00 92.81 238 THR A O 1
ATOM 1827 N N . MET A 1 239 ? -15.947 1.656 7.369 1.00 91.38 239 MET A N 1
ATOM 1828 C CA . MET A 1 239 ? -15.181 2.619 6.583 1.00 91.38 239 MET A CA 1
ATOM 1829 C C . MET A 1 239 ? -15.004 2.121 5.159 1.00 91.38 239 MET A C 1
ATOM 1831 O O . MET A 1 239 ? -14.932 0.917 4.910 1.00 91.38 239 MET A O 1
ATOM 1835 N N . VAL A 1 240 ? -14.938 3.062 4.221 1.00 93.69 240 VAL A N 1
ATOM 1836 C CA . VAL A 1 240 ? -14.752 2.781 2.799 1.00 93.69 240 VAL A CA 1
ATOM 1837 C C . VAL A 1 240 ? -13.579 3.610 2.297 1.00 93.69 240 VAL A C 1
ATOM 1839 O O . VAL A 1 240 ? -13.663 4.835 2.248 1.00 93.69 240 VAL A O 1
ATOM 1842 N N . TYR A 1 241 ? -12.500 2.941 1.905 1.00 93.50 241 TYR A N 1
ATOM 1843 C CA . TYR A 1 241 ? -11.324 3.568 1.313 1.00 93.50 241 TYR A CA 1
ATOM 1844 C C . TYR A 1 241 ? -11.361 3.381 -0.203 1.00 93.50 241 TYR A C 1
ATOM 1846 O O . TYR A 1 241 ? -11.440 2.253 -0.691 1.00 93.50 241 TYR A O 1
ATOM 1854 N N . SER A 1 242 ? -11.315 4.483 -0.955 1.00 91.81 242 SER A N 1
ATOM 1855 C CA . SER A 1 242 ? -11.168 4.439 -2.414 1.00 91.81 242 SER A CA 1
ATOM 1856 C C . SER A 1 242 ? -9.725 4.092 -2.779 1.00 91.81 242 SER A C 1
ATOM 1858 O O . SER A 1 242 ? -8.791 4.703 -2.261 1.00 91.81 242 SER A O 1
ATOM 1860 N N . ILE A 1 243 ? -9.546 3.119 -3.670 1.00 92.75 243 ILE A N 1
ATOM 1861 C CA . ILE A 1 243 ? -8.260 2.749 -4.272 1.00 92.75 243 ILE A CA 1
ATOM 1862 C C . ILE A 1 243 ? -8.343 3.043 -5.777 1.00 92.75 243 ILE A C 1
ATOM 1864 O O . ILE A 1 243 ? -8.178 2.174 -6.627 1.00 92.75 243 ILE A O 1
ATOM 1868 N N . ASP A 1 244 ? -8.674 4.287 -6.107 1.00 90.31 244 ASP A N 1
ATOM 1869 C CA . ASP A 1 244 ? -8.732 4.810 -7.479 1.00 90.31 244 ASP A CA 1
ATOM 1870 C C . ASP A 1 244 ? -7.351 5.172 -8.045 1.00 90.31 244 ASP A C 1
ATOM 1872 O O . ASP A 1 244 ? -7.183 5.320 -9.255 1.00 90.31 244 ASP A O 1
ATOM 1876 N N . TRP A 1 245 ? -6.347 5.273 -7.177 1.00 87.94 245 TRP A N 1
ATOM 1877 C CA . TRP A 1 245 ? -4.961 5.547 -7.538 1.00 87.94 245 TRP A CA 1
ATOM 1878 C C . TRP A 1 245 ? -4.221 4.330 -8.112 1.00 87.94 245 TRP A C 1
ATOM 1880 O O . TRP A 1 245 ? -3.163 4.503 -8.720 1.00 87.94 245 TRP A O 1
ATOM 1890 N N . ALA A 1 246 ? -4.761 3.118 -7.959 1.00 87.62 246 ALA A N 1
ATOM 1891 C CA . ALA A 1 246 ? -4.168 1.874 -8.443 1.00 87.62 246 ALA A CA 1
ATOM 1892 C C . ALA A 1 246 ? -4.958 1.277 -9.618 1.00 87.62 246 ALA A C 1
ATOM 1894 O O . ALA A 1 246 ? -6.173 1.445 -9.718 1.00 87.62 246 ALA A O 1
ATOM 1895 N N . ASP A 1 247 ? -4.276 0.525 -10.488 1.00 87.00 247 ASP A N 1
ATOM 1896 C CA . ASP A 1 247 ? -4.971 -0.364 -11.424 1.00 87.00 247 ASP A CA 1
ATOM 1897 C C . ASP A 1 247 ? -5.638 -1.541 -10.682 1.00 87.00 247 ASP A C 1
ATOM 1899 O O . ASP A 1 247 ? -5.398 -1.764 -9.495 1.00 87.00 247 ASP A O 1
ATOM 1903 N N . GLU A 1 248 ? -6.495 -2.311 -11.358 1.00 86.25 248 GLU A N 1
ATOM 1904 C CA . GLU A 1 248 ? -7.251 -3.395 -10.712 1.00 86.25 248 GLU A CA 1
ATOM 1905 C C . GLU A 1 248 ? -6.352 -4.470 -10.074 1.00 86.25 248 GLU A C 1
ATOM 1907 O O . GLU 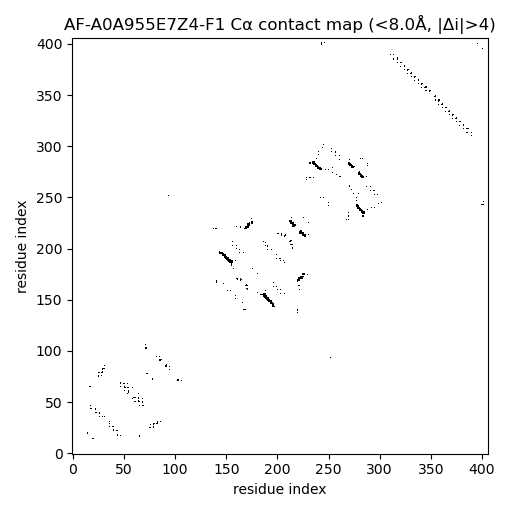A 1 248 ? -6.689 -5.013 -9.014 1.00 86.25 248 GLU A O 1
ATOM 1912 N N . ALA A 1 249 ? -5.210 -4.770 -10.699 1.00 86.81 249 ALA A N 1
ATOM 1913 C CA . ALA A 1 249 ? -4.283 -5.783 -10.215 1.00 86.81 249 ALA A CA 1
ATOM 1914 C C . ALA A 1 249 ? -3.554 -5.296 -8.957 1.00 86.81 249 ALA A C 1
ATOM 1916 O O . ALA A 1 249 ? -3.481 -6.027 -7.970 1.00 86.81 249 ALA A O 1
ATOM 1917 N N . THR A 1 250 ? -3.079 -4.051 -8.960 1.00 86.25 250 THR A N 1
ATOM 1918 C CA . THR A 1 250 ? -2.462 -3.424 -7.790 1.00 86.25 250 THR A CA 1
ATOM 1919 C C . THR A 1 250 ? -3.480 -3.192 -6.679 1.00 86.25 250 THR A C 1
ATOM 1921 O O . THR A 1 250 ? -3.179 -3.470 -5.525 1.00 86.25 250 THR A O 1
ATOM 1924 N N . ALA A 1 251 ? -4.707 -2.767 -6.983 1.00 88.38 251 ALA A N 1
ATOM 1925 C CA . ALA A 1 251 ? -5.755 -2.622 -5.973 1.00 88.38 251 ALA A CA 1
ATOM 1926 C C . ALA A 1 251 ? -6.062 -3.959 -5.278 1.00 88.38 251 ALA A C 1
ATOM 1928 O O . ALA A 1 251 ? -6.362 -3.995 -4.086 1.00 88.38 251 ALA A O 1
ATOM 1929 N N . HIS A 1 252 ? -5.965 -5.075 -6.009 1.00 89.12 252 HIS A N 1
ATOM 1930 C CA . HIS A 1 252 ? -6.088 -6.406 -5.424 1.00 89.12 252 HIS A CA 1
ATOM 1931 C C . HIS A 1 252 ? -4.903 -6.766 -4.516 1.00 89.12 252 HIS A C 1
ATOM 1933 O O . HIS A 1 252 ? -5.114 -7.339 -3.456 1.00 89.12 252 HIS A O 1
ATOM 1939 N N . GLU A 1 253 ? -3.681 -6.387 -4.889 1.00 88.44 253 GLU A N 1
ATOM 1940 C CA . GLU A 1 253 ? -2.481 -6.579 -4.063 1.00 88.44 253 GLU A CA 1
ATOM 1941 C C . GLU A 1 253 ? -2.519 -5.743 -2.773 1.00 88.44 253 GLU A C 1
ATOM 1943 O O . GLU A 1 253 ? -2.186 -6.242 -1.698 1.00 88.44 253 GLU A O 1
ATOM 1948 N N . VAL A 1 254 ? -2.990 -4.496 -2.862 1.00 88.81 254 VAL A N 1
ATOM 1949 C CA . VAL A 1 254 ? -3.220 -3.621 -1.703 1.00 88.81 254 VAL A CA 1
ATOM 1950 C C . VAL A 1 254 ? -4.253 -4.244 -0.768 1.00 88.81 254 VAL A C 1
ATOM 1952 O O . VAL A 1 254 ? -4.034 -4.277 0.438 1.00 88.81 254 VAL A O 1
ATOM 1955 N N . PHE A 1 255 ? -5.347 -4.781 -1.318 1.00 93.12 255 PHE A N 1
ATOM 1956 C CA . PHE A 1 255 ? -6.353 -5.501 -0.538 1.00 93.12 255 PHE A CA 1
ATOM 1957 C C . PHE A 1 255 ? -5.748 -6.700 0.203 1.00 93.12 255 PHE A C 1
ATOM 1959 O O . PHE A 1 255 ? -5.883 -6.765 1.420 1.00 93.12 255 PHE A O 1
ATOM 1966 N N . ASP A 1 256 ? -5.062 -7.600 -0.513 1.00 91.62 256 ASP A N 1
ATOM 1967 C CA . ASP A 1 256 ? -4.459 -8.807 0.072 1.00 91.62 256 ASP A CA 1
ATOM 1968 C C . ASP A 1 256 ? -3.481 -8.424 1.202 1.00 91.62 256 ASP A C 1
ATOM 1970 O O . ASP A 1 256 ? -3.478 -9.043 2.262 1.00 91.62 256 ASP A O 1
ATOM 1974 N N . THR A 1 257 ? -2.702 -7.356 0.999 1.00 91.06 257 THR A N 1
ATOM 1975 C CA . THR A 1 257 ? -1.726 -6.859 1.981 1.00 91.06 257 THR A CA 1
ATOM 1976 C C . THR A 1 257 ? -2.400 -6.293 3.230 1.00 91.06 257 THR A C 1
ATOM 1978 O O . THR A 1 257 ? -1.990 -6.607 4.345 1.00 91.06 257 THR A O 1
ATOM 1981 N N . VAL A 1 258 ? -3.428 -5.451 3.073 1.00 92.25 258 VAL A N 1
ATOM 1982 C CA . VAL A 1 258 ? -4.133 -4.863 4.224 1.00 92.25 258 VAL A CA 1
ATOM 1983 C C . VAL A 1 258 ? -4.902 -5.937 4.995 1.00 92.25 258 VAL A C 1
ATOM 1985 O O . VAL A 1 258 ? -4.865 -5.934 6.222 1.00 92.25 258 VAL A O 1
ATOM 1988 N N . ASP A 1 259 ? -5.552 -6.875 4.303 1.00 92.25 259 ASP A N 1
ATOM 1989 C CA . ASP A 1 259 ? -6.253 -7.997 4.938 1.00 92.25 259 ASP A CA 1
ATOM 1990 C C . ASP A 1 259 ? -5.289 -8.886 5.736 1.00 92.25 259 ASP A C 1
ATOM 1992 O O . ASP A 1 259 ? -5.550 -9.201 6.898 1.00 92.25 259 ASP A O 1
ATOM 1996 N N . GLU A 1 260 ? -4.132 -9.225 5.157 1.00 90.88 260 GLU A N 1
ATOM 1997 C CA . GLU A 1 260 ? -3.100 -10.014 5.831 1.00 90.88 260 GLU A CA 1
ATOM 1998 C C . GLU A 1 260 ? -2.556 -9.302 7.078 1.00 90.88 260 GLU A C 1
ATOM 2000 O O . GLU A 1 260 ? -2.504 -9.906 8.151 1.00 90.88 260 GLU A O 1
ATOM 2005 N N . LEU A 1 261 ? -2.200 -8.017 6.971 1.00 88.12 261 LEU A N 1
ATOM 2006 C CA . LEU A 1 261 ? -1.647 -7.251 8.092 1.00 88.12 261 LEU A CA 1
ATOM 2007 C C . LEU A 1 261 ? -2.655 -7.087 9.235 1.00 88.12 261 LEU A C 1
ATOM 2009 O O . LEU A 1 261 ? -2.304 -7.295 10.399 1.00 88.12 261 LEU A O 1
ATOM 2013 N N . LEU A 1 262 ? -3.912 -6.770 8.915 1.00 88.62 262 LEU A N 1
ATOM 2014 C CA . LEU A 1 262 ? -4.966 -6.640 9.922 1.00 88.62 262 LEU A CA 1
ATOM 2015 C C . LEU A 1 262 ? -5.326 -7.991 10.557 1.00 88.62 262 LEU A C 1
ATOM 2017 O O . LEU A 1 262 ? -5.660 -8.036 11.741 1.00 88.62 262 LEU A O 1
ATOM 2021 N N . SER A 1 263 ? -5.211 -9.092 9.808 1.00 86.62 263 SER A N 1
ATOM 2022 C CA . SER A 1 263 ? -5.465 -10.446 10.317 1.00 86.62 263 SER A CA 1
ATOM 2023 C C . SER A 1 263 ? -4.333 -10.987 11.197 1.00 86.62 263 SER A C 1
ATOM 2025 O O . SER A 1 263 ? -4.589 -11.755 12.120 1.00 86.62 263 SER A O 1
ATOM 2027 N N . GLN A 1 264 ? -3.075 -10.614 10.937 1.00 84.69 264 GLN A N 1
ATOM 2028 C CA . GLN A 1 264 ? -1.923 -11.087 11.718 1.00 84.69 264 GLN A CA 1
ATOM 2029 C C . GLN A 1 264 ? -1.840 -10.451 13.110 1.00 84.69 264 GLN A C 1
ATOM 2031 O O . GLN A 1 264 ? -1.337 -11.077 14.045 1.00 84.69 264 GLN A O 1
ATOM 2036 N N . GLY A 1 265 ? -2.324 -9.217 13.263 1.00 73.94 265 GLY A N 1
ATOM 2037 C CA . GLY A 1 265 ? -2.232 -8.489 14.525 1.00 73.94 265 GLY A CA 1
ATOM 2038 C C . GLY A 1 265 ? -3.269 -8.889 15.575 1.00 73.94 265 GLY A C 1
ATOM 2039 O O . GLY A 1 265 ? -3.121 -8.490 16.730 1.00 73.94 265 GLY A O 1
ATOM 2040 N N . ARG A 1 266 ? -4.340 -9.605 15.196 1.00 74.00 266 ARG A N 1
ATOM 2041 C CA . ARG A 1 266 ? -5.586 -9.604 15.979 1.00 74.00 266 ARG A CA 1
ATOM 2042 C C . ARG A 1 266 ? -6.348 -10.930 15.931 1.00 74.00 266 ARG A C 1
ATOM 2044 O O . ARG A 1 266 ? -6.436 -11.590 14.903 1.00 74.00 266 ARG A O 1
ATOM 2051 N N . SER A 1 267 ? -6.908 -11.316 17.078 1.00 62.75 267 SER A N 1
ATOM 2052 C CA . SER A 1 267 ? -7.690 -12.558 17.268 1.00 62.75 267 SER A CA 1
ATOM 2053 C C . SER A 1 267 ? -9.176 -12.292 17.532 1.00 62.75 267 SER A C 1
ATOM 2055 O O . SER A 1 267 ? -9.955 -13.209 17.776 1.00 62.75 267 SER A O 1
ATOM 2057 N N . ASP A 1 268 ? -9.566 -11.024 17.455 1.00 68.62 268 ASP A N 1
ATOM 2058 C CA . ASP A 1 268 ? -10.763 -10.448 18.061 1.00 68.62 268 ASP A CA 1
ATOM 2059 C C . ASP A 1 268 ? -12.038 -10.748 17.253 1.00 68.62 268 ASP A C 1
ATOM 2061 O O . ASP A 1 268 ? -13.140 -10.436 17.686 1.00 68.62 268 ASP A O 1
ATOM 2065 N N . GLY A 1 269 ? -11.918 -11.374 16.075 1.00 72.50 269 GLY A N 1
ATOM 2066 C CA . GLY A 1 269 ? -13.039 -11.927 15.302 1.00 72.50 269 GLY A CA 1
ATOM 2067 C C . GLY A 1 269 ? -14.070 -10.919 14.769 1.00 72.50 269 GLY A C 1
ATOM 2068 O O . GLY A 1 269 ? -15.032 -11.332 14.122 1.00 72.50 269 GLY A O 1
ATOM 2069 N N . ILE A 1 270 ? -13.898 -9.620 15.031 1.00 83.19 270 ILE A N 1
ATOM 2070 C CA . ILE A 1 270 ? -14.851 -8.554 14.667 1.00 83.19 270 ILE A CA 1
ATOM 2071 C C . ILE A 1 270 ? -14.410 -7.802 13.405 1.00 83.19 270 ILE A C 1
ATOM 2073 O O . ILE A 1 270 ? -15.245 -7.223 12.710 1.00 83.19 270 ILE A O 1
ATOM 2077 N N . THR A 1 271 ? -13.125 -7.862 13.063 1.00 89.19 271 THR A N 1
ATOM 2078 C CA . THR A 1 271 ? -12.578 -7.214 11.871 1.00 89.19 271 THR A CA 1
ATOM 2079 C C . THR A 1 271 ? -12.999 -7.952 10.612 1.00 89.19 271 THR A C 1
ATOM 2081 O O . THR A 1 271 ? -12.690 -9.128 10.428 1.00 89.19 271 THR A O 1
ATOM 2084 N N . ILE A 1 272 ? -13.688 -7.250 9.718 1.00 90.62 272 ILE A N 1
ATOM 2085 C CA . ILE A 1 272 ? -14.056 -7.760 8.402 1.00 90.62 272 ILE A CA 1
ATOM 2086 C C . ILE A 1 272 ? -13.505 -6.793 7.364 1.00 90.62 272 ILE A C 1
ATOM 2088 O O . ILE A 1 272 ? -13.948 -5.648 7.268 1.00 90.62 272 ILE A O 1
ATOM 2092 N N . VAL A 1 273 ? -12.579 -7.284 6.549 1.00 92.19 273 VAL A N 1
ATOM 2093 C CA . VAL A 1 273 ? -12.030 -6.567 5.401 1.00 92.19 273 VAL A CA 1
ATOM 2094 C C . VAL A 1 273 ? -12.664 -7.143 4.136 1.00 92.19 273 VAL A C 1
ATOM 2096 O O . VAL A 1 273 ? -12.700 -8.357 3.928 1.00 92.19 273 VAL A O 1
ATOM 2099 N N . ARG A 1 274 ? -13.248 -6.294 3.286 1.00 92.44 274 ARG A N 1
ATOM 2100 C CA . ARG A 1 274 ? -13.879 -6.714 2.026 1.00 92.44 274 ARG A CA 1
ATOM 2101 C C . ARG A 1 274 ? -13.520 -5.788 0.879 1.00 92.44 274 ARG A C 1
ATOM 2103 O O . ARG A 1 274 ? -13.610 -4.571 0.993 1.00 92.44 274 ARG A O 1
ATOM 2110 N N . LYS A 1 275 ? -13.209 -6.382 -0.271 1.00 92.81 275 LYS A N 1
ATOM 2111 C CA . LYS A 1 275 ? -13.103 -5.666 -1.541 1.00 92.81 275 LYS A CA 1
ATOM 2112 C C . LYS A 1 275 ? -14.501 -5.463 -2.119 1.00 92.81 275 LYS A C 1
ATOM 2114 O O . LYS A 1 275 ? -15.234 -6.430 -2.328 1.00 92.81 275 LYS A O 1
ATOM 2119 N N . VAL A 1 276 ? -14.854 -4.217 -2.417 1.00 89.94 276 VAL A N 1
ATOM 2120 C CA . VAL A 1 276 ? -16.076 -3.853 -3.142 1.00 89.94 276 VAL A CA 1
ATOM 2121 C C . VAL A 1 276 ? -15.670 -2.947 -4.299 1.00 89.94 276 VAL A C 1
ATOM 2123 O O . VAL A 1 276 ? -15.366 -1.777 -4.101 1.00 89.94 276 VAL A O 1
ATOM 2126 N N . ALA A 1 277 ? -15.638 -3.501 -5.514 1.00 88.56 277 ALA A N 1
ATOM 2127 C CA . ALA A 1 277 ? -15.098 -2.830 -6.700 1.00 88.56 277 ALA A CA 1
ATOM 2128 C C . ALA A 1 277 ? -13.647 -2.340 -6.478 1.00 88.56 277 ALA A C 1
ATOM 2130 O O . ALA A 1 277 ? -12.780 -3.145 -6.133 1.00 88.56 277 ALA A O 1
ATOM 2131 N N . SER A 1 278 ? -13.389 -1.045 -6.675 1.00 86.75 278 SER A N 1
ATOM 2132 C CA . SER A 1 278 ? -12.114 -0.363 -6.410 1.00 86.75 278 SER A CA 1
ATOM 2133 C C . SER A 1 278 ? -12.046 0.234 -5.000 1.00 86.75 278 SER A C 1
ATOM 2135 O O . SER A 1 278 ? -11.290 1.172 -4.759 1.00 86.75 278 SER A O 1
ATOM 2137 N N . SER A 1 279 ? -12.864 -0.258 -4.070 1.00 92.00 279 SER A N 1
ATOM 2138 C CA . SER A 1 279 ? -12.893 0.216 -2.691 1.00 92.00 279 SER A CA 1
ATOM 2139 C C . SER A 1 279 ? -12.622 -0.908 -1.700 1.00 92.00 279 SER A C 1
ATOM 2141 O O . SER A 1 279 ? -13.046 -2.054 -1.876 1.00 92.00 279 SER A O 1
ATOM 2143 N N . LEU A 1 280 ? -11.925 -0.549 -0.631 1.00 93.50 280 LEU A N 1
ATOM 2144 C CA . LEU A 1 280 ? -11.672 -1.384 0.528 1.00 93.50 280 LEU A CA 1
ATOM 2145 C C . LEU A 1 280 ? -12.679 -1.009 1.612 1.00 93.50 280 LEU A C 1
ATOM 2147 O O . LEU A 1 280 ? -12.689 0.124 2.089 1.00 93.50 280 LEU A O 1
ATOM 2151 N N . VAL A 1 281 ? -13.542 -1.950 1.977 1.00 93.69 281 VAL A N 1
ATOM 2152 C CA . VAL A 1 281 ? -14.523 -1.784 3.046 1.00 93.69 281 VAL A CA 1
ATOM 2153 C C . VAL A 1 281 ? -14.005 -2.490 4.284 1.00 93.69 281 VAL A C 1
ATOM 2155 O O . VAL A 1 281 ? -13.751 -3.693 4.245 1.00 93.69 281 VAL A O 1
ATOM 2158 N N . ILE A 1 282 ? -13.864 -1.746 5.374 1.00 93.12 282 ILE A N 1
ATOM 2159 C CA . ILE A 1 282 ? -13.387 -2.265 6.653 1.00 93.12 282 ILE A CA 1
ATOM 2160 C C . ILE A 1 282 ? -14.476 -2.041 7.686 1.00 93.12 282 ILE A C 1
ATOM 2162 O O . ILE A 1 282 ? -14.923 -0.916 7.893 1.00 93.12 282 ILE A O 1
ATOM 2166 N N . TYR A 1 283 ? -14.908 -3.123 8.317 1.00 92.38 283 TYR A N 1
ATOM 2167 C CA . TYR A 1 283 ? -15.774 -3.096 9.484 1.00 92.38 283 TYR A CA 1
ATOM 2168 C C . TYR A 1 283 ? -14.961 -3.557 10.686 1.00 92.38 283 TYR A C 1
ATOM 2170 O O . TYR A 1 283 ? -14.390 -4.646 10.654 1.00 92.38 283 TYR A O 1
ATOM 2178 N N . GLY A 1 284 ? -14.880 -2.729 11.720 1.00 91.69 284 GLY A N 1
ATOM 2179 C CA . GLY A 1 284 ? -14.100 -3.038 12.911 1.00 91.69 284 GLY A CA 1
ATOM 2180 C C . GLY A 1 284 ? -14.059 -1.879 13.896 1.00 91.69 284 GLY A C 1
ATOM 2181 O O . GLY A 1 284 ? -14.691 -0.843 13.678 1.00 91.69 284 GLY A O 1
ATOM 2182 N N . ASP A 1 285 ? -13.313 -2.089 14.975 1.00 88.75 285 ASP A N 1
ATOM 2183 C CA . ASP A 1 285 ? -13.068 -1.104 16.028 1.00 88.75 285 ASP A CA 1
ATOM 2184 C C . ASP A 1 285 ? -12.428 0.192 15.470 1.00 88.75 285 ASP A C 1
ATOM 2186 O O . ASP A 1 285 ? -11.641 0.110 14.521 1.00 88.75 285 ASP A O 1
ATOM 2190 N N . PRO A 1 286 ? -12.727 1.385 16.024 1.00 86.62 286 PRO A N 1
ATOM 2191 C CA . PRO A 1 286 ? -12.113 2.647 15.603 1.00 86.62 286 PRO A CA 1
ATOM 2192 C C . PRO A 1 286 ? -10.578 2.631 15.527 1.00 86.62 286 PRO A C 1
ATOM 2194 O O . PRO A 1 286 ? -10.009 3.227 14.612 1.00 86.62 286 PRO A O 1
ATOM 2197 N N . ASP A 1 287 ? -9.891 1.908 16.414 1.00 87.69 287 ASP A N 1
ATOM 2198 C CA . ASP A 1 287 ? -8.427 1.811 16.386 1.00 87.69 287 ASP A CA 1
ATOM 2199 C C . ASP A 1 287 ? -7.928 1.100 15.119 1.00 87.69 287 ASP A C 1
ATOM 2201 O O . ASP A 1 287 ? -6.904 1.475 14.542 1.00 87.69 287 ASP A O 1
ATOM 2205 N N . ILE A 1 288 ? -8.685 0.109 14.638 1.00 88.56 288 ILE A N 1
ATOM 2206 C CA . ILE A 1 288 ? -8.395 -0.605 13.386 1.00 88.56 288 ILE A CA 1
ATOM 2207 C C . ILE A 1 288 ? -8.536 0.331 12.194 1.00 88.56 288 ILE A C 1
ATOM 2209 O O . ILE A 1 288 ? -7.823 0.192 11.205 1.00 88.56 288 ILE A O 1
ATOM 2213 N N . GLN A 1 289 ? -9.431 1.308 12.277 1.00 85.75 289 GLN A N 1
ATOM 2214 C CA . GLN A 1 289 ? -9.616 2.280 11.207 1.00 85.75 289 GLN A CA 1
ATOM 2215 C C . GLN A 1 289 ? -8.414 3.202 11.086 1.00 85.75 289 GLN A C 1
ATOM 2217 O O . GLN A 1 289 ? -7.934 3.425 9.979 1.00 85.75 289 GLN A O 1
ATOM 2222 N N . ILE A 1 290 ? -7.905 3.695 12.217 1.00 90.00 290 ILE A N 1
ATOM 2223 C CA . ILE A 1 290 ? -6.700 4.531 12.253 1.00 90.00 290 ILE A CA 1
ATOM 2224 C C . ILE A 1 290 ? -5.514 3.750 11.675 1.00 90.00 290 ILE A C 1
ATOM 2226 O O . ILE A 1 290 ? -4.732 4.273 10.878 1.00 90.00 290 ILE A O 1
ATOM 2230 N N . GLU A 1 291 ? -5.395 2.478 12.053 1.00 92.12 291 GLU A N 1
ATOM 2231 C CA . GLU A 1 291 ? -4.352 1.585 11.562 1.00 92.12 291 GLU A CA 1
ATOM 2232 C C . GLU A 1 291 ? -4.479 1.327 10.052 1.00 92.12 291 GLU A C 1
ATOM 2234 O O . GLU A 1 291 ? -3.514 1.512 9.306 1.00 92.12 291 GLU A O 1
ATOM 2239 N N . ALA A 1 292 ? -5.677 0.988 9.578 1.00 90.94 292 ALA A N 1
ATOM 2240 C CA . ALA A 1 292 ? -5.936 0.731 8.171 1.00 90.94 292 ALA A CA 1
ATOM 2241 C C . ALA A 1 292 ? -5.777 1.982 7.300 1.00 90.94 292 ALA A C 1
ATOM 2243 O O . ALA A 1 292 ? -5.198 1.904 6.219 1.00 90.94 292 ALA A O 1
ATOM 2244 N N . GLU A 1 293 ? -6.234 3.146 7.765 1.00 92.38 293 GLU A N 1
ATOM 2245 C CA . GLU A 1 293 ? -6.037 4.423 7.077 1.00 92.38 293 GLU A CA 1
ATOM 2246 C C . GLU A 1 293 ? -4.548 4.718 6.902 1.00 92.38 293 GLU A C 1
ATOM 2248 O O . GLU A 1 293 ? -4.102 5.073 5.805 1.00 92.38 293 GLU A O 1
ATOM 2253 N N . LYS A 1 294 ? -3.756 4.504 7.957 1.00 92.94 294 LYS A N 1
ATOM 2254 C CA . LYS A 1 294 ? -2.302 4.654 7.903 1.00 92.94 294 LYS A CA 1
ATOM 2255 C C . LYS A 1 294 ? -1.680 3.686 6.897 1.00 92.94 294 LYS A C 1
ATOM 2257 O O . LYS A 1 294 ? -0.866 4.123 6.085 1.00 92.94 294 LYS A O 1
ATOM 2262 N N . MET A 1 295 ? -2.074 2.410 6.909 1.00 92.44 295 MET A N 1
ATOM 2263 C CA . MET A 1 295 ? -1.577 1.403 5.962 1.00 92.44 295 MET A CA 1
ATOM 2264 C C . MET A 1 295 ? -1.924 1.763 4.513 1.00 92.44 295 MET A C 1
ATOM 2266 O O . MET A 1 295 ? -1.037 1.794 3.662 1.00 92.44 295 MET A O 1
ATOM 2270 N N . VAL A 1 296 ? -3.187 2.093 4.226 1.00 91.69 296 VAL A N 1
ATOM 2271 C CA . VAL A 1 296 ? -3.639 2.481 2.879 1.00 91.69 296 VAL A CA 1
ATOM 2272 C C . VAL A 1 296 ? -2.903 3.732 2.401 1.00 91.69 296 VAL A C 1
ATOM 2274 O O . VAL A 1 296 ? -2.444 3.773 1.261 1.00 91.69 296 VAL A O 1
ATOM 2277 N N . THR A 1 297 ? -2.718 4.725 3.274 1.00 92.19 297 THR A N 1
ATOM 2278 C CA . THR A 1 297 ? -1.977 5.955 2.953 1.00 92.19 297 THR A CA 1
ATOM 2279 C C . THR A 1 297 ? -0.505 5.670 2.650 1.00 92.19 297 THR A C 1
ATOM 2281 O O . THR A 1 297 ? 0.050 6.217 1.697 1.00 92.19 297 THR A O 1
ATOM 2284 N N . GLN A 1 298 ? 0.137 4.795 3.427 1.00 90.19 298 GLN A N 1
ATOM 2285 C CA . GLN A 1 298 ? 1.526 4.392 3.196 1.00 90.19 298 GLN A CA 1
ATOM 2286 C C . GLN A 1 298 ? 1.683 3.621 1.884 1.00 90.19 298 GLN A C 1
ATOM 2288 O O . GLN A 1 298 ? 2.574 3.933 1.096 1.00 90.19 298 GLN A O 1
ATOM 2293 N N . LEU A 1 299 ? 0.795 2.662 1.612 1.00 89.69 299 LEU A N 1
ATOM 2294 C CA . LEU A 1 299 ? 0.798 1.904 0.360 1.00 89.69 299 LEU A CA 1
ATOM 2295 C C . LEU A 1 299 ? 0.557 2.811 -0.851 1.00 89.69 299 LEU A C 1
ATOM 2297 O O . LEU A 1 299 ? 1.232 2.660 -1.868 1.00 89.69 299 LEU A O 1
ATOM 2301 N N . MET A 1 300 ? -0.337 3.796 -0.725 1.00 91.44 300 MET A N 1
ATOM 2302 C CA . MET A 1 300 ? -0.548 4.817 -1.750 1.00 91.44 300 MET A CA 1
ATOM 2303 C C . MET A 1 300 ? 0.741 5.600 -2.023 1.00 91.44 300 MET A C 1
ATOM 2305 O O . MET A 1 300 ? 1.113 5.770 -3.182 1.00 91.44 300 MET A O 1
ATOM 2309 N N . HIS A 1 301 ? 1.449 6.046 -0.981 1.00 88.81 301 HIS A N 1
ATOM 2310 C CA . HIS A 1 301 ? 2.704 6.783 -1.143 1.00 88.81 301 HIS A CA 1
ATOM 2311 C C . HIS A 1 301 ? 3.764 5.951 -1.874 1.00 88.81 301 HIS A C 1
ATOM 2313 O O . HIS A 1 301 ? 4.290 6.392 -2.893 1.00 88.81 301 HIS A O 1
ATOM 2319 N N . VAL A 1 302 ? 4.004 4.719 -1.411 1.00 87.00 302 VAL A N 1
ATOM 2320 C CA . VAL A 1 302 ? 4.976 3.792 -2.016 1.00 87.00 302 VAL A CA 1
ATOM 2321 C C . VAL A 1 302 ? 4.641 3.527 -3.482 1.00 87.00 302 VAL A C 1
ATOM 2323 O O . VAL A 1 302 ? 5.520 3.547 -4.346 1.00 87.00 302 VAL A O 1
ATOM 2326 N N . TYR A 1 303 ? 3.363 3.312 -3.791 1.00 87.62 303 TYR A N 1
ATOM 2327 C CA . TYR A 1 303 ? 2.932 3.081 -5.162 1.00 87.62 303 TYR A CA 1
ATOM 2328 C C . TYR A 1 303 ? 3.143 4.311 -6.054 1.00 87.62 303 TYR A C 1
ATOM 2330 O O . TYR A 1 303 ? 3.639 4.183 -7.175 1.00 87.62 303 TYR A O 1
ATOM 2338 N N . MET A 1 304 ? 2.804 5.506 -5.567 1.00 85.62 304 MET A N 1
ATOM 2339 C CA . MET A 1 304 ? 2.981 6.746 -6.326 1.00 85.62 304 MET A CA 1
ATOM 2340 C C . MET A 1 304 ? 4.464 7.062 -6.565 1.00 85.62 304 MET A C 1
ATOM 2342 O O . MET A 1 304 ? 4.837 7.470 -7.668 1.00 85.62 304 MET A O 1
ATOM 2346 N N . GLU A 1 305 ? 5.335 6.806 -5.591 1.00 85.56 305 GLU A N 1
ATOM 2347 C CA . GLU A 1 305 ? 6.790 6.915 -5.756 1.00 85.56 305 GLU A CA 1
ATOM 2348 C C . GLU A 1 305 ? 7.328 5.918 -6.789 1.00 85.56 305 GLU A C 1
ATOM 2350 O O . GLU A 1 305 ? 8.021 6.309 -7.729 1.00 85.56 305 GLU A O 1
ATOM 2355 N N . ALA A 1 306 ? 6.950 4.641 -6.696 1.00 81.38 306 ALA A N 1
ATOM 2356 C CA . ALA A 1 306 ? 7.370 3.631 -7.667 1.00 81.38 306 ALA A CA 1
ATOM 2357 C C . ALA A 1 306 ? 6.885 3.962 -9.091 1.00 81.38 306 ALA A C 1
ATOM 2359 O O . ALA A 1 306 ? 7.620 3.810 -10.073 1.00 81.38 306 ALA A O 1
ATOM 2360 N N . ARG A 1 307 ? 5.651 4.463 -9.216 1.00 83.25 307 ARG A N 1
ATOM 2361 C CA . ARG A 1 307 ? 5.073 4.897 -10.492 1.00 83.25 307 ARG A CA 1
ATOM 2362 C C . ARG A 1 307 ? 5.828 6.089 -11.079 1.00 83.25 307 ARG A C 1
ATOM 2364 O O . ARG A 1 307 ? 6.184 6.057 -12.257 1.00 83.25 307 ARG A O 1
ATOM 2371 N N . THR A 1 308 ? 6.096 7.120 -10.279 1.00 83.38 308 THR A N 1
ATOM 2372 C CA . THR A 1 308 ? 6.841 8.306 -10.733 1.00 83.38 308 THR A CA 1
ATOM 2373 C C . THR A 1 308 ? 8.276 7.964 -11.127 1.00 83.38 308 THR A C 1
ATOM 2375 O O . THR A 1 308 ? 8.733 8.419 -12.175 1.00 83.38 308 THR A O 1
ATOM 2378 N N . ALA A 1 309 ? 8.956 7.093 -10.377 1.00 81.06 309 ALA A N 1
ATOM 2379 C CA . ALA A 1 309 ? 10.285 6.599 -10.731 1.00 81.06 309 ALA A CA 1
ATOM 2380 C C . ALA A 1 309 ? 10.290 5.891 -12.097 1.00 81.06 309 ALA A C 1
ATOM 2382 O O . ALA A 1 309 ? 11.130 6.181 -12.951 1.00 81.06 309 ALA A O 1
ATOM 2383 N N . LYS A 1 310 ? 9.297 5.031 -12.355 1.00 77.19 310 LYS A N 1
ATOM 2384 C CA . LYS A 1 310 ? 9.153 4.333 -13.640 1.00 77.19 310 LYS A CA 1
ATOM 2385 C C . LYS A 1 310 ? 8.889 5.290 -14.808 1.00 77.19 310 LYS A C 1
ATOM 2387 O O . LYS A 1 310 ? 9.424 5.095 -15.898 1.00 77.19 310 LYS A O 1
ATOM 2392 N N . LEU A 1 311 ? 8.102 6.344 -14.589 1.00 77.81 311 LEU A N 1
ATOM 2393 C CA . LEU A 1 311 ? 7.871 7.386 -15.595 1.00 77.81 311 LEU A CA 1
ATOM 2394 C C . LEU A 1 311 ? 9.151 8.157 -15.925 1.00 77.81 311 LEU A C 1
ATOM 2396 O O . LEU A 1 311 ? 9.425 8.413 -17.099 1.00 77.81 311 LEU A O 1
ATOM 2400 N N . VAL A 1 312 ? 9.949 8.502 -14.912 1.00 84.25 312 VAL A N 1
ATOM 2401 C CA . VAL A 1 312 ? 11.260 9.137 -15.109 1.00 84.25 312 VAL A CA 1
ATOM 2402 C C . VAL A 1 312 ? 12.180 8.216 -15.913 1.00 84.25 312 VAL A C 1
ATOM 2404 O O . VAL A 1 312 ? 12.736 8.647 -16.921 1.00 84.25 312 VAL A O 1
ATOM 2407 N N . GLU A 1 313 ? 12.253 6.931 -15.559 1.00 82.38 313 GLU A N 1
ATOM 2408 C CA . GLU A 1 313 ? 13.047 5.941 -16.294 1.00 82.38 313 GLU A CA 1
ATOM 2409 C C . GLU A 1 313 ? 12.612 5.827 -17.767 1.00 82.38 313 GLU A C 1
ATOM 2411 O O . GLU A 1 313 ? 13.447 5.785 -18.676 1.00 82.38 313 GLU A O 1
ATOM 2416 N N . HIS A 1 314 ? 11.300 5.799 -18.030 1.00 76.00 314 HIS A N 1
ATOM 2417 C CA . HIS A 1 314 ? 10.760 5.761 -19.390 1.00 76.00 314 HIS A CA 1
ATOM 2418 C C . HIS A 1 314 ? 11.109 7.027 -20.182 1.00 76.00 314 HIS A C 1
ATOM 2420 O O . HIS A 1 314 ? 11.550 6.912 -21.328 1.00 76.00 314 HIS A O 1
ATOM 2426 N N . ARG A 1 315 ? 11.007 8.217 -19.575 1.00 80.88 315 ARG A N 1
ATOM 2427 C CA . ARG A 1 315 ? 11.426 9.483 -20.205 1.00 80.88 315 ARG A CA 1
ATOM 2428 C C . ARG A 1 315 ? 12.919 9.494 -20.527 1.00 80.88 315 ARG A C 1
ATOM 2430 O O . ARG A 1 315 ? 13.294 9.837 -21.647 1.00 80.88 315 ARG A O 1
ATOM 2437 N N . ASP A 1 316 ? 13.764 9.041 -19.606 1.00 85.69 316 ASP A N 1
ATOM 2438 C CA . ASP A 1 316 ? 15.211 8.947 -19.827 1.00 85.69 316 ASP A CA 1
ATOM 2439 C C . ASP A 1 316 ? 15.563 7.926 -20.914 1.00 85.69 316 ASP A C 1
ATOM 2441 O O . ASP A 1 316 ? 16.500 8.112 -21.696 1.00 85.69 316 ASP A O 1
ATOM 2445 N N . ARG A 1 317 ? 14.808 6.827 -21.006 1.00 79.06 317 ARG A N 1
ATOM 2446 C CA . ARG A 1 317 ? 14.970 5.840 -22.078 1.00 79.06 317 ARG A CA 1
ATOM 2447 C C . ARG A 1 317 ? 14.584 6.407 -23.443 1.00 79.06 317 ARG A C 1
ATOM 2449 O O . ARG A 1 317 ? 15.325 6.176 -24.395 1.00 79.06 317 ARG A O 1
ATOM 2456 N N . ILE A 1 318 ? 13.481 7.151 -23.531 1.00 78.75 318 ILE A N 1
ATOM 2457 C CA . ILE A 1 318 ? 13.070 7.848 -24.759 1.00 78.75 318 ILE A CA 1
ATOM 2458 C C . ILE A 1 318 ? 14.153 8.845 -25.175 1.00 78.75 318 ILE A C 1
ATOM 2460 O O . ILE A 1 318 ? 14.634 8.780 -26.303 1.00 78.75 318 ILE A O 1
ATOM 2464 N N . ARG A 1 319 ? 14.632 9.674 -24.242 1.00 88.38 319 ARG A N 1
ATOM 2465 C CA . ARG A 1 319 ? 15.697 10.648 -24.505 1.00 88.38 319 ARG A CA 1
ATOM 2466 C C . ARG A 1 319 ? 16.972 9.991 -25.048 1.00 88.38 319 ARG A C 1
ATOM 2468 O O . ARG A 1 319 ? 17.554 10.491 -26.004 1.00 88.38 319 ARG A O 1
ATOM 2475 N N . ARG A 1 320 ? 17.400 8.857 -24.479 1.00 86.31 320 ARG A N 1
ATOM 2476 C CA . ARG A 1 320 ? 18.564 8.102 -24.986 1.00 86.31 320 ARG A CA 1
ATOM 2477 C C . ARG A 1 320 ? 18.353 7.580 -26.409 1.00 86.31 320 ARG A C 1
ATOM 2479 O O . ARG A 1 320 ? 19.293 7.589 -27.198 1.00 86.31 320 ARG A O 1
ATOM 2486 N N . ILE A 1 321 ? 17.140 7.131 -26.737 1.00 80.25 321 ILE A N 1
ATOM 2487 C CA . ILE A 1 321 ? 16.795 6.690 -28.097 1.00 80.25 321 ILE A CA 1
ATOM 2488 C C . ILE A 1 321 ? 16.818 7.873 -29.068 1.00 80.25 321 ILE A C 1
ATOM 2490 O O . ILE A 1 321 ? 17.341 7.721 -30.168 1.00 80.25 321 ILE A O 1
ATOM 2494 N N . ASP A 1 322 ? 16.325 9.045 -28.664 1.00 82.25 322 ASP A N 1
ATOM 2495 C CA . ASP A 1 322 ? 16.374 10.261 -29.484 1.00 82.25 322 ASP A CA 1
ATOM 2496 C C . ASP A 1 322 ? 17.818 10.701 -29.768 1.00 82.25 322 ASP A C 1
ATOM 2498 O O . ASP A 1 322 ? 18.180 10.935 -30.923 1.00 82.25 322 ASP A O 1
ATOM 2502 N N . GLU A 1 323 ? 18.673 10.732 -28.740 1.00 91.44 323 GLU A N 1
ATOM 2503 C CA . GLU A 1 323 ? 20.106 11.029 -28.883 1.00 91.44 323 GLU A CA 1
ATOM 2504 C C . GLU A 1 323 ? 20.797 10.024 -29.834 1.00 91.44 323 GLU A C 1
ATOM 2506 O O . GLU A 1 323 ? 21.618 10.401 -30.678 1.00 91.44 323 GLU A O 1
ATOM 2511 N N . GLU A 1 324 ? 20.445 8.735 -29.748 1.00 85.94 324 GLU A N 1
ATOM 2512 C CA . GLU A 1 324 ? 20.977 7.703 -30.639 1.00 85.94 324 GLU A CA 1
ATOM 2513 C C . GLU A 1 324 ? 20.452 7.837 -32.078 1.00 85.94 324 GLU A C 1
ATOM 2515 O O . GLU A 1 324 ? 21.230 7.723 -33.029 1.00 85.94 324 GLU A O 1
ATOM 2520 N N . LEU A 1 325 ? 19.166 8.145 -32.261 1.00 80.62 325 LEU A N 1
ATOM 2521 C CA . LEU A 1 325 ? 18.570 8.426 -33.568 1.00 80.62 325 LEU A CA 1
ATOM 2522 C C . LEU A 1 325 ? 19.252 9.614 -34.247 1.00 80.62 325 LEU A C 1
ATOM 2524 O O . LEU A 1 325 ? 19.573 9.537 -35.436 1.00 80.62 325 LEU A O 1
ATOM 2528 N N . GLU A 1 326 ? 19.510 10.700 -33.517 1.00 90.38 326 GLU A N 1
ATOM 2529 C CA . GLU A 1 326 ? 20.245 11.852 -34.042 1.00 90.38 326 GLU A CA 1
ATOM 2530 C C . GLU A 1 326 ? 21.671 11.479 -34.453 1.00 90.38 326 GLU A C 1
ATOM 2532 O O . GLU A 1 326 ? 22.115 11.855 -35.546 1.00 90.38 326 GLU A O 1
ATOM 2537 N N . ARG A 1 327 ? 22.378 10.684 -33.637 1.00 94.69 327 ARG A N 1
ATOM 2538 C CA . ARG A 1 327 ? 23.712 10.170 -33.984 1.00 94.69 327 ARG A CA 1
ATOM 2539 C C . ARG A 1 327 ? 23.678 9.378 -35.292 1.00 94.69 327 ARG A C 1
ATOM 2541 O O . ARG A 1 327 ? 24.433 9.691 -36.212 1.00 94.69 327 ARG A O 1
ATOM 2548 N N . VAL A 1 328 ? 22.784 8.395 -35.406 1.00 83.56 328 VAL A N 1
ATOM 2549 C CA . VAL A 1 328 ? 22.692 7.516 -36.585 1.00 83.56 328 VAL A CA 1
ATOM 2550 C C . VAL A 1 328 ? 22.258 8.297 -37.833 1.00 83.56 328 VAL A C 1
ATOM 2552 O O . VAL A 1 328 ? 22.784 8.067 -38.923 1.00 83.56 328 VAL A O 1
ATOM 2555 N N . ARG A 1 329 ? 21.355 9.279 -37.703 1.00 84.94 329 ARG A N 1
ATOM 2556 C CA . ARG A 1 329 ? 20.975 10.179 -38.811 1.00 84.94 329 ARG A CA 1
ATOM 2557 C C . ARG A 1 329 ? 22.158 11.022 -39.296 1.00 84.94 329 ARG A C 1
ATOM 2559 O O . ARG A 1 329 ? 22.330 11.186 -40.506 1.00 84.94 329 ARG A O 1
ATOM 2566 N N . ASN A 1 330 ? 22.993 11.518 -38.384 1.00 90.25 330 ASN A N 1
ATOM 2567 C CA . ASN A 1 330 ? 24.210 12.251 -38.736 1.00 90.25 330 ASN A CA 1
ATOM 2568 C C . ASN A 1 330 ? 25.236 11.353 -39.445 1.00 90.25 330 ASN A C 1
ATOM 2570 O O . ASN A 1 330 ? 25.807 11.760 -40.458 1.00 90.25 330 ASN 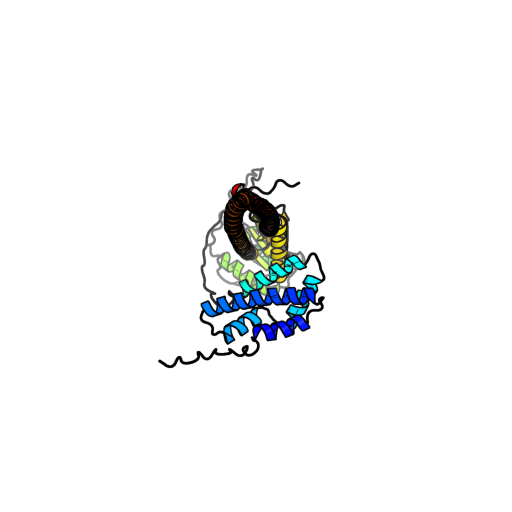A O 1
ATOM 2574 N N . GLU A 1 331 ? 25.431 10.121 -38.974 1.00 87.25 331 GLU A N 1
ATOM 2575 C CA . GLU A 1 331 ? 26.295 9.134 -39.636 1.00 87.25 331 GLU A CA 1
ATOM 2576 C C . GLU A 1 331 ? 25.793 8.782 -41.041 1.00 87.25 331 GLU A C 1
ATOM 2578 O O . GLU A 1 331 ? 26.582 8.774 -41.989 1.00 87.25 331 GLU A O 1
ATOM 2583 N N . LEU A 1 332 ? 24.481 8.575 -41.204 1.00 85.19 332 LEU A N 1
ATOM 2584 C CA . LEU A 1 332 ? 23.853 8.325 -42.502 1.00 85.19 332 LEU A CA 1
ATOM 2585 C C . LEU A 1 332 ? 24.096 9.485 -43.475 1.00 85.19 332 LEU A C 1
ATOM 2587 O O . LEU A 1 332 ? 24.417 9.254 -44.640 1.00 85.19 332 LEU A O 1
ATOM 2591 N N . ARG A 1 333 ? 23.985 10.731 -42.998 1.00 90.12 333 ARG A N 1
ATOM 2592 C CA . ARG A 1 333 ? 24.270 11.926 -43.801 1.00 90.12 333 ARG A CA 1
ATOM 2593 C C . ARG A 1 333 ? 25.731 11.961 -44.259 1.00 90.12 333 ARG A C 1
ATOM 2595 O O . ARG A 1 333 ? 25.983 12.155 -45.443 1.00 90.12 333 ARG A O 1
ATOM 2602 N N . VAL A 1 334 ? 26.684 11.707 -43.359 1.00 92.56 334 VAL A N 1
ATOM 2603 C CA . VAL A 1 334 ? 28.120 11.660 -43.701 1.00 92.56 334 VAL A CA 1
ATOM 2604 C C . VAL A 1 334 ? 28.430 10.525 -44.684 1.00 92.56 334 VAL A C 1
ATOM 2606 O O . VAL A 1 334 ? 29.225 10.710 -45.606 1.00 92.56 334 VAL A O 1
ATOM 2609 N N . ALA A 1 335 ? 27.823 9.350 -44.506 1.00 83.50 335 ALA A N 1
ATOM 2610 C CA . ALA A 1 335 ? 27.980 8.224 -45.425 1.00 83.50 335 ALA A CA 1
ATOM 2611 C C . ALA A 1 335 ? 27.419 8.550 -46.819 1.00 83.50 335 ALA A C 1
ATOM 2613 O O . ALA A 1 335 ? 28.056 8.238 -47.823 1.00 83.50 335 ALA A O 1
ATOM 2614 N N . HIS A 1 336 ? 26.283 9.247 -46.890 1.00 84.31 336 HIS A N 1
ATOM 2615 C CA . HIS A 1 336 ? 25.713 9.695 -48.158 1.00 84.31 336 HIS A CA 1
ATOM 2616 C C . HIS A 1 336 ? 26.601 10.735 -48.863 1.00 84.31 336 HIS A C 1
ATOM 2618 O O . HIS A 1 336 ? 26.858 10.610 -50.059 1.00 84.31 336 HIS A O 1
ATOM 2624 N N . ASP A 1 337 ? 27.161 11.702 -48.130 1.00 91.94 337 ASP A N 1
ATOM 2625 C CA . ASP A 1 337 ? 28.117 12.667 -48.693 1.00 91.94 337 ASP A CA 1
ATOM 2626 C C . ASP A 1 337 ? 29.362 11.953 -49.264 1.00 91.94 337 ASP A C 1
ATOM 2628 O O . ASP A 1 337 ? 29.839 12.283 -50.354 1.00 91.94 337 ASP A O 1
ATOM 2632 N N . LYS A 1 338 ? 29.865 10.917 -48.574 1.00 87.12 338 LYS A N 1
ATOM 2633 C CA . LYS A 1 338 ? 30.971 10.074 -49.066 1.00 87.12 338 LYS A CA 1
ATOM 2634 C C . LYS A 1 338 ? 30.592 9.282 -50.314 1.00 87.12 338 LYS A C 1
ATOM 2636 O O . LYS A 1 338 ? 31.396 9.216 -51.241 1.00 87.12 338 LYS A O 1
ATOM 2641 N N . GLU A 1 339 ? 29.395 8.702 -50.354 1.00 86.56 339 GLU A N 1
ATOM 2642 C CA . GLU A 1 339 ? 28.874 7.989 -51.525 1.00 86.56 339 GLU A CA 1
ATOM 2643 C C . GLU A 1 339 ? 28.894 8.893 -52.766 1.00 86.56 339 GLU A C 1
ATOM 2645 O O . GLU A 1 339 ? 29.381 8.483 -53.820 1.00 86.56 339 GLU A O 1
ATOM 2650 N N . VAL A 1 340 ? 28.444 10.145 -52.629 1.00 89.12 340 VAL A N 1
ATOM 2651 C CA . VAL A 1 340 ? 28.452 11.137 -53.715 1.00 89.12 340 VAL A CA 1
ATOM 2652 C C . VAL A 1 340 ? 29.876 11.441 -54.186 1.00 89.12 340 VAL A C 1
ATOM 2654 O O . VAL A 1 340 ? 30.125 11.503 -55.392 1.00 89.12 340 VAL A O 1
ATOM 2657 N N . VAL A 1 341 ? 30.832 11.595 -53.263 1.00 90.00 341 VAL A N 1
ATOM 2658 C CA . VAL A 1 341 ? 32.248 11.811 -53.608 1.00 90.00 341 VAL A CA 1
ATOM 2659 C C . VAL A 1 341 ? 32.823 10.607 -54.358 1.00 90.00 341 VAL A C 1
ATOM 2661 O O . VAL A 1 341 ? 33.424 10.787 -55.415 1.00 90.00 341 VAL A O 1
ATOM 2664 N N . VAL A 1 342 ? 32.598 9.384 -53.868 1.00 82.56 342 VAL A N 1
ATOM 2665 C CA . VAL A 1 342 ? 33.065 8.142 -54.513 1.00 82.56 342 VAL A CA 1
ATOM 2666 C C . VAL A 1 342 ? 32.444 7.981 -55.904 1.00 82.56 342 VAL A C 1
ATOM 2668 O O . VAL A 1 342 ? 33.156 7.678 -56.861 1.00 82.56 342 VAL A O 1
ATOM 2671 N N . ALA A 1 343 ? 31.144 8.250 -56.049 1.00 79.12 343 ALA A N 1
ATOM 2672 C CA . ALA A 1 343 ? 30.447 8.191 -57.332 1.00 79.12 343 ALA A CA 1
ATOM 2673 C C . ALA A 1 343 ? 30.982 9.226 -58.338 1.00 79.12 343 ALA A C 1
ATOM 2675 O O . ALA A 1 343 ? 31.101 8.934 -59.530 1.00 79.12 343 ALA A O 1
ATOM 2676 N N . ASN A 1 344 ? 31.343 10.426 -57.877 1.00 86.44 344 ASN A N 1
ATOM 2677 C CA . ASN A 1 344 ? 31.982 11.431 -58.725 1.00 86.44 344 ASN A CA 1
ATOM 2678 C C . ASN A 1 344 ? 33.406 11.015 -59.130 1.00 86.44 344 ASN A C 1
ATOM 2680 O O . ASN A 1 344 ? 33.759 11.170 -60.298 1.00 86.44 344 ASN A O 1
ATOM 2684 N N . SER A 1 345 ? 34.188 10.420 -58.223 1.00 81.44 345 SER A N 1
ATOM 2685 C CA . SER A 1 345 ? 35.517 9.868 -58.533 1.00 81.44 345 SER A CA 1
ATOM 2686 C C . SER A 1 345 ? 35.451 8.727 -59.552 1.00 81.44 345 SER A C 1
ATOM 2688 O O . SER A 1 345 ? 36.244 8.711 -60.490 1.00 81.44 345 SER A O 1
ATOM 2690 N N . MET A 1 346 ? 34.462 7.826 -59.441 1.00 79.19 346 MET A N 1
ATOM 2691 C CA . MET A 1 346 ? 34.216 6.780 -60.448 1.00 79.19 346 MET A CA 1
ATOM 2692 C C . MET A 1 346 ? 34.014 7.355 -61.847 1.00 79.19 346 MET A C 1
ATOM 2694 O O . MET A 1 346 ? 34.500 6.789 -62.818 1.00 79.19 346 MET A O 1
ATOM 2698 N N . ARG A 1 347 ? 33.285 8.472 -61.961 1.00 84.25 347 ARG A N 1
ATOM 2699 C CA . ARG A 1 347 ? 33.021 9.124 -63.253 1.00 84.25 347 ARG A CA 1
ATOM 2700 C C . ARG A 1 347 ? 34.263 9.786 -63.849 1.00 84.25 347 ARG A C 1
ATOM 2702 O O . ARG A 1 347 ? 34.286 10.011 -65.052 1.00 84.25 347 ARG A O 1
ATOM 2709 N N . GLN A 1 348 ? 35.250 10.131 -63.023 1.00 84.25 348 GLN A N 1
ATOM 2710 C CA . GLN A 1 348 ? 36.470 10.825 -63.445 1.00 84.25 348 GLN A CA 1
ATOM 2711 C C . GLN A 1 348 ? 37.647 9.881 -63.737 1.00 84.25 348 GLN A C 1
ATOM 2713 O O . GLN A 1 348 ? 38.595 10.297 -64.397 1.00 84.25 348 GLN A O 1
ATOM 2718 N N . GLN A 1 349 ? 37.623 8.633 -63.262 1.00 77.50 349 GLN A N 1
ATOM 2719 C CA . GLN A 1 349 ? 38.715 7.677 -63.466 1.00 77.50 349 GLN A CA 1
ATOM 2720 C C . GLN A 1 349 ? 38.550 6.857 -64.751 1.00 77.50 349 GLN A C 1
ATOM 2722 O O . GLN A 1 349 ? 37.610 6.083 -64.896 1.00 77.50 349 GLN A O 1
ATOM 2727 N N . GLU A 1 350 ? 39.526 6.972 -65.656 1.00 72.31 350 GLU A N 1
ATOM 2728 C CA . GLU A 1 350 ? 39.580 6.211 -66.917 1.00 72.31 350 GLU A CA 1
ATOM 2729 C C . GLU A 1 350 ? 40.379 4.891 -66.801 1.00 72.31 350 GLU A C 1
ATOM 2731 O O . GLU A 1 350 ? 40.294 4.030 -67.677 1.00 72.31 350 GLU A O 1
ATOM 2736 N N . ASN A 1 351 ? 41.135 4.685 -65.713 1.00 74.12 351 ASN A N 1
ATOM 2737 C CA . ASN A 1 351 ? 41.980 3.500 -65.530 1.00 74.12 351 ASN A CA 1
ATOM 2738 C C . ASN A 1 351 ? 41.214 2.299 -64.947 1.00 74.12 351 ASN A C 1
ATOM 2740 O O . ASN A 1 351 ? 40.660 2.356 -63.850 1.00 74.12 351 ASN A O 1
ATOM 2744 N N . ALA A 1 352 ? 41.282 1.157 -65.638 1.00 69.19 352 ALA A N 1
ATOM 2745 C CA . ALA A 1 352 ? 40.580 -0.079 -65.272 1.00 69.19 352 ALA A CA 1
ATOM 2746 C C . ALA A 1 352 ? 40.967 -0.665 -63.897 1.00 69.19 352 ALA A C 1
ATOM 2748 O O . ALA A 1 352 ? 40.109 -1.209 -63.204 1.00 69.19 352 ALA A O 1
ATOM 2749 N N . ALA A 1 353 ? 42.236 -0.554 -63.487 1.00 72.81 353 ALA A N 1
ATOM 2750 C CA . ALA A 1 353 ? 42.692 -1.053 -62.183 1.00 72.81 353 ALA A CA 1
ATOM 2751 C C . ALA A 1 353 ? 42.149 -0.206 -61.019 1.00 72.81 353 ALA A C 1
ATOM 2753 O O . ALA A 1 353 ? 41.751 -0.745 -59.985 1.00 72.81 353 ALA A O 1
ATOM 2754 N N . ASP A 1 354 ? 42.059 1.109 -61.218 1.00 73.25 354 ASP A N 1
ATOM 2755 C CA . ASP A 1 354 ? 41.527 2.020 -60.210 1.00 73.25 354 ASP A CA 1
ATOM 2756 C C . ASP A 1 354 ? 40.005 1.858 -60.072 1.00 73.25 354 ASP A C 1
ATOM 2758 O O . ASP A 1 354 ? 39.493 1.802 -58.950 1.00 73.25 354 ASP A O 1
ATOM 2762 N 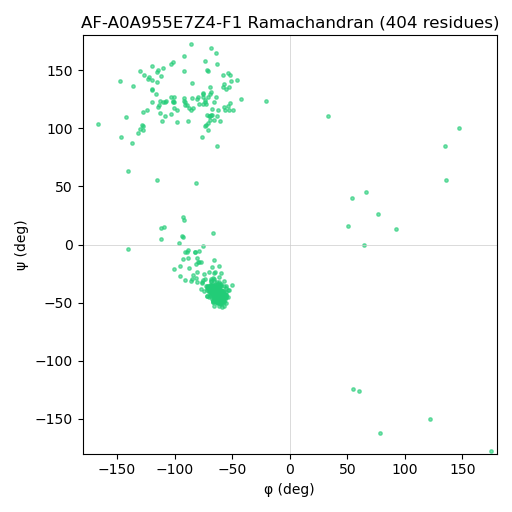N . LEU A 1 355 ? 39.296 1.633 -61.187 1.00 75.25 355 LEU A N 1
ATOM 2763 C CA . LEU A 1 355 ? 37.849 1.383 -61.217 1.00 75.25 355 LEU A CA 1
ATOM 2764 C C . LEU A 1 355 ? 37.418 0.203 -60.332 1.00 75.25 355 LEU A C 1
ATOM 2766 O O . LEU A 1 355 ? 36.382 0.285 -59.673 1.00 75.25 355 LEU A O 1
ATOM 2770 N N . GLN A 1 356 ? 38.207 -0.876 -60.258 1.00 79.75 356 GLN A N 1
ATOM 2771 C CA . GLN A 1 356 ? 37.880 -2.026 -59.406 1.00 79.75 356 GLN A CA 1
ATOM 2772 C C . GLN A 1 356 ? 37.977 -1.683 -57.911 1.00 79.75 356 GLN A C 1
ATOM 2774 O O . GLN A 1 356 ? 37.135 -2.113 -57.118 1.00 79.75 356 GLN A O 1
ATOM 2779 N N . SER A 1 357 ? 38.978 -0.890 -57.520 1.00 79.31 357 SER A N 1
ATOM 2780 C CA . SER A 1 357 ? 39.137 -0.450 -56.130 1.00 79.31 357 SER A CA 1
ATOM 2781 C C . SER A 1 357 ? 38.006 0.491 -55.701 1.00 79.31 357 SER A C 1
ATOM 2783 O O . SER A 1 357 ? 37.446 0.323 -54.616 1.00 79.31 357 SER A O 1
ATOM 2785 N N . VAL A 1 358 ? 37.593 1.406 -56.585 1.00 75.00 358 VAL A N 1
ATOM 2786 C CA . VAL A 1 358 ? 36.488 2.332 -56.320 1.00 75.00 358 VAL A CA 1
ATOM 2787 C C . VAL A 1 358 ? 35.142 1.603 -56.325 1.00 75.00 358 VAL A C 1
ATOM 2789 O O . VAL A 1 358 ? 34.298 1.888 -55.481 1.00 75.00 358 VAL A O 1
ATOM 2792 N N . ALA A 1 359 ? 34.947 0.599 -57.188 1.00 78.25 359 ALA A N 1
ATOM 2793 C CA . ALA A 1 359 ? 33.759 -0.263 -57.165 1.00 78.25 359 ALA A CA 1
ATOM 2794 C C . ALA A 1 359 ? 33.614 -1.035 -55.856 1.00 78.25 359 ALA A C 1
ATOM 2796 O O . ALA A 1 359 ? 32.513 -1.112 -55.308 1.00 78.25 359 ALA A O 1
ATOM 2797 N N . LYS A 1 360 ? 34.724 -1.544 -55.316 1.00 86.75 360 LYS A N 1
ATOM 2798 C CA . LYS A 1 360 ? 34.730 -2.182 -54.000 1.00 86.75 360 LYS A CA 1
ATOM 2799 C C . LYS A 1 360 ? 34.350 -1.192 -52.894 1.00 86.75 360 LYS A C 1
ATOM 2801 O O . LYS A 1 360 ? 33.466 -1.497 -52.101 1.00 86.75 360 LYS A O 1
ATOM 2806 N N . GLN A 1 361 ? 34.949 0.001 -52.881 1.00 79.88 361 GLN A N 1
ATOM 2807 C CA . GLN A 1 361 ? 34.604 1.045 -51.906 1.00 79.88 361 GLN A CA 1
ATOM 2808 C C . GLN A 1 361 ? 33.132 1.464 -52.007 1.00 79.88 361 GLN A C 1
ATOM 2810 O O . GLN A 1 361 ? 32.473 1.632 -50.986 1.00 79.88 361 GLN A O 1
ATOM 2815 N N . TYR A 1 362 ? 32.592 1.594 -53.220 1.00 77.69 362 TYR A N 1
ATOM 2816 C CA . TYR A 1 362 ? 31.182 1.921 -53.427 1.00 77.69 362 TYR A CA 1
ATOM 2817 C C . TYR A 1 362 ? 30.253 0.828 -52.877 1.00 77.69 362 TYR A C 1
ATOM 2819 O O . TYR A 1 362 ? 29.271 1.146 -52.210 1.00 77.69 362 TYR A O 1
ATOM 2827 N N . ALA A 1 363 ? 30.580 -0.453 -53.085 1.00 83.69 363 ALA A N 1
ATOM 2828 C CA . ALA A 1 363 ? 29.812 -1.571 -52.535 1.00 83.69 363 ALA A CA 1
ATOM 2829 C C . ALA A 1 363 ? 29.827 -1.595 -50.994 1.00 83.69 363 ALA A C 1
ATOM 2831 O O . ALA A 1 363 ? 28.771 -1.737 -50.381 1.00 83.69 363 ALA A O 1
ATOM 2832 N N . GLU A 1 364 ? 30.992 -1.376 -50.374 1.00 85.31 364 GLU A N 1
ATOM 2833 C CA . GLU A 1 364 ? 31.124 -1.268 -48.911 1.00 85.31 364 GLU A CA 1
ATOM 2834 C C . GLU A 1 364 ? 30.300 -0.091 -48.351 1.00 85.31 364 GLU A C 1
ATOM 2836 O O . GLU A 1 364 ? 29.646 -0.220 -47.316 1.00 85.31 364 GLU A O 1
ATOM 2841 N N . GLN A 1 365 ? 30.262 1.051 -49.053 1.00 80.19 365 GLN A N 1
ATOM 2842 C CA . GLN A 1 365 ? 29.415 2.184 -48.657 1.00 80.19 365 GLN A CA 1
ATOM 2843 C C . GLN A 1 365 ? 27.914 1.874 -48.799 1.00 80.19 365 GLN A C 1
ATOM 2845 O O . GLN A 1 365 ? 27.134 2.261 -47.928 1.00 80.19 365 GLN A O 1
ATOM 2850 N N . GLN A 1 366 ? 27.489 1.158 -49.848 1.00 84.25 366 GLN A N 1
ATOM 2851 C CA . GLN A 1 366 ? 26.086 0.740 -50.009 1.00 84.25 366 GLN A CA 1
ATOM 2852 C C . GLN A 1 366 ? 25.621 -0.186 -48.880 1.00 84.25 366 GLN A C 1
ATOM 2854 O O . GLN A 1 366 ? 24.493 -0.055 -48.400 1.00 84.25 366 GLN A O 1
ATOM 2859 N N . GLU A 1 367 ? 26.482 -1.107 -48.446 1.00 89.06 367 GLU A N 1
ATOM 2860 C CA . GLU A 1 367 ? 26.196 -2.006 -47.326 1.00 89.06 367 GLU A CA 1
ATOM 2861 C C . GLU A 1 367 ? 26.043 -1.227 -46.013 1.00 89.06 367 GLU A C 1
ATOM 2863 O O . GLU A 1 367 ? 25.021 -1.358 -45.340 1.00 89.06 367 GLU A O 1
ATOM 2868 N N . LEU A 1 368 ? 26.967 -0.304 -45.721 1.00 82.38 368 LEU A N 1
ATOM 2869 C CA . LEU A 1 368 ? 26.872 0.573 -44.550 1.00 82.38 368 LEU A CA 1
ATOM 2870 C C . LEU A 1 368 ? 25.578 1.411 -44.545 1.00 82.38 368 LEU A C 1
ATOM 2872 O O . LEU A 1 368 ? 24.894 1.498 -43.526 1.00 82.38 368 LEU A O 1
ATOM 2876 N N . LEU A 1 369 ? 25.205 2.012 -45.682 1.00 78.94 369 LEU A N 1
ATOM 2877 C CA . LEU A 1 369 ? 23.962 2.787 -45.806 1.00 78.94 369 LEU A CA 1
ATOM 2878 C C . LEU A 1 369 ? 22.715 1.925 -45.576 1.00 78.94 369 LEU A C 1
ATOM 2880 O O . LEU A 1 369 ? 21.725 2.402 -45.012 1.00 78.94 369 LEU A O 1
ATOM 2884 N N . ARG A 1 370 ? 22.735 0.665 -46.022 1.00 90.12 370 ARG A N 1
ATOM 2885 C CA . ARG A 1 370 ? 21.644 -0.285 -45.787 1.00 90.12 370 ARG A CA 1
ATOM 2886 C C . ARG A 1 370 ? 21.503 -0.600 -44.298 1.00 90.12 370 ARG A C 1
ATOM 2888 O O . ARG A 1 370 ? 20.379 -0.552 -43.795 1.00 90.12 370 ARG A O 1
ATOM 2895 N N . ASP A 1 371 ? 22.605 -0.870 -43.611 1.00 88.00 371 ASP A N 1
ATOM 2896 C CA . ASP A 1 371 ? 22.602 -1.200 -42.184 1.00 88.00 371 ASP A CA 1
ATOM 2897 C C . ASP A 1 371 ? 22.150 -0.016 -41.324 1.00 88.00 371 ASP A C 1
ATOM 2899 O O . ASP A 1 371 ? 21.270 -0.177 -40.476 1.00 88.00 371 ASP A O 1
ATOM 2903 N N . LEU A 1 372 ? 22.640 1.196 -41.606 1.00 75.94 372 LEU A N 1
ATOM 2904 C CA . LEU A 1 372 ? 22.202 2.411 -40.907 1.00 75.94 372 LEU A CA 1
ATOM 2905 C C . LEU A 1 372 ? 20.694 2.661 -41.083 1.00 75.94 372 LEU A C 1
ATOM 2907 O O . LEU A 1 372 ? 20.003 3.002 -40.124 1.00 75.94 372 LEU A O 1
ATOM 2911 N N . ARG A 1 373 ? 20.135 2.430 -42.281 1.00 84.62 373 ARG A N 1
ATOM 2912 C CA . ARG A 1 373 ? 18.679 2.536 -42.514 1.00 84.62 373 ARG A CA 1
ATOM 2913 C C . ARG A 1 373 ? 17.876 1.501 -41.724 1.00 84.62 373 ARG A C 1
ATOM 2915 O O . ARG A 1 373 ? 16.767 1.806 -41.285 1.00 84.62 373 ARG A O 1
ATOM 2922 N N . LEU A 1 374 ? 18.400 0.283 -41.563 1.00 86.81 374 LEU A N 1
ATOM 2923 C CA . LEU A 1 374 ? 17.759 -0.750 -40.746 1.00 86.81 374 LEU A CA 1
ATOM 2924 C C . LEU A 1 374 ? 17.784 -0.381 -39.261 1.00 86.81 374 LEU A C 1
ATOM 2926 O O . LEU A 1 374 ? 16.762 -0.540 -38.596 1.00 86.81 374 LEU A O 1
ATO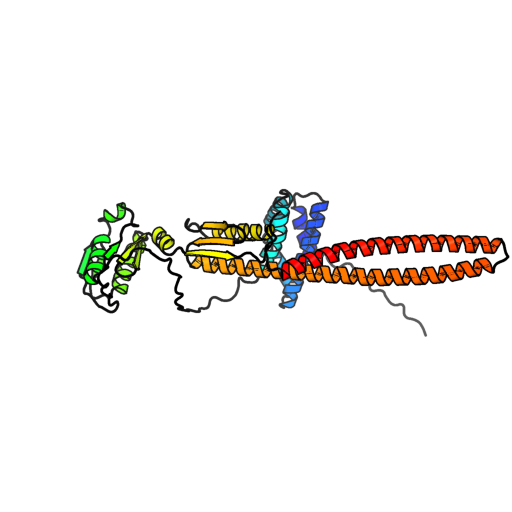M 2930 N N . GLN A 1 375 ? 18.899 0.163 -38.767 1.00 84.81 375 GLN A N 1
ATOM 2931 C CA . GLN A 1 375 ? 19.013 0.634 -37.386 1.00 84.81 375 GLN A CA 1
ATOM 2932 C C . GLN A 1 375 ? 18.049 1.786 -37.085 1.00 84.81 375 GLN A C 1
ATOM 2934 O O . GLN A 1 375 ? 17.341 1.718 -36.086 1.00 84.81 375 GLN A O 1
ATOM 2939 N N . ILE A 1 376 ? 17.943 2.791 -37.969 1.00 83.69 376 ILE A N 1
ATOM 2940 C CA . ILE A 1 376 ? 16.964 3.886 -37.811 1.00 83.69 376 ILE A CA 1
ATOM 2941 C C . ILE A 1 376 ? 15.547 3.324 -37.696 1.00 83.69 376 ILE A C 1
ATOM 2943 O O . ILE A 1 376 ? 14.823 3.679 -36.774 1.00 83.69 376 ILE A O 1
ATOM 2947 N N . ARG A 1 377 ? 15.166 2.393 -38.581 1.00 89.75 377 ARG A N 1
ATOM 2948 C CA . ARG A 1 377 ? 13.831 1.779 -38.544 1.00 89.75 377 ARG A CA 1
ATOM 2949 C C . ARG A 1 377 ? 13.572 1.011 -37.243 1.00 89.75 377 ARG A C 1
ATOM 2951 O O . ARG A 1 377 ? 12.435 0.991 -36.782 1.00 89.75 377 ARG A O 1
ATOM 2958 N N . ASP A 1 378 ? 14.573 0.330 -36.689 1.00 89.19 378 ASP A N 1
ATOM 2959 C CA . ASP A 1 378 ? 14.426 -0.377 -35.409 1.00 89.19 378 ASP A CA 1
ATOM 2960 C C . ASP A 1 378 ? 14.279 0.602 -34.237 1.00 89.19 378 ASP A C 1
ATOM 2962 O O . ASP A 1 378 ? 13.402 0.426 -33.391 1.00 89.19 378 ASP A O 1
ATOM 2966 N N . LEU A 1 379 ? 15.085 1.665 -34.218 1.00 78.19 379 LEU A N 1
ATOM 2967 C CA . LEU A 1 379 ? 15.010 2.709 -33.199 1.00 78.19 379 LEU A CA 1
ATOM 2968 C C . LEU A 1 379 ? 13.678 3.470 -33.251 1.00 78.19 379 LEU A C 1
ATOM 2970 O O . LEU A 1 379 ? 13.056 3.634 -32.205 1.00 78.19 379 LEU A O 1
ATOM 2974 N N . ASP A 1 380 ? 13.193 3.838 -34.442 1.00 82.69 380 ASP A N 1
ATOM 2975 C CA . ASP A 1 380 ? 11.883 4.483 -34.620 1.00 82.69 380 ASP A CA 1
ATOM 2976 C C . ASP A 1 380 ? 10.754 3.594 -34.058 1.00 82.69 380 ASP A C 1
ATOM 2978 O O . ASP A 1 380 ? 9.893 4.070 -33.323 1.00 82.69 380 ASP A O 1
ATOM 2982 N N . LYS A 1 381 ? 10.792 2.274 -34.297 1.00 85.88 381 LYS A N 1
ATOM 2983 C CA . LYS A 1 381 ? 9.805 1.339 -33.720 1.00 85.88 381 LYS A CA 1
ATOM 2984 C C . LYS A 1 381 ? 9.860 1.273 -32.194 1.00 85.88 381 LYS A C 1
ATOM 2986 O O . LYS A 1 381 ? 8.820 1.183 -31.543 1.00 85.88 381 LYS A O 1
ATOM 2991 N N . ARG A 1 382 ? 11.061 1.274 -31.606 1.00 80.75 382 ARG A N 1
ATOM 2992 C CA . ARG A 1 382 ? 11.224 1.287 -30.141 1.00 80.75 382 ARG A CA 1
ATOM 2993 C C . ARG A 1 382 ? 10.722 2.596 -29.543 1.00 80.75 382 ARG A C 1
ATOM 2995 O O . ARG A 1 382 ? 10.108 2.565 -28.479 1.00 80.75 382 ARG A O 1
ATOM 3002 N N . TYR A 1 383 ? 10.969 3.711 -30.228 1.00 80.69 383 TYR A N 1
ATOM 3003 C CA . TYR A 1 383 ? 10.453 5.020 -29.854 1.00 80.69 383 TYR A CA 1
ATOM 3004 C C . TYR A 1 383 ? 8.922 5.034 -29.868 1.00 80.69 383 TYR A C 1
ATOM 3006 O O . TYR A 1 383 ? 8.320 5.358 -28.849 1.00 80.69 383 TYR A O 1
ATOM 3014 N N . GLU A 1 384 ? 8.290 4.613 -30.970 1.00 82.44 384 GLU A N 1
ATOM 3015 C CA . GLU A 1 384 ? 6.825 4.552 -31.091 1.00 82.44 384 GLU A CA 1
ATOM 3016 C C . GLU A 1 384 ? 6.195 3.709 -29.975 1.00 82.44 384 GLU A C 1
ATOM 3018 O O . GLU A 1 384 ? 5.218 4.126 -29.356 1.00 82.44 384 GLU A O 1
ATOM 3023 N N . TYR A 1 385 ? 6.789 2.553 -29.663 1.00 84.38 385 TYR A N 1
ATOM 3024 C CA . TYR A 1 385 ? 6.326 1.690 -28.578 1.00 84.38 385 TYR A CA 1
ATOM 3025 C C . TYR A 1 385 ? 6.410 2.366 -27.199 1.00 84.38 385 TYR A C 1
ATOM 3027 O O . TYR A 1 385 ? 5.439 2.355 -26.442 1.00 84.38 385 TYR A O 1
ATOM 3035 N N . LEU A 1 386 ? 7.556 2.969 -26.860 1.00 76.81 386 LEU A N 1
ATOM 3036 C CA . LEU A 1 386 ? 7.750 3.617 -25.557 1.00 76.81 386 LEU A CA 1
ATOM 3037 C C . LEU A 1 386 ? 6.932 4.903 -25.417 1.00 76.81 386 LEU A C 1
ATOM 3039 O O . LEU A 1 386 ? 6.386 5.164 -24.349 1.00 76.81 386 LEU A O 1
ATOM 3043 N N . SER A 1 387 ? 6.823 5.686 -26.490 1.00 78.94 387 SER A N 1
ATOM 3044 C CA . SER A 1 387 ? 5.974 6.875 -26.535 1.00 78.94 387 SER A CA 1
ATOM 3045 C C . SER A 1 387 ? 4.501 6.500 -26.360 1.00 78.94 387 SER A C 1
ATOM 3047 O O . SER A 1 387 ? 3.808 7.139 -25.573 1.00 78.94 387 SER A O 1
ATOM 3049 N N . GLY A 1 388 ? 4.044 5.419 -27.004 1.00 81.81 388 GLY A N 1
ATOM 3050 C CA . GLY A 1 388 ? 2.697 4.881 -26.813 1.00 81.81 388 GLY A CA 1
ATOM 3051 C C . GLY A 1 388 ? 2.409 4.508 -25.357 1.00 81.81 388 GLY A C 1
ATOM 3052 O O . GLY A 1 388 ? 1.399 4.945 -24.811 1.00 81.81 388 GLY A O 1
ATOM 3053 N N . LEU A 1 389 ? 3.328 3.785 -24.705 1.00 79.06 389 LEU A N 1
ATOM 3054 C CA . LEU A 1 389 ? 3.215 3.446 -23.279 1.00 79.06 389 LEU A CA 1
ATOM 3055 C C . LEU A 1 389 ? 3.144 4.687 -22.381 1.00 79.06 389 LEU A C 1
ATOM 3057 O O . LEU A 1 389 ? 2.362 4.715 -21.433 1.00 79.06 389 LEU A O 1
ATOM 3061 N N . LEU A 1 390 ? 3.949 5.712 -22.671 1.00 79.56 390 LEU A N 1
ATOM 3062 C CA . LEU A 1 390 ? 3.970 6.940 -21.879 1.00 79.56 390 LEU A CA 1
ATOM 3063 C C . LEU A 1 390 ? 2.664 7.733 -22.031 1.00 79.56 390 LEU A C 1
ATOM 3065 O O . LEU A 1 390 ? 2.122 8.205 -21.037 1.00 79.56 390 LEU A O 1
ATOM 3069 N N . ILE A 1 391 ? 2.131 7.830 -23.253 1.00 80.50 391 ILE A N 1
ATOM 3070 C CA . ILE A 1 391 ? 0.848 8.495 -23.525 1.00 80.50 391 ILE A CA 1
ATOM 3071 C C . ILE A 1 391 ? -0.299 7.760 -22.826 1.00 80.50 391 ILE A C 1
ATOM 3073 O O . ILE A 1 391 ? -1.168 8.402 -22.243 1.00 80.50 391 ILE A O 1
ATOM 3077 N N . GLU A 1 392 ? -0.307 6.426 -22.860 1.00 78.88 392 GLU A N 1
ATOM 3078 C CA . GLU A 1 392 ? -1.312 5.622 -22.161 1.00 78.88 392 GLU A CA 1
ATOM 3079 C C . GLU A 1 392 ? -1.247 5.856 -20.643 1.00 78.88 392 GLU A C 1
ATOM 3081 O O . GLU A 1 392 ? -2.276 6.080 -20.003 1.00 78.88 392 GLU A O 1
ATOM 3086 N N . GLN A 1 393 ? -0.039 5.911 -20.072 1.00 77.00 393 GLN A N 1
ATOM 3087 C CA . GLN A 1 393 ? 0.163 6.214 -18.654 1.00 77.00 393 GLN A CA 1
ATOM 3088 C C . GLN A 1 393 ? -0.240 7.647 -18.272 1.00 77.00 393 GLN A C 1
ATOM 3090 O O . GLN A 1 393 ? -0.914 7.821 -17.257 1.00 77.00 393 GLN A O 1
ATOM 3095 N N . GLU A 1 394 ? 0.110 8.661 -19.068 1.00 79.44 394 GLU A N 1
ATOM 3096 C CA . GLU A 1 394 ? -0.288 10.059 -18.827 1.00 79.44 394 GLU A CA 1
ATOM 3097 C C . GLU A 1 394 ? -1.803 10.259 -19.015 1.00 79.44 394 GLU A C 1
ATOM 3099 O O . GLU A 1 394 ? -2.436 11.010 -18.270 1.00 79.44 394 GLU A O 1
ATOM 3104 N N . TYR A 1 395 ? -2.432 9.548 -19.956 1.00 75.69 395 TYR A N 1
ATOM 3105 C CA . TYR A 1 395 ? -3.888 9.569 -20.119 1.00 75.69 395 TYR A CA 1
ATOM 3106 C C . TYR A 1 395 ? -4.608 8.969 -18.903 1.00 75.69 395 TYR A C 1
ATOM 3108 O O . TYR A 1 395 ? -5.638 9.494 -18.470 1.00 75.69 395 TYR A O 1
ATOM 3116 N N . LEU A 1 396 ? -4.060 7.906 -18.305 1.00 69.38 396 LEU A N 1
ATOM 3117 C CA . LEU A 1 396 ? -4.571 7.355 -17.046 1.00 69.38 396 LEU A CA 1
ATOM 3118 C C . LEU A 1 396 ? -4.462 8.365 -15.890 1.00 69.38 396 LEU A C 1
ATOM 3120 O O . LEU A 1 396 ? -5.354 8.407 -15.049 1.00 69.38 396 LEU A O 1
ATOM 3124 N N . GLU A 1 397 ? -3.429 9.214 -15.859 1.00 69.75 397 GLU A N 1
ATOM 3125 C CA . GLU A 1 397 ? -3.297 10.285 -14.852 1.00 69.75 397 GLU A CA 1
ATOM 3126 C C . GLU A 1 397 ? -4.314 11.407 -15.057 1.00 69.75 397 GLU A C 1
ATOM 3128 O O . GLU A 1 397 ? -4.960 11.848 -14.108 1.00 69.75 397 GLU A O 1
ATOM 3133 N N . LEU A 1 398 ? -4.485 11.858 -16.300 1.00 70.69 398 LEU A N 1
ATOM 3134 C CA . LEU A 1 398 ? -5.367 12.981 -16.618 1.00 70.69 398 LEU A CA 1
ATOM 3135 C C . LEU A 1 398 ? -6.849 12.612 -16.584 1.00 70.69 398 LEU A C 1
ATOM 3137 O O . LEU A 1 398 ? -7.691 13.467 -16.311 1.00 70.69 398 LEU A O 1
ATOM 3141 N N . SER A 1 399 ? -7.189 11.363 -16.902 1.00 64.00 399 SER A N 1
ATOM 3142 C CA . SER A 1 399 ? -8.589 10.952 -16.980 1.00 64.00 399 SER A CA 1
ATOM 3143 C C . SER A 1 399 ? -9.234 10.790 -15.607 1.00 64.00 399 SER A C 1
ATOM 3145 O O . SER A 1 399 ? -10.457 10.922 -15.531 1.00 64.00 399 SER A O 1
ATOM 3147 N N . GLY A 1 400 ? -8.457 10.520 -14.544 1.00 56.34 400 GLY A N 1
ATOM 3148 C CA . GLY A 1 400 ? -8.964 10.285 -13.182 1.00 56.34 400 GLY A CA 1
ATOM 3149 C C . GLY A 1 400 ? -10.090 9.243 -13.114 1.00 56.34 400 GLY A C 1
ATOM 3150 O O . GLY A 1 400 ? -10.852 9.207 -12.152 1.00 56.34 400 GLY A O 1
ATOM 3151 N N . LYS A 1 401 ? -10.261 8.451 -14.178 1.00 50.41 401 LYS A N 1
ATOM 3152 C CA . LYS A 1 401 ? -11.383 7.546 -14.376 1.00 50.41 401 LYS A CA 1
ATOM 3153 C C . LYS A 1 401 ? -10.838 6.128 -14.390 1.00 50.41 401 LYS A C 1
ATOM 3155 O O . LYS A 1 401 ? -9.924 5.856 -15.170 1.00 50.41 401 LYS A O 1
ATOM 3160 N N . PRO A 1 402 ? -11.418 5.218 -13.592 1.00 49.06 402 PRO A N 1
ATOM 3161 C CA . PRO A 1 402 ? -11.120 3.806 -13.736 1.00 49.06 402 PRO A CA 1
ATOM 3162 C C . PRO A 1 402 ? -11.440 3.386 -15.174 1.00 49.06 402 PRO A C 1
ATOM 3164 O O . PRO A 1 402 ? -12.442 3.824 -15.752 1.00 49.06 402 PRO A O 1
ATOM 3167 N N . ILE A 1 403 ? -10.559 2.571 -15.755 1.00 47.22 403 ILE A N 1
ATOM 3168 C CA . ILE A 1 403 ? -10.725 2.006 -17.095 1.00 47.22 403 ILE A CA 1
ATOM 3169 C C . ILE A 1 403 ? -12.120 1.358 -17.142 1.00 47.22 403 ILE A C 1
ATOM 3171 O O . ILE A 1 403 ? -12.399 0.492 -16.310 1.00 47.22 403 ILE A O 1
ATOM 3175 N N . PRO A 1 404 ? -13.029 1.762 -18.049 1.00 41.12 404 PRO A N 1
ATOM 3176 C CA . PRO A 1 404 ? -14.275 1.035 -18.228 1.00 41.12 404 PRO A CA 1
ATOM 3177 C C . PRO A 1 404 ? -13.913 -0.372 -18.713 1.00 41.12 404 PRO A C 1
ATOM 3179 O O . PRO A 1 404 ? -13.369 -0.526 -19.806 1.00 41.12 404 PRO A O 1
ATOM 3182 N N . GLY A 1 405 ? -14.139 -1.362 -17.846 1.00 47.19 405 GLY A N 1
ATOM 3183 C CA . GLY A 1 405 ? -13.715 -2.746 -18.045 1.00 47.19 405 GLY A CA 1
ATOM 3184 C C . GLY A 1 405 ? -14.173 -3.322 -19.385 1.00 47.19 405 GLY A C 1
ATOM 3185 O O . GLY A 1 405 ? -15.323 -3.132 -19.792 1.00 47.19 405 GLY A O 1
ATOM 3186 N N . GLY A 1 406 ? -13.239 -4.005 -20.048 1.00 35.72 406 GLY A N 1
ATOM 3187 C CA . GLY A 1 406 ? -13.493 -4.939 -21.144 1.00 35.72 406 GLY A CA 1
ATOM 3188 C C . GLY A 1 406 ? -13.579 -6.368 -20.640 1.00 35.72 406 GLY A C 1
ATOM 3189 O O . GLY A 1 406 ? -12.947 -6.655 -19.598 1.00 35.72 406 GLY A O 1
#